Protein AF-A0A0B6Y7W6-F1 (afdb_monomer)

InterPro domains:
  IPR000742 EGF-like domain [PS00022] (198-209)
  IPR000742 EGF-like domain [PS01186] (351-364)
  IPR000742 EGF-like domain [PS50026] (168-210)
  IPR000742 EGF-like domain [SM00181] (171-213)
  IPR000742 EGF-like domain [SM00181] (267-296)
  IPR000742 EGF-like domain [SM00181] (308-365)
  IPR001881 EGF-like calcium-binding domain [SM00179] (264-307)
  IPR001881 EGF-like calcium-binding domain [SM00179] (324-365)
  IPR002049 Laminin-type EGF domain [PF00053] (180-228)
  IPR002049 Laminin-type EGF domain [PS01248] (198-231)
  IPR002049 Laminin-type EGF domain [SM00180] (179-228)
  IPR002049 Laminin-type EGF domain [cd00055] (185-217)
  IPR006212 Furin-like repeat [SM00261] (225-279)
  IPR006212 Furin-like repeat [SM00261] (285-336)
  IPR009030 Growth factor receptor cysteine-rich domain superfamily [SSF57184] (211-366)
  IPR018097 EGF-like calcium-binding, conserved site [PS01187] (264-288)
  IPR018097 EGF-like calcium-binding, conserved site [PS01187] (324-351)
  IPR021852 Domain of unknown function DUF3456 [PF11938] (60-115)
  IPR049883 NOTCH1, EGF-like calcium-binding domain [PF07645] (264-302)
  IPR049883 NOTCH1, EGF-like calcium-binding domain [PF07645] (324-362)

Radius of gyration: 40.54 Å; Cα contacts (8 Å, |Δi|>4): 629; chains: 1; bounding box: 82×101×126 Å

Organism: NCBI:txid1028688

Mean predicted aligned error: 15.96 Å

pLDDT: mean 80.37, std 22.23, range [25.22, 97.75]

Sequence (396 aa):
MDFQCFSFIINNKRILSMFRGYSVKVIHGRNIRTIFTLATFTLMLLLPVSVVDAKKSTAKCTVCKDIVANFHKGLSSTQKSNYGGGNTKWEEKSLGSYATSEVRLVEILEKLCDDGAKECHTMLEAHEELVERYWFKEFAQKKDTDFYGYFCIDHMQVCCPNNTYGKDCTPCPGSVDRPCNGHGDCDGMGTRGGNGKCKCKAGYGGDLCNQCKDGYFEEYSNDTHTSCRVCHISCKNICSEDGPQGCDECKNGWEKNEELGCQDINECLEEHCDENQYCVNTQGSFTCFTCDDACESCTGSGPDKCNECSAGFTRNEETSVCIDNDECITNAGICTGEQEVCKNVPGSYECGCKTGFTRRDNMCLRVPKDNSNESDNVDDSEDNSDLPTEDVKEEL

Solvent-accessible surface area (backbone atoms only — not comparable to full-atom values): 23436 Å² total; per-residue (Å²): 138,87,84,86,88,85,85,88,87,88,82,87,86,84,91,83,82,87,86,85,89,82,84,87,77,91,77,85,86,82,81,95,78,78,72,71,72,69,70,62,67,73,72,76,77,70,68,60,66,68,58,60,53,25,55,54,30,37,52,50,21,51,46,44,50,48,37,47,53,27,42,56,50,30,57,60,71,50,62,72,55,56,100,78,78,63,90,50,82,82,56,60,82,50,49,67,73,48,71,66,30,69,69,53,50,50,67,24,60,73,59,33,47,64,96,83,42,61,71,40,48,57,52,45,73,78,40,47,68,58,54,54,47,42,44,66,66,31,54,57,65,69,48,96,65,60,63,57,53,50,48,31,34,71,68,63,57,33,26,27,60,82,50,8,15,19,84,82,42,46,70,30,50,67,35,82,93,26,35,9,48,64,32,28,48,44,34,30,58,30,10,31,5,53,82,39,52,38,50,48,39,92,44,30,23,70,78,41,18,75,36,52,22,86,40,20,21,69,78,46,73,57,102,77,48,66,43,50,40,69,40,30,88,39,28,58,40,50,34,70,44,76,48,32,54,25,30,77,43,51,25,79,40,33,42,82,41,94,87,66,11,30,37,68,45,65,57,61,82,49,97,82,55,58,75,50,24,20,62,41,67,43,96,45,39,66,48,70,41,68,37,31,85,40,24,54,23,30,72,38,80,46,37,61,29,34,78,38,53,17,78,42,32,43,67,39,87,89,74,48,27,33,38,66,51,53,49,59,73,77,37,82,65,78,55,78,55,68,58,48,41,67,42,69,45,93,47,41,71,43,73,41,49,37,93,65,32,42,81,51,96,91,38,43,41,73,57,80,82,74,94,66,91,76,78,92,76,84,77,91,75,90,80,89,82,82,84,85,87,82,83,87,77,88,81,134

Nearest PDB structures (foldseek):
  6pog-assembly1_B  TM=3.141E-01  e=7.133E-06  Homo sapiens
  6phf-assembly2_E  TM=2.380E-01  e=2.200E-03  Plasmodium falciparum
  4aqb-assembly1_A-2  TM=4.740E-01  e=1.979E-01  Homo sapiens

Structure (mmCIF, N/CA/C/O backbone):
data_AF-A0A0B6Y7W6-F1
#
_entry.id   AF-A0A0B6Y7W6-F1
#
loop_
_atom_site.group_PDB
_atom_site.id
_atom_site.type_symbol
_atom_site.label_atom_id
_atom_site.label_alt_id
_atom_site.label_comp_id
_atom_site.label_asym_id
_atom_site.label_entity_id
_atom_site.label_seq_id
_atom_site.pdbx_PDB_ins_code
_atom_site.Cartn_x
_atom_site.Cartn_y
_atom_site.Cartn_z
_atom_site.occupancy
_atom_site.B_iso_or_equiv
_atom_site.auth_seq_id
_atom_site.auth_comp_id
_atom_site.auth_asym_id
_atom_site.auth_atom_id
_atom_site.pdbx_PDB_model_num
ATOM 1 N N . MET A 1 1 ? 4.249 -18.539 63.355 1.00 37.28 1 MET A N 1
ATOM 2 C CA . MET A 1 1 ? 5.243 -19.504 62.844 1.00 37.28 1 MET A CA 1
ATOM 3 C C . MET A 1 1 ? 5.575 -19.066 61.434 1.00 37.28 1 MET A C 1
ATOM 5 O O . MET A 1 1 ? 4.834 -19.372 60.511 1.00 37.28 1 MET A O 1
ATOM 9 N N . ASP A 1 2 ? 6.605 -18.233 61.333 1.00 32.44 2 ASP A N 1
ATOM 10 C CA . ASP A 1 2 ? 7.216 -17.757 60.091 1.00 32.44 2 ASP A CA 1
ATOM 11 C C . ASP A 1 2 ? 7.962 -18.889 59.363 1.00 32.44 2 ASP A C 1
ATOM 13 O O . ASP A 1 2 ? 8.466 -19.790 60.031 1.00 32.44 2 ASP A O 1
ATOM 17 N N . PHE A 1 3 ? 8.053 -18.837 58.025 1.00 27.72 3 PHE A N 1
ATOM 18 C CA . PHE A 1 3 ? 9.310 -18.586 57.281 1.00 27.72 3 PHE A CA 1
ATOM 19 C C . PHE A 1 3 ? 9.152 -18.758 55.744 1.00 27.72 3 PHE A C 1
ATOM 21 O O . PHE A 1 3 ? 8.898 -19.847 55.247 1.00 27.72 3 PHE A O 1
ATOM 28 N N . GLN A 1 4 ? 9.320 -17.629 55.042 1.00 32.97 4 GLN A N 1
ATOM 29 C CA . GLN A 1 4 ? 10.106 -17.315 53.824 1.00 32.97 4 GLN A CA 1
ATOM 30 C C . GLN A 1 4 ? 10.208 -18.217 52.567 1.00 32.97 4 GLN A C 1
ATOM 32 O O . GLN A 1 4 ? 10.506 -19.405 52.604 1.00 32.97 4 GLN A O 1
ATOM 37 N N . CYS A 1 5 ? 10.157 -17.506 51.428 1.00 33.25 5 CYS A N 1
ATOM 38 C CA . CYS A 1 5 ? 10.694 -17.815 50.096 1.00 33.25 5 CYS A CA 1
ATOM 39 C C . CYS A 1 5 ? 12.193 -18.179 50.058 1.00 33.25 5 CYS A C 1
ATOM 41 O O . CYS A 1 5 ? 12.981 -17.565 50.771 1.00 33.25 5 CYS A O 1
ATOM 43 N N . PHE A 1 6 ? 12.599 -18.983 49.061 1.00 28.22 6 PHE A N 1
ATOM 44 C CA . PHE A 1 6 ? 13.854 -18.789 48.312 1.00 28.22 6 PHE A CA 1
ATOM 45 C C . PHE A 1 6 ? 13.735 -19.304 46.864 1.00 28.22 6 PHE A C 1
ATOM 47 O O . PHE A 1 6 ? 13.161 -20.356 46.598 1.00 28.22 6 PHE A O 1
ATOM 54 N N . SER A 1 7 ? 14.285 -18.515 45.943 1.00 29.27 7 SER A N 1
ATOM 55 C CA . SER A 1 7 ? 14.421 -18.734 44.497 1.00 29.27 7 SER A CA 1
ATOM 56 C C . SER A 1 7 ? 15.770 -19.398 44.184 1.00 29.27 7 SER A C 1
ATOM 58 O O . SER A 1 7 ? 16.719 -19.127 44.914 1.00 29.27 7 SER A O 1
ATOM 60 N N . PHE A 1 8 ? 15.903 -20.180 43.099 1.00 25.22 8 PHE A N 1
ATOM 61 C CA . PHE A 1 8 ? 17.170 -20.270 42.348 1.00 25.22 8 PHE A CA 1
ATOM 62 C C . PHE A 1 8 ? 16.991 -20.748 40.892 1.00 25.22 8 PHE A C 1
ATOM 64 O O . PHE A 1 8 ? 16.276 -21.699 40.588 1.00 25.22 8 PHE A O 1
ATOM 71 N N . ILE A 1 9 ? 17.700 -20.035 40.018 1.00 29.66 9 ILE A N 1
ATOM 72 C CA . ILE A 1 9 ? 17.875 -20.137 38.563 1.00 29.66 9 ILE A CA 1
ATOM 73 C C . ILE A 1 9 ? 18.879 -21.249 38.217 1.00 29.66 9 ILE A C 1
ATOM 75 O O . ILE A 1 9 ? 19.928 -21.259 38.851 1.00 29.66 9 ILE A O 1
ATOM 79 N N . ILE A 1 10 ? 18.673 -22.051 37.153 1.00 30.33 10 ILE A N 1
ATOM 80 C CA . ILE A 1 10 ? 19.767 -22.528 36.267 1.00 30.33 10 ILE A CA 1
ATOM 81 C C . ILE A 1 10 ? 19.310 -22.564 34.798 1.00 30.33 10 ILE A C 1
ATOM 83 O O . ILE A 1 10 ? 18.215 -22.995 34.450 1.00 30.33 10 ILE A O 1
ATOM 87 N N . ASN A 1 11 ? 20.223 -22.077 33.965 1.00 26.89 11 ASN A N 1
ATOM 88 C CA . ASN A 1 11 ? 20.181 -21.783 32.544 1.00 26.89 11 ASN A CA 1
ATOM 89 C C . ASN A 1 11 ? 20.882 -22.905 31.728 1.00 26.89 11 ASN A C 1
ATOM 91 O O . ASN A 1 11 ? 21.808 -23.533 32.231 1.00 26.89 11 ASN A O 1
ATOM 95 N N . ASN A 1 12 ? 20.550 -23.003 30.434 1.00 29.38 12 ASN A N 1
ATOM 96 C CA . ASN A 1 12 ? 21.371 -23.487 29.300 1.00 29.38 12 ASN A CA 1
ATOM 97 C C . ASN A 1 12 ? 21.651 -24.994 28.998 1.00 29.38 12 ASN A C 1
ATOM 99 O O . ASN A 1 12 ? 22.375 -25.687 29.698 1.00 29.38 12 ASN A O 1
ATOM 103 N N . LYS A 1 13 ? 21.273 -25.340 27.748 1.00 30.09 13 LYS A N 1
ATOM 104 C CA . LYS A 1 13 ? 22.021 -26.045 26.670 1.00 30.09 13 LYS A CA 1
ATOM 105 C C . LYS A 1 13 ? 22.351 -27.553 26.738 1.00 30.09 13 LYS A C 1
ATOM 107 O O . LYS A 1 13 ? 23.107 -28.028 27.568 1.00 30.09 13 LYS A O 1
ATOM 112 N N . ARG A 1 14 ? 21.992 -28.187 25.605 1.00 30.84 14 ARG A N 1
ATOM 113 C CA . ARG A 1 14 ? 22.639 -29.319 24.902 1.00 30.84 14 ARG A CA 1
ATOM 114 C C . ARG A 1 14 ? 22.588 -30.699 25.571 1.00 30.84 14 ARG A C 1
ATOM 116 O O . ARG A 1 14 ? 23.501 -31.090 26.281 1.00 30.84 14 ARG A O 1
ATOM 123 N N . ILE A 1 15 ? 21.633 -31.515 25.123 1.00 30.70 15 ILE A N 1
ATOM 124 C CA . ILE A 1 15 ? 21.818 -32.969 25.014 1.00 30.70 15 ILE A CA 1
ATOM 125 C C . ILE A 1 15 ? 21.551 -33.349 23.555 1.00 30.70 15 ILE A C 1
ATOM 127 O O . ILE A 1 15 ? 20.431 -33.630 23.143 1.00 30.70 15 ILE A O 1
ATOM 131 N N . LEU A 1 16 ? 22.611 -33.263 22.753 1.00 30.16 16 LEU A N 1
ATOM 132 C CA . LEU A 1 16 ? 22.710 -33.858 21.427 1.00 30.16 16 LEU A CA 1
ATOM 133 C C . LEU A 1 16 ? 23.825 -34.902 21.537 1.00 30.16 16 LEU A C 1
ATOM 135 O O . LEU A 1 16 ? 24.967 -34.542 21.821 1.00 30.16 16 LEU A O 1
ATOM 139 N N . SER A 1 17 ? 23.455 -36.169 21.347 1.00 30.62 17 SER A N 1
ATOM 140 C CA . SER A 1 17 ? 24.269 -37.392 21.189 1.00 30.62 17 SER A CA 1
ATOM 141 C C . SER A 1 17 ? 23.900 -38.492 22.193 1.00 30.62 17 SER A C 1
ATOM 143 O O . SER A 1 17 ? 23.634 -38.214 23.354 1.00 30.62 17 SER A O 1
ATOM 145 N N . MET A 1 18 ? 23.923 -39.739 21.703 1.00 29.39 18 MET A N 1
ATOM 146 C CA . MET A 1 18 ? 23.305 -40.978 22.218 1.00 29.39 18 MET A CA 1
ATOM 147 C C . MET A 1 18 ? 21.857 -41.118 21.720 1.00 29.39 18 MET A C 1
ATOM 149 O O . MET A 1 18 ? 20.964 -40.449 22.204 1.00 29.39 18 MET A O 1
ATOM 153 N N . PHE A 1 19 ? 21.540 -41.893 20.681 1.00 30.86 19 PHE A N 1
ATOM 154 C CA . PHE A 1 19 ? 21.928 -43.283 20.460 1.00 30.86 19 PHE A CA 1
ATOM 155 C C . PHE A 1 19 ? 22.213 -43.580 18.982 1.00 30.86 19 PHE A C 1
ATOM 157 O O . PHE A 1 19 ? 21.373 -43.395 18.105 1.00 30.86 19 PHE A O 1
ATOM 164 N N . ARG A 1 20 ? 23.414 -44.105 18.734 1.00 29.92 20 ARG A N 1
ATOM 165 C CA . ARG A 1 20 ? 23.824 -44.771 17.499 1.00 29.92 20 ARG A CA 1
ATOM 166 C C . ARG A 1 20 ? 23.665 -46.273 17.743 1.00 29.92 20 ARG A C 1
ATOM 168 O O . ARG A 1 20 ? 24.250 -46.781 18.693 1.00 29.92 20 ARG A O 1
ATOM 175 N N . GLY A 1 21 ? 22.921 -46.959 16.877 1.00 32.53 21 GLY A N 1
ATOM 176 C CA . GLY A 1 21 ? 23.005 -48.413 16.713 1.00 32.53 21 GLY A CA 1
ATOM 177 C C . GLY A 1 21 ? 21.791 -49.216 17.173 1.00 32.53 21 GLY A C 1
ATOM 178 O O . GLY A 1 21 ? 21.791 -49.723 18.283 1.00 32.53 21 GLY A O 1
ATOM 179 N N . TYR A 1 22 ? 20.832 -49.436 16.266 1.00 28.84 22 TYR A N 1
ATOM 180 C CA . TYR A 1 22 ? 20.113 -50.710 16.163 1.00 28.84 22 TYR A CA 1
ATOM 181 C C . TYR A 1 22 ? 19.840 -51.026 14.686 1.00 28.84 22 TYR A C 1
ATOM 183 O O . TYR A 1 22 ? 19.328 -50.199 13.934 1.00 28.84 22 TYR A O 1
ATOM 191 N N . SER A 1 23 ? 20.256 -52.223 14.274 1.00 28.48 23 SER A N 1
ATOM 192 C CA . SER A 1 23 ? 20.191 -52.746 12.911 1.00 28.48 23 SER A CA 1
ATOM 193 C C . SER A 1 23 ? 18.756 -53.074 12.491 1.00 28.48 23 SER A C 1
ATOM 195 O O . SER A 1 23 ? 18.061 -53.829 13.171 1.00 28.48 23 SER A O 1
ATOM 197 N N . VAL A 1 24 ? 18.332 -52.572 11.329 1.00 31.20 24 VAL A N 1
ATOM 198 C CA . VAL A 1 24 ? 17.060 -52.940 10.690 1.00 31.20 24 VAL A CA 1
ATOM 199 C C . VAL A 1 24 ? 17.200 -54.338 10.080 1.00 31.20 24 VAL A C 1
ATOM 201 O O . VAL A 1 24 ? 17.878 -54.521 9.071 1.00 31.20 24 VAL A O 1
ATOM 204 N N . LYS A 1 25 ? 16.563 -55.342 10.693 1.00 30.92 25 LYS A N 1
ATOM 205 C CA . LYS A 1 25 ? 16.357 -56.671 10.098 1.00 30.92 25 LYS A CA 1
ATOM 206 C C . LYS A 1 25 ? 14.970 -56.686 9.454 1.00 30.92 25 LYS A C 1
ATOM 208 O O . LYS A 1 25 ? 13.960 -56.666 10.151 1.00 30.92 25 LYS A O 1
ATOM 213 N N . VAL A 1 26 ? 14.930 -56.691 8.124 1.00 32.72 26 VAL A N 1
ATOM 214 C CA . VAL A 1 26 ? 13.699 -56.825 7.336 1.00 32.72 26 VAL A CA 1
ATOM 215 C C . VAL A 1 26 ? 13.166 -58.247 7.513 1.00 32.72 26 VAL A C 1
ATOM 217 O O . VAL A 1 26 ? 13.777 -59.200 7.034 1.00 32.72 26 VAL A O 1
ATOM 220 N N . ILE A 1 27 ? 12.038 -58.397 8.210 1.00 35.19 27 ILE A N 1
ATOM 221 C CA . ILE A 1 27 ? 11.274 -59.649 8.254 1.00 35.19 27 ILE A CA 1
ATOM 222 C C . ILE A 1 27 ? 10.038 -59.474 7.373 1.00 35.19 27 ILE A C 1
ATOM 224 O O . ILE A 1 27 ? 9.215 -58.584 7.574 1.00 35.19 27 ILE A O 1
ATOM 228 N N . HIS A 1 28 ? 9.958 -60.334 6.364 1.00 30.45 28 HIS A N 1
ATOM 229 C CA . HIS A 1 28 ? 8.863 -60.466 5.416 1.00 30.45 28 HIS A CA 1
ATOM 230 C C . HIS A 1 28 ? 7.571 -60.949 6.105 1.00 30.45 28 HIS A C 1
ATOM 232 O O . HIS A 1 28 ? 7.573 -61.978 6.773 1.00 30.45 28 HIS A O 1
ATOM 238 N N . GLY A 1 29 ? 6.460 -60.257 5.829 1.00 36.16 29 GLY A N 1
ATOM 239 C CA . GLY A 1 29 ? 5.123 -60.850 5.709 1.00 36.16 29 GLY A CA 1
ATOM 240 C C . GLY A 1 29 ? 4.309 -61.098 6.986 1.00 36.16 29 GLY A C 1
ATOM 241 O O . GLY A 1 29 ? 4.365 -62.189 7.543 1.00 36.16 29 GLY A O 1
ATOM 242 N N . ARG A 1 30 ? 3.421 -60.149 7.339 1.00 38.41 30 ARG A N 1
ATOM 243 C CA . ARG A 1 30 ? 1.959 -60.346 7.550 1.00 38.41 30 ARG A CA 1
ATOM 244 C C . ARG A 1 30 ? 1.298 -59.107 8.193 1.00 38.41 30 ARG A C 1
ATOM 246 O O . ARG A 1 30 ? 1.670 -58.691 9.278 1.00 38.41 30 ARG A O 1
ATOM 253 N N . ASN A 1 31 ? 0.266 -58.585 7.518 1.00 39.78 31 ASN A N 1
ATOM 254 C CA . ASN A 1 31 ? -0.840 -57.742 8.014 1.00 39.78 31 ASN A CA 1
ATOM 255 C C . ASN A 1 31 ? -0.529 -56.464 8.829 1.00 39.78 31 ASN A C 1
ATOM 257 O O . ASN A 1 31 ? -0.875 -56.347 10.001 1.00 39.78 31 ASN A O 1
ATOM 261 N N . ILE A 1 32 ? -0.047 -55.425 8.137 1.00 45.50 32 ILE A N 1
ATOM 262 C CA . ILE A 1 32 ? -0.152 -54.015 8.558 1.00 45.50 32 ILE A CA 1
ATOM 263 C C . ILE A 1 32 ? -1.510 -53.478 8.082 1.00 45.50 32 ILE A C 1
ATOM 265 O O . ILE A 1 32 ? -1.613 -52.860 7.029 1.00 45.50 32 ILE A O 1
ATOM 269 N N . ARG A 1 33 ? -2.591 -53.776 8.808 1.00 43.12 33 ARG A N 1
ATOM 270 C CA . ARG A 1 33 ? -3.888 -53.087 8.614 1.00 43.12 33 ARG A CA 1
ATOM 271 C C . ARG A 1 33 ? -4.693 -52.865 9.898 1.00 43.12 33 ARG A C 1
ATOM 273 O O . ARG A 1 33 ? -5.704 -52.181 9.850 1.00 43.12 33 ARG A O 1
ATOM 280 N N . THR A 1 34 ? -4.218 -53.354 11.045 1.00 46.00 34 THR A N 1
ATOM 281 C CA . THR A 1 34 ? -4.979 -53.323 12.310 1.00 46.00 34 THR A CA 1
ATOM 282 C C . THR A 1 34 ? -4.311 -52.554 13.454 1.00 46.00 34 THR A C 1
ATOM 284 O O . THR A 1 34 ? -4.896 -52.457 14.523 1.00 46.00 34 THR A O 1
ATOM 287 N N . ILE A 1 35 ? -3.120 -51.973 13.252 1.00 47.69 35 ILE A N 1
ATOM 288 C CA . ILE A 1 35 ? -2.405 -51.199 14.295 1.00 47.69 35 ILE A CA 1
ATOM 289 C C . ILE A 1 35 ? -2.457 -49.676 14.038 1.00 47.69 35 ILE A C 1
ATOM 291 O O . ILE A 1 35 ? -2.298 -48.884 14.960 1.00 47.69 35 ILE A O 1
ATOM 295 N N . PHE A 1 36 ? -2.790 -49.234 12.819 1.00 42.03 36 PHE A N 1
ATOM 296 C CA . PHE A 1 36 ? -2.869 -47.804 12.471 1.00 42.03 36 PHE A CA 1
ATOM 297 C C . PHE A 1 36 ? -4.225 -47.131 12.767 1.00 42.03 36 PHE A C 1
ATOM 299 O O . PHE A 1 36 ? -4.321 -45.906 12.710 1.00 42.03 36 PHE A O 1
ATOM 306 N N . THR A 1 37 ? -5.261 -47.893 13.128 1.00 44.88 37 THR A N 1
ATOM 307 C CA . THR A 1 37 ? -6.608 -47.369 13.431 1.00 44.88 37 THR A CA 1
ATOM 308 C C . THR A 1 37 ? -6.823 -46.993 14.902 1.00 44.88 37 THR A C 1
ATOM 310 O O . THR A 1 37 ? -7.815 -46.346 15.214 1.00 44.88 37 THR A O 1
ATOM 313 N N . LEU A 1 38 ? -5.894 -47.330 15.806 1.00 47.59 38 LEU A N 1
ATOM 314 C CA . LEU A 1 38 ? -5.986 -46.988 17.237 1.00 47.59 38 LEU A CA 1
ATOM 315 C C . LEU A 1 38 ? -5.072 -45.828 17.667 1.00 47.59 38 LEU A C 1
ATOM 317 O O . LEU A 1 38 ? -5.320 -45.220 18.701 1.00 47.59 38 LEU A O 1
ATOM 321 N N . ALA A 1 39 ? -4.059 -45.473 16.869 1.00 47.50 39 ALA A N 1
ATOM 322 C CA . ALA A 1 39 ? -3.134 -44.373 17.176 1.00 47.50 39 ALA A CA 1
ATOM 323 C C . ALA A 1 39 ? -3.494 -43.037 16.494 1.00 47.50 39 ALA A C 1
ATOM 325 O O . ALA A 1 39 ? -2.933 -42.000 16.831 1.00 47.50 39 ALA A O 1
ATOM 326 N N . THR A 1 40 ? -4.438 -43.040 15.548 1.00 48.81 40 THR A N 1
ATOM 327 C CA . THR A 1 40 ? -4.906 -41.832 14.843 1.00 48.81 40 THR A CA 1
ATOM 328 C C . THR A 1 40 ? -6.217 -41.274 15.408 1.00 48.81 40 THR A C 1
ATOM 330 O O . THR A 1 40 ? -6.544 -40.119 15.152 1.00 48.81 40 THR A O 1
ATOM 333 N N . PHE A 1 41 ? -6.931 -42.037 16.245 1.00 46.34 41 PHE A N 1
ATOM 334 C CA . PHE A 1 41 ? -8.201 -41.614 16.854 1.00 46.34 41 PHE A CA 1
ATOM 335 C C . PHE A 1 41 ? -8.058 -40.910 18.216 1.00 46.34 41 PHE A C 1
ATOM 337 O O . PHE A 1 41 ? -9.008 -40.289 18.683 1.00 46.34 41 PHE A O 1
ATOM 344 N N . THR A 1 42 ? -6.882 -40.943 18.847 1.00 48.84 42 THR A N 1
ATOM 345 C CA . THR A 1 42 ? -6.626 -40.266 20.135 1.00 48.84 42 THR A CA 1
ATOM 346 C C . THR A 1 42 ? -5.937 -38.905 20.000 1.00 48.84 42 THR A C 1
ATOM 348 O O . THR A 1 42 ? -5.845 -38.181 20.986 1.00 48.84 42 THR A O 1
ATOM 351 N N . LEU A 1 43 ? -5.515 -38.504 18.793 1.00 47.03 43 LEU A N 1
ATOM 352 C CA . LEU A 1 43 ? -4.846 -37.214 18.557 1.00 47.03 43 LEU A CA 1
ATOM 353 C C . LEU A 1 43 ? -5.780 -36.117 18.000 1.00 47.03 43 LEU A C 1
ATOM 355 O O . LEU A 1 43 ? -5.383 -34.960 17.930 1.00 47.03 43 LEU A O 1
ATOM 359 N N . MET A 1 44 ? -7.036 -36.439 17.661 1.00 49.62 44 MET A N 1
ATOM 360 C CA . MET A 1 44 ? -8.021 -35.474 17.131 1.00 49.62 44 MET A CA 1
ATOM 361 C C . MET A 1 44 ? -9.043 -34.948 18.162 1.00 49.62 44 MET A C 1
ATOM 363 O O . MET A 1 44 ? -9.991 -34.267 17.787 1.00 49.62 44 MET A O 1
ATOM 367 N N . LEU A 1 45 ? -8.862 -35.231 19.459 1.00 52.50 45 LEU A N 1
ATOM 368 C CA . LEU A 1 45 ? -9.797 -34.839 20.534 1.00 52.50 45 LEU A CA 1
ATOM 369 C C . LEU A 1 45 ? -9.260 -33.757 21.487 1.00 52.50 45 LEU A C 1
ATOM 371 O O . LEU A 1 45 ? -9.894 -33.445 22.489 1.00 52.50 45 LEU A O 1
ATOM 375 N N . LEU A 1 46 ? -8.122 -33.144 21.159 1.00 47.31 46 LEU A N 1
ATOM 376 C CA . LEU A 1 46 ? -7.557 -32.020 21.907 1.00 47.31 46 LEU A CA 1
ATOM 377 C C . LEU A 1 46 ? -7.348 -30.815 20.987 1.00 47.31 46 LEU A C 1
ATOM 379 O O . LEU A 1 46 ? -6.253 -30.266 20.889 1.00 47.31 46 LEU A O 1
ATOM 383 N N . LEU A 1 47 ? -8.421 -30.343 20.346 1.00 45.72 47 LEU A N 1
ATOM 384 C CA . LEU A 1 47 ? -8.520 -28.890 20.246 1.00 45.72 47 LEU A CA 1
ATOM 385 C C . LEU A 1 47 ? -8.576 -28.381 21.692 1.00 45.72 47 LEU A C 1
ATOM 387 O O . LEU A 1 47 ? -9.372 -28.912 22.472 1.00 45.72 47 LEU A O 1
ATOM 391 N N . PRO A 1 48 ? -7.747 -27.407 22.099 1.00 49.19 48 PRO A N 1
ATOM 392 C CA . PRO A 1 48 ? -7.887 -26.832 23.424 1.00 49.19 48 PRO A CA 1
ATOM 393 C C . PRO A 1 48 ? -9.310 -26.275 23.528 1.00 49.19 48 PRO A C 1
ATOM 395 O O . PRO A 1 48 ? -9.667 -25.350 22.798 1.00 49.19 48 PRO A O 1
ATOM 398 N N . VAL A 1 49 ? -10.123 -26.862 24.413 1.00 51.91 49 VAL A N 1
ATOM 399 C CA . VAL A 1 49 ? -11.506 -26.443 24.720 1.00 51.91 49 VAL A CA 1
ATOM 400 C C . VAL A 1 49 ? -11.583 -24.916 24.870 1.00 51.91 49 VAL A C 1
ATOM 402 O O . VAL A 1 49 ? -12.480 -24.267 24.340 1.00 51.91 49 VAL A O 1
ATOM 405 N N . SER A 1 50 ? -10.535 -24.326 25.452 1.00 54.59 50 SER A N 1
ATOM 406 C CA . SER A 1 50 ? -10.321 -22.888 25.616 1.00 54.59 50 SER A CA 1
ATOM 407 C C . SER A 1 50 ? -10.440 -22.060 24.326 1.00 54.59 50 SER A C 1
ATOM 409 O O . SER A 1 50 ? -10.965 -20.951 24.368 1.00 54.59 50 SER A O 1
ATOM 411 N N . VAL A 1 51 ? -9.962 -22.562 23.180 1.00 58.53 51 VAL A N 1
ATOM 412 C CA . VAL A 1 51 ? -9.968 -21.822 21.901 1.00 58.53 51 VAL A CA 1
ATOM 413 C C . VAL A 1 51 ? -11.347 -21.859 21.242 1.00 58.53 51 VAL A C 1
ATOM 415 O O . VAL A 1 51 ? -11.758 -20.877 20.623 1.00 58.53 51 VAL A O 1
ATOM 418 N N . VAL A 1 52 ? -12.080 -22.965 21.398 1.00 60.44 52 VAL A N 1
ATOM 419 C CA . VAL A 1 52 ? -13.456 -23.095 20.891 1.00 60.44 52 VAL A CA 1
ATOM 420 C C . VAL A 1 52 ? -14.393 -22.170 21.669 1.00 60.44 52 VAL A C 1
ATOM 422 O O . VAL A 1 52 ? -15.171 -21.432 21.061 1.00 60.44 52 VAL A O 1
ATOM 425 N N . ASP A 1 53 ? -14.260 -22.136 22.997 1.00 62.94 53 ASP A N 1
ATOM 426 C CA . ASP A 1 53 ? -15.057 -21.255 23.855 1.00 62.94 53 ASP A CA 1
ATOM 427 C C . ASP A 1 53 ? -14.765 -19.771 23.601 1.00 62.94 53 ASP A C 1
ATOM 429 O O . ASP A 1 53 ? -15.696 -18.970 23.527 1.00 62.94 53 ASP A O 1
ATOM 433 N N . ALA A 1 54 ? -13.495 -19.397 23.398 1.00 61.38 54 ALA A N 1
ATOM 434 C CA . ALA A 1 54 ? -13.117 -18.017 23.089 1.00 61.38 54 ALA A CA 1
ATOM 435 C C . ALA A 1 54 ? -13.738 -17.530 21.768 1.00 61.38 54 ALA A C 1
ATOM 437 O O . ALA A 1 54 ? -14.345 -16.462 21.740 1.00 61.38 54 ALA A O 1
ATOM 438 N N . LYS A 1 55 ? -13.669 -18.338 20.698 1.00 68.56 55 LYS A N 1
ATOM 439 C CA . LYS A 1 55 ? -14.284 -18.005 19.399 1.00 68.56 55 LYS A CA 1
ATOM 440 C C . LYS A 1 55 ? -15.803 -17.862 19.495 1.00 68.56 55 LYS A C 1
ATOM 442 O O . LYS A 1 55 ? -16.371 -16.921 18.946 1.00 68.56 55 LYS A O 1
ATOM 447 N N . LYS A 1 56 ? -16.458 -18.767 20.229 1.00 73.56 56 LYS A N 1
ATOM 448 C CA . LYS A 1 56 ? -17.907 -18.714 20.471 1.00 73.56 56 LYS A CA 1
ATOM 449 C C . LYS A 1 56 ? -18.304 -17.469 21.268 1.00 73.56 56 LYS A C 1
ATOM 451 O O . LYS A 1 56 ? -19.345 -16.873 21.004 1.00 73.56 56 LYS A O 1
ATOM 456 N N . SER A 1 57 ? -17.473 -17.071 22.228 1.00 72.81 57 SER A N 1
ATOM 457 C CA . SER A 1 57 ? -17.698 -15.877 23.039 1.00 72.81 57 SER A CA 1
ATOM 458 C C . SER A 1 57 ? -17.570 -14.586 22.228 1.00 72.81 57 SER A C 1
ATOM 460 O O . SER A 1 57 ? -18.401 -13.693 22.378 1.00 72.81 57 SER A O 1
ATOM 462 N N . THR A 1 58 ? -16.575 -14.499 21.342 1.00 76.12 58 THR A N 1
ATOM 463 C CA . THR A 1 58 ? -16.418 -13.370 20.415 1.00 76.12 58 THR A CA 1
ATOM 464 C C . THR A 1 58 ? -17.631 -13.244 19.491 1.00 76.12 58 THR A C 1
ATOM 466 O O . THR A 1 58 ? -18.181 -12.154 19.375 1.00 76.12 58 THR A O 1
ATOM 469 N N . ALA A 1 59 ? -18.117 -14.356 18.926 1.00 86.62 59 ALA A N 1
ATOM 470 C CA . ALA A 1 59 ? -19.286 -14.362 18.041 1.00 86.62 59 ALA A CA 1
ATOM 471 C C . ALA A 1 59 ? -20.564 -13.842 18.726 1.00 86.62 59 ALA A C 1
ATOM 473 O O . ALA A 1 59 ? -21.269 -13.008 18.165 1.00 86.62 59 ALA A O 1
ATOM 474 N N . LYS A 1 60 ? -20.836 -14.259 19.972 1.00 93.06 60 LYS A N 1
ATOM 475 C CA . LYS A 1 60 ? -21.995 -13.759 20.735 1.00 93.06 60 LYS A CA 1
ATOM 476 C C . LYS A 1 60 ? -21.932 -12.254 20.993 1.00 93.06 60 LYS A C 1
ATOM 478 O O . LYS A 1 60 ? -22.957 -11.586 20.930 1.00 93.06 60 LYS A O 1
ATOM 483 N N . CYS A 1 61 ? -20.748 -11.721 21.294 1.00 94.88 61 CYS A N 1
ATOM 484 C CA . CYS A 1 61 ? -20.603 -10.283 21.490 1.00 94.88 61 CYS A CA 1
ATOM 485 C C . CYS A 1 61 ? -20.867 -9.507 20.195 1.00 94.88 61 CYS A C 1
ATOM 487 O O . CYS A 1 61 ? -21.538 -8.481 20.237 1.00 94.88 61 CYS A O 1
ATOM 489 N N . THR A 1 62 ? -20.393 -10.011 19.051 1.00 94.50 62 THR A N 1
ATOM 490 C CA . THR A 1 62 ? -20.681 -9.413 17.740 1.00 94.50 62 THR A CA 1
ATOM 491 C C . THR A 1 62 ? -22.182 -9.353 17.475 1.00 94.50 62 THR A C 1
ATOM 493 O O . THR A 1 62 ? -22.697 -8.267 17.247 1.00 94.50 62 THR A O 1
ATOM 496 N N . VAL A 1 63 ? -22.901 -10.468 17.645 1.00 95.25 63 VAL A N 1
ATOM 497 C CA . VAL A 1 63 ? -24.367 -10.498 17.480 1.00 95.25 63 VAL A CA 1
ATOM 498 C C . VAL A 1 63 ? -25.060 -9.487 18.402 1.00 95.25 63 VAL A C 1
ATOM 500 O O . VAL A 1 63 ? -25.966 -8.778 17.979 1.00 95.25 63 VAL A O 1
ATOM 503 N N . CYS A 1 64 ? -24.610 -9.364 19.655 1.00 96.19 64 CYS A N 1
ATOM 504 C CA . CYS A 1 64 ? -25.172 -8.381 20.581 1.00 96.19 64 CYS A CA 1
ATOM 505 C C . CYS A 1 64 ? -24.916 -6.932 20.131 1.00 96.19 64 CYS A C 1
ATOM 507 O O . CYS A 1 64 ? -25.815 -6.094 20.197 1.00 96.19 64 CYS A O 1
ATOM 509 N N . LYS A 1 65 ? -23.705 -6.635 19.638 1.00 95.38 65 LYS A N 1
ATOM 510 C CA . LYS A 1 65 ? -23.364 -5.322 19.068 1.00 95.38 65 LYS A CA 1
ATOM 511 C C . LYS A 1 65 ? -24.231 -4.995 17.854 1.00 95.38 65 LYS A C 1
ATOM 513 O O . LYS A 1 65 ? -24.682 -3.857 17.747 1.00 95.38 65 LYS A O 1
ATOM 518 N N . ASP A 1 66 ? -24.505 -5.977 17.000 1.00 95.44 66 ASP A N 1
ATOM 519 C CA . ASP A 1 66 ? -25.362 -5.805 15.824 1.00 95.44 66 ASP A CA 1
ATOM 520 C C . ASP A 1 66 ? -26.808 -5.480 16.231 1.00 95.44 66 ASP A C 1
ATOM 522 O O . ASP A 1 66 ? -27.388 -4.525 15.714 1.00 95.44 66 ASP A O 1
ATOM 526 N N . ILE A 1 67 ? -27.357 -6.182 17.233 1.00 96.44 67 ILE A N 1
ATOM 527 C CA . ILE A 1 67 ? -28.681 -5.880 17.810 1.00 96.44 67 ILE A CA 1
ATOM 528 C C . ILE A 1 67 ? -28.735 -4.433 18.318 1.00 96.44 67 ILE A C 1
ATOM 530 O O . ILE A 1 67 ? -29.670 -3.698 18.002 1.00 96.44 67 ILE A O 1
ATOM 534 N N . VAL A 1 68 ? -27.727 -3.993 19.078 1.00 96.50 68 VAL A N 1
ATOM 535 C CA . VAL A 1 68 ? -27.679 -2.622 19.614 1.00 96.50 68 VAL A CA 1
ATOM 536 C C . VAL A 1 68 ? -27.548 -1.582 18.496 1.00 96.50 68 VAL A C 1
ATOM 538 O O . VAL A 1 68 ? -28.246 -0.564 18.510 1.00 96.50 68 VAL A O 1
ATOM 541 N N . ALA A 1 69 ? -26.702 -1.832 17.496 1.00 96.50 69 ALA A N 1
ATOM 542 C CA . ALA A 1 69 ? -26.552 -0.948 16.344 1.00 96.50 69 ALA A CA 1
ATOM 543 C C . ALA A 1 69 ? -27.870 -0.815 15.563 1.00 96.50 69 ALA A C 1
ATOM 545 O O . ALA A 1 69 ? -28.301 0.301 15.247 1.00 96.50 69 ALA A O 1
ATOM 546 N N . ASN A 1 70 ? -28.554 -1.934 15.318 1.00 96.38 70 ASN A N 1
ATOM 547 C CA . ASN A 1 70 ? -29.850 -1.949 14.649 1.00 96.38 70 ASN A CA 1
ATOM 548 C C . ASN A 1 70 ? -30.949 -1.305 15.498 1.00 96.38 70 ASN A C 1
ATOM 550 O O . ASN A 1 70 ? -31.817 -0.634 14.944 1.00 96.38 70 ASN A O 1
ATOM 554 N N . PHE A 1 71 ? -30.876 -1.390 16.825 1.00 96.38 71 PHE A N 1
ATOM 555 C CA . PHE A 1 71 ? -31.788 -0.679 17.719 1.00 96.38 71 PHE A CA 1
ATOM 556 C C . PHE A 1 71 ? -31.636 0.842 17.595 1.00 96.38 71 PHE A C 1
ATOM 558 O O . PHE A 1 71 ? -32.625 1.553 17.404 1.00 96.38 71 PHE A O 1
ATOM 565 N N . HIS A 1 72 ? -30.404 1.364 17.600 1.00 95.25 72 HIS A N 1
ATOM 566 C CA . HIS A 1 72 ? -30.154 2.796 17.377 1.00 95.25 72 HIS A CA 1
ATOM 567 C C . HIS A 1 72 ? -30.542 3.257 15.963 1.00 95.25 72 HIS A C 1
ATOM 569 O O . HIS A 1 72 ? -31.082 4.359 15.779 1.00 95.25 72 HIS A O 1
ATOM 575 N N . LYS A 1 73 ? -30.324 2.406 14.957 1.00 95.38 73 LYS A N 1
ATOM 576 C CA . LYS A 1 73 ? -30.808 2.633 13.591 1.00 95.38 73 LYS A CA 1
ATOM 577 C C . LYS A 1 73 ? -32.339 2.669 13.549 1.00 95.38 73 LYS A C 1
ATOM 579 O O . LYS A 1 73 ? -32.904 3.583 12.949 1.00 95.38 73 LYS A O 1
ATOM 584 N N . GLY A 1 74 ? -33.007 1.749 14.241 1.00 93.69 74 GLY A N 1
ATOM 585 C CA . GLY A 1 74 ? -34.458 1.688 14.405 1.00 93.69 74 GLY A CA 1
ATOM 586 C C . GLY A 1 74 ? -35.015 2.952 15.056 1.00 93.69 74 GLY A C 1
ATOM 587 O O . GLY A 1 74 ? -35.917 3.588 14.502 1.00 93.69 74 GLY A O 1
ATOM 588 N N . LEU A 1 75 ? -34.402 3.395 16.159 1.00 92.38 75 LEU A N 1
ATOM 589 C CA . LEU A 1 75 ? -34.719 4.663 16.821 1.00 92.38 75 LEU A CA 1
ATOM 590 C C . LEU A 1 75 ? -34.661 5.842 15.851 1.00 92.38 75 LEU A C 1
ATOM 592 O O . LEU A 1 75 ? -35.577 6.660 15.856 1.00 92.38 75 LEU A O 1
ATOM 596 N N . SER A 1 76 ? -33.613 5.917 15.028 1.00 91.56 76 SER A N 1
ATOM 597 C CA . SER A 1 76 ? -33.415 6.988 14.043 1.00 91.56 76 SER A CA 1
ATOM 598 C C . SER A 1 76 ? -34.424 6.907 12.893 1.00 91.56 76 SER A C 1
ATOM 600 O O . SER A 1 76 ? -34.995 7.919 12.491 1.00 91.56 76 SER A O 1
ATOM 602 N N . SER A 1 77 ? -34.699 5.699 12.399 1.00 89.06 77 SER A N 1
ATOM 603 C CA . SER A 1 77 ? -35.629 5.468 11.288 1.00 89.06 77 SER A CA 1
ATOM 604 C C . SER A 1 77 ? -37.090 5.770 11.645 1.00 89.06 77 SER A C 1
ATOM 606 O O . SER A 1 77 ? -37.839 6.232 10.790 1.00 89.06 77 SER A O 1
ATOM 608 N N . THR A 1 78 ? -37.475 5.595 12.914 1.00 88.38 78 THR A N 1
ATOM 609 C CA . THR A 1 78 ? -38.837 5.850 13.421 1.00 88.38 78 THR A CA 1
ATOM 610 C C . THR A 1 78 ? -39.046 7.285 13.915 1.00 88.38 78 THR A C 1
ATOM 612 O O . THR A 1 78 ? -40.122 7.617 14.405 1.00 88.38 78 THR A O 1
ATOM 615 N N . GLN A 1 79 ? -38.053 8.178 13.792 1.00 82.50 79 GLN A N 1
ATOM 616 C CA . GLN A 1 79 ? -38.173 9.569 14.268 1.00 82.50 79 GLN A CA 1
ATOM 617 C C . GLN A 1 79 ? -39.249 10.388 13.543 1.00 82.50 79 GLN A C 1
ATOM 619 O O . GLN A 1 79 ? -39.684 11.412 14.064 1.00 82.50 79 GLN A O 1
ATOM 624 N N . LYS A 1 80 ? -39.658 9.956 12.346 1.00 77.00 80 LYS A N 1
ATOM 625 C CA . LYS A 1 80 ? -40.705 10.596 11.535 1.00 77.00 80 LYS A CA 1
ATOM 626 C C . LYS A 1 80 ? -41.996 9.768 11.469 1.00 77.00 80 LYS A C 1
ATOM 628 O O . LYS A 1 80 ? -42.893 10.121 10.714 1.00 77.00 80 LYS A O 1
ATOM 633 N N . SER A 1 81 ? -42.075 8.673 12.225 1.00 75.44 81 SER A N 1
ATOM 634 C CA . SER A 1 81 ? -43.240 7.785 12.262 1.00 75.44 81 SER A CA 1
ATOM 635 C C . SER A 1 81 ? -44.311 8.280 13.244 1.00 75.44 81 SER A C 1
ATOM 637 O O . SER A 1 81 ? -44.079 9.182 14.053 1.00 75.44 81 SER A O 1
ATOM 639 N N . ASN A 1 82 ? -45.493 7.664 13.176 1.00 75.06 82 ASN A N 1
ATOM 640 C CA . ASN A 1 82 ? -46.606 7.845 14.107 1.00 75.06 82 ASN A CA 1
ATOM 641 C C . ASN A 1 82 ? -47.445 6.558 14.198 1.00 75.06 82 ASN A C 1
ATOM 643 O O . ASN A 1 82 ? -47.206 5.605 13.461 1.00 75.06 82 ASN A O 1
ATOM 647 N N . TYR A 1 83 ? -48.470 6.557 15.058 1.00 75.31 83 TYR A N 1
ATOM 648 C CA . TYR A 1 83 ? -49.360 5.408 15.292 1.00 75.31 83 TYR A CA 1
ATOM 649 C C . TYR A 1 83 ? -50.103 4.881 14.047 1.00 75.31 83 TYR A C 1
ATOM 651 O O . TYR A 1 83 ? -50.700 3.811 14.119 1.00 75.31 83 TYR A O 1
ATOM 659 N N . GLY A 1 84 ? -50.125 5.627 12.936 1.00 65.94 84 GLY A N 1
ATOM 660 C CA . GLY A 1 84 ? -50.928 5.323 11.747 1.00 65.94 84 GLY A CA 1
ATOM 661 C C . GLY A 1 84 ? -50.138 5.140 10.449 1.00 65.94 84 GLY A C 1
ATOM 662 O O . GLY A 1 84 ? -50.762 5.011 9.398 1.00 65.94 84 GLY A O 1
ATOM 663 N N . GLY A 1 85 ? -48.800 5.150 10.481 1.00 59.41 85 GLY A N 1
ATOM 664 C CA . GLY A 1 85 ? -47.968 4.888 9.298 1.00 59.41 85 GLY A CA 1
ATOM 665 C C . GLY A 1 85 ? -48.086 5.911 8.153 1.00 59.41 85 GLY A C 1
ATOM 666 O O . GLY A 1 85 ? -47.766 5.576 7.014 1.00 59.41 85 GLY A O 1
ATOM 667 N N . GLY A 1 86 ? -48.541 7.145 8.413 1.00 57.56 86 GLY A N 1
ATOM 668 C CA . GLY A 1 86 ? -48.714 8.182 7.383 1.00 57.56 86 GLY A CA 1
ATOM 669 C C . GLY A 1 86 ? -48.349 9.590 7.857 1.00 57.56 86 GLY A C 1
ATOM 670 O O . GLY A 1 86 ? -48.678 9.970 8.968 1.00 57.56 86 GLY A O 1
ATOM 671 N N . ASN A 1 87 ? -47.699 10.384 7.004 1.00 50.75 87 ASN A N 1
ATOM 672 C CA . ASN A 1 87 ? -47.120 11.702 7.314 1.00 50.75 87 ASN A CA 1
ATOM 673 C C . ASN A 1 87 ? -48.169 12.787 7.661 1.00 50.75 87 ASN A C 1
ATOM 675 O O . ASN A 1 87 ? -48.584 13.576 6.803 1.00 50.75 87 ASN A O 1
ATOM 679 N N . THR A 1 88 ? -48.610 12.874 8.917 1.00 58.25 88 THR A N 1
ATOM 680 C CA . THR A 1 88 ? -49.381 14.020 9.423 1.00 58.25 88 THR A CA 1
ATOM 681 C C . THR A 1 88 ? -48.415 15.119 9.884 1.00 58.25 88 THR A C 1
ATOM 683 O O . THR A 1 88 ? -47.930 15.120 11.012 1.00 58.25 88 THR A O 1
ATOM 686 N N . LYS A 1 89 ? -48.180 16.125 9.024 1.00 54.16 89 LYS A N 1
ATOM 687 C CA . LYS A 1 89 ? -47.306 17.310 9.253 1.00 54.16 89 LYS A CA 1
ATOM 688 C C . LYS A 1 89 ? -47.448 18.033 10.608 1.00 54.16 89 LYS A C 1
ATOM 690 O O . LYS A 1 89 ? -46.595 18.846 10.959 1.00 54.16 89 LYS A O 1
ATOM 695 N N . TRP A 1 90 ? -48.538 17.808 11.340 1.00 49.84 90 TRP A N 1
ATOM 696 C CA . TRP A 1 90 ? -48.819 18.419 12.640 1.00 49.84 90 TRP A CA 1
ATOM 697 C C . TRP A 1 90 ? -48.295 17.590 13.835 1.00 49.84 90 TRP A C 1
ATOM 699 O O . TRP A 1 90 ? -47.862 18.187 14.817 1.00 49.84 90 TRP A O 1
ATOM 709 N N . GLU A 1 91 ? -48.226 16.254 13.733 1.00 52.72 91 GLU A N 1
ATOM 710 C CA . GLU A 1 91 ? -47.617 15.368 14.752 1.00 52.72 91 GLU A CA 1
ATOM 711 C C . GLU A 1 91 ? -46.102 15.167 14.530 1.00 52.72 91 GLU A C 1
ATOM 713 O O . GLU A 1 91 ? -45.365 14.876 15.468 1.00 52.72 91 GLU A O 1
ATOM 718 N N . GLU A 1 92 ? -45.598 15.426 13.319 1.00 53.34 92 GLU A N 1
ATOM 719 C CA . GLU A 1 92 ? -44.177 15.289 12.939 1.00 53.34 92 GLU A CA 1
ATOM 720 C C . GLU A 1 92 ? -43.200 16.207 13.706 1.00 53.34 92 GLU A C 1
ATOM 722 O O . GLU A 1 92 ? -41.994 15.962 13.706 1.00 53.34 92 GLU A O 1
ATOM 727 N N . LYS A 1 93 ? -43.674 17.275 14.367 1.00 56.31 93 LYS A N 1
ATOM 728 C CA . LYS A 1 93 ? -42.795 18.227 15.082 1.00 56.31 93 LYS A CA 1
ATOM 729 C C . LYS A 1 93 ? -42.405 17.788 16.494 1.00 56.31 93 LYS A C 1
ATOM 731 O O . LYS A 1 93 ? -41.511 18.383 17.095 1.00 56.31 93 LYS A O 1
ATOM 736 N N . SER A 1 94 ? -43.055 16.774 17.048 1.00 62.28 94 SER A N 1
ATOM 737 C CA . SER A 1 94 ? -42.680 16.165 18.322 1.00 62.28 94 SER A CA 1
ATOM 738 C C . SER A 1 94 ? -43.285 14.774 18.349 1.00 62.28 94 SER A C 1
ATOM 740 O O . SER A 1 94 ? -44.503 14.668 18.383 1.00 62.28 94 SER A O 1
ATOM 742 N N . LEU A 1 95 ? -42.450 13.730 18.410 1.00 65.81 95 LEU A N 1
ATOM 743 C CA . LEU A 1 95 ? -42.843 12.312 18.520 1.00 65.81 95 LEU A CA 1
ATOM 744 C C . LEU A 1 95 ? -43.912 12.017 19.605 1.00 65.81 95 LEU A C 1
ATOM 746 O O . LEU A 1 95 ? -44.420 10.904 19.673 1.00 65.81 95 LEU A O 1
ATOM 750 N N . GLY A 1 96 ? -44.259 12.982 20.464 1.00 77.69 96 GLY A N 1
ATOM 751 C CA . GLY A 1 96 ? -45.436 12.942 21.326 1.00 77.69 96 GLY A CA 1
ATOM 752 C C . GLY A 1 96 ? -45.424 11.734 22.254 1.00 77.69 96 GLY A C 1
ATOM 753 O O . GLY A 1 96 ? -44.383 11.376 22.802 1.00 77.69 96 GLY A O 1
ATOM 754 N N . SER A 1 97 ? -46.580 11.090 22.414 1.00 81.44 97 SER A N 1
ATOM 755 C CA . SER A 1 97 ? -46.683 9.820 23.143 1.00 81.44 97 SER A CA 1
ATOM 756 C C . SER A 1 97 ? -46.095 8.636 22.367 1.00 81.44 97 SER A C 1
ATOM 758 O O . SER A 1 97 ? -45.714 7.648 22.989 1.00 81.44 97 SER A O 1
ATOM 760 N N . TYR A 1 98 ? -45.976 8.732 21.034 1.00 85.56 98 TYR A N 1
ATOM 761 C CA . TYR A 1 98 ? -45.399 7.677 20.195 1.00 85.56 98 TYR A CA 1
ATOM 762 C C . TYR A 1 98 ? -43.912 7.453 20.504 1.00 85.56 98 TYR A C 1
ATOM 764 O O . TYR A 1 98 ? -43.451 6.311 20.494 1.00 85.56 98 TYR A O 1
ATOM 772 N N . ALA A 1 99 ? -43.191 8.516 20.885 1.00 85.38 99 ALA A N 1
ATOM 773 C CA . ALA A 1 99 ? -41.764 8.510 21.218 1.00 85.38 99 ALA A CA 1
ATOM 774 C C . ALA A 1 99 ? -41.334 7.360 22.144 1.00 85.38 99 ALA A C 1
ATOM 776 O O . ALA A 1 99 ? -40.246 6.815 21.973 1.00 85.38 99 ALA A O 1
ATOM 777 N N . THR A 1 100 ? -42.176 7.011 23.113 1.00 89.25 100 THR A N 1
ATOM 778 C CA . THR A 1 100 ? -41.912 5.990 24.136 1.00 89.25 100 THR A CA 1
ATOM 779 C C . THR A 1 100 ? -43.016 4.930 24.171 1.00 89.25 100 THR A C 1
ATOM 781 O O . THR A 1 100 ? -43.184 4.241 25.175 1.00 89.25 100 THR A O 1
ATOM 784 N N . SER A 1 101 ? -43.814 4.839 23.104 1.00 91.81 101 SER A N 1
ATOM 785 C CA . SER A 1 101 ? -44.923 3.889 22.995 1.00 91.81 101 SER A CA 1
ATOM 786 C C . SER A 1 101 ? -44.431 2.463 22.747 1.00 91.81 101 SER A C 1
ATOM 788 O O . SER A 1 101 ? -43.343 2.254 22.214 1.00 91.81 101 SER A O 1
ATOM 790 N N . GLU A 1 102 ? -45.260 1.487 23.107 1.00 91.88 102 GLU A N 1
ATOM 791 C CA . GLU A 1 102 ? -45.044 0.069 22.795 1.00 91.88 102 GLU A CA 1
ATOM 792 C C . GLU A 1 102 ? -45.055 -0.188 21.281 1.00 91.88 102 GLU A C 1
ATOM 794 O O . GLU A 1 102 ? -44.217 -0.922 20.778 1.00 91.88 102 GLU A O 1
ATOM 799 N N . VAL A 1 103 ? -45.922 0.505 20.532 1.00 91.31 103 VAL A N 1
ATOM 800 C CA . VAL A 1 103 ? -45.997 0.391 19.063 1.00 91.31 103 VAL A CA 1
ATOM 801 C C . VAL A 1 103 ? -44.653 0.727 18.416 1.00 91.31 103 VAL A C 1
ATOM 803 O O . VAL A 1 103 ? -44.157 -0.031 17.587 1.00 91.31 103 VAL A O 1
ATOM 806 N N . ARG A 1 104 ? -44.015 1.823 18.850 1.00 92.62 104 ARG A N 1
ATOM 807 C CA . ARG A 1 104 ? -42.688 2.202 18.350 1.00 92.62 104 ARG A CA 1
ATOM 808 C C . ARG A 1 104 ? -41.623 1.160 18.698 1.00 92.62 104 ARG A C 1
ATOM 810 O O . ARG A 1 104 ? -40.726 0.932 17.893 1.00 92.62 104 ARG A O 1
ATOM 817 N N . LEU A 1 105 ? -41.698 0.557 19.886 1.00 94.31 105 LEU A N 1
ATOM 818 C CA . LEU A 1 105 ? -40.774 -0.503 20.285 1.00 94.31 105 LEU A CA 1
ATOM 819 C C . LEU A 1 105 ? -40.919 -1.730 19.376 1.00 94.31 105 LEU A C 1
ATOM 821 O O . LEU A 1 105 ? -39.907 -2.222 18.888 1.00 94.31 105 LEU A O 1
ATOM 825 N N . VAL A 1 106 ? -42.146 -2.174 19.096 1.00 93.38 106 VAL A N 1
ATOM 826 C CA . VAL A 1 106 ? -42.409 -3.325 18.213 1.00 93.38 106 VAL A CA 1
ATOM 827 C C . VAL A 1 106 ? -41.873 -3.075 16.801 1.00 93.38 106 VAL A C 1
ATOM 829 O O . VAL A 1 106 ? -41.142 -3.909 16.275 1.00 93.38 106 VAL A O 1
ATOM 832 N N . GLU A 1 107 ? -42.118 -1.893 16.224 1.00 92.50 107 GLU A N 1
ATOM 833 C CA . GLU A 1 107 ? -41.569 -1.522 14.906 1.00 92.50 107 GLU A CA 1
ATOM 834 C C . GLU A 1 107 ? -40.031 -1.569 14.852 1.00 92.50 107 GLU A C 1
ATOM 836 O O . GLU A 1 107 ? -39.442 -1.813 13.794 1.00 92.50 107 GLU A O 1
ATOM 841 N N . ILE A 1 108 ? -39.368 -1.277 15.977 1.00 94.69 108 ILE A N 1
ATOM 842 C CA . ILE A 1 108 ? -37.911 -1.369 16.101 1.00 94.69 108 ILE A CA 1
ATOM 843 C C . ILE A 1 108 ? -37.488 -2.835 16.239 1.00 94.69 108 ILE A C 1
ATOM 845 O O . ILE A 1 108 ? -36.580 -3.248 15.517 1.00 94.69 108 ILE A O 1
ATOM 849 N N . LEU A 1 109 ? -38.141 -3.605 17.120 1.00 94.12 109 LEU A N 1
ATOM 850 C CA . LEU A 1 109 ? -37.858 -5.023 17.383 1.00 94.12 109 LEU A CA 1
ATOM 851 C C . LEU A 1 109 ? -37.911 -5.865 16.101 1.00 94.12 109 LEU A C 1
ATOM 853 O O . LEU A 1 109 ? -36.992 -6.645 15.849 1.00 94.12 109 LEU A O 1
ATOM 857 N N . GLU A 1 110 ? -38.910 -5.635 15.245 1.00 91.50 110 GLU A N 1
ATOM 858 C CA . GLU A 1 110 ? -39.075 -6.333 13.959 1.00 91.50 110 GLU A CA 1
ATOM 859 C C . GLU A 1 110 ? -37.891 -6.146 12.993 1.00 91.50 110 GLU A C 1
ATOM 861 O O . GLU A 1 110 ? -37.696 -6.956 12.090 1.00 91.50 110 GLU A O 1
ATOM 866 N N . LYS A 1 111 ? -37.088 -5.088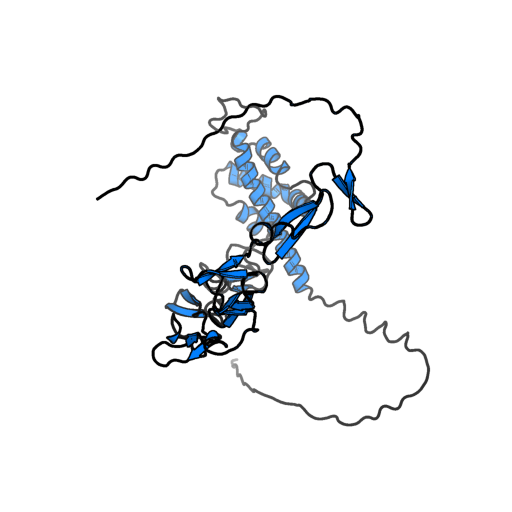 13.168 1.00 92.69 111 LYS A N 1
ATOM 867 C CA . LYS A 1 111 ? -35.968 -4.728 12.278 1.00 92.69 111 LYS A CA 1
ATOM 868 C C . LYS A 1 111 ? -34.594 -4.911 12.925 1.00 92.69 111 LYS A C 1
ATOM 870 O O . LYS A 1 111 ? -33.598 -4.444 12.370 1.00 92.69 111 LYS A O 1
ATOM 875 N N . LEU A 1 112 ? -34.517 -5.544 14.099 1.00 94.19 112 LEU A N 1
ATOM 876 C CA . LEU A 1 112 ? -33.241 -5.739 14.800 1.00 94.19 112 LEU A CA 1
ATOM 877 C C . LEU A 1 112 ? -32.359 -6.818 14.175 1.00 94.19 112 LEU A C 1
ATOM 879 O O . LEU A 1 112 ? -31.135 -6.724 14.272 1.00 94.19 112 LEU A O 1
ATOM 883 N N . CYS A 1 113 ? -32.962 -7.819 13.541 1.00 95.50 113 CYS A N 1
ATOM 884 C CA . CYS A 1 113 ? -32.262 -8.952 12.953 1.00 95.50 113 CYS A CA 1
ATOM 885 C C . CYS A 1 113 ? -32.639 -9.100 11.477 1.00 95.50 113 CYS A C 1
ATOM 887 O O . CYS A 1 113 ? -33.820 -9.140 11.146 1.00 95.50 113 CYS A O 1
ATOM 889 N N . ASP A 1 114 ? -31.637 -9.235 10.606 1.00 92.06 114 ASP A N 1
ATOM 890 C CA . ASP A 1 114 ? -31.857 -9.466 9.176 1.00 92.06 114 ASP A CA 1
ATOM 891 C C . ASP A 1 114 ? -32.512 -10.834 8.902 1.00 92.06 114 ASP A C 1
ATOM 893 O O . ASP A 1 114 ? -32.388 -11.798 9.678 1.00 92.06 114 ASP A O 1
ATOM 897 N N . ASP A 1 115 ? -33.168 -10.940 7.745 1.00 85.06 115 ASP A N 1
ATOM 898 C CA . ASP A 1 115 ? -33.776 -12.180 7.268 1.00 85.06 115 ASP A CA 1
ATOM 899 C C . ASP A 1 115 ? -32.711 -13.280 7.120 1.00 85.06 115 ASP A C 1
ATOM 901 O O . ASP A 1 115 ? -31.797 -13.208 6.299 1.00 85.06 115 ASP A O 1
ATOM 905 N N . GLY A 1 116 ? -32.822 -14.328 7.943 1.00 85.12 116 GLY A N 1
ATOM 906 C CA . GLY A 1 116 ? -31.894 -15.465 7.955 1.00 85.12 116 GLY A CA 1
ATOM 907 C C . GLY A 1 116 ? -30.784 -15.409 9.013 1.00 85.12 116 GLY A C 1
ATOM 908 O O . GLY A 1 116 ? -30.058 -16.399 9.164 1.00 85.12 116 GLY A O 1
ATOM 909 N N . ALA A 1 117 ? -30.682 -14.336 9.805 1.00 92.00 117 ALA A N 1
ATOM 910 C CA . ALA A 1 117 ? -29.708 -14.203 10.895 1.00 92.00 117 ALA A CA 1
ATOM 911 C C . ALA A 1 117 ? -30.087 -15.046 12.136 1.00 92.00 117 ALA A C 1
ATOM 913 O O . ALA A 1 117 ? -30.460 -14.517 13.183 1.00 92.00 117 ALA A O 1
ATOM 914 N N . LYS A 1 118 ? -30.002 -16.381 12.032 1.00 92.62 118 LYS A N 1
ATOM 915 C CA . LYS A 1 118 ? -30.486 -17.336 13.057 1.00 92.62 118 LYS A CA 1
ATOM 916 C C . LYS A 1 118 ? -29.992 -17.041 14.475 1.00 92.62 118 LYS A C 1
ATOM 918 O O . LYS A 1 118 ? -30.765 -17.122 15.420 1.00 92.62 118 LYS A O 1
ATOM 923 N N . GLU A 1 119 ? -28.712 -16.712 14.620 1.00 92.44 119 GLU A N 1
ATOM 924 C CA . GLU A 1 119 ? -28.086 -16.456 15.923 1.00 92.44 119 GLU A CA 1
ATOM 925 C C . GLU A 1 119 ? -28.588 -15.153 16.560 1.00 92.44 119 GLU A C 1
ATOM 927 O O . GLU A 1 119 ? -28.734 -15.100 17.780 1.00 92.44 119 GLU A O 1
ATOM 932 N N . CYS A 1 120 ? -28.907 -14.145 15.740 1.00 94.94 120 CYS A N 1
ATOM 933 C CA . CYS A 1 120 ? -29.535 -12.899 16.175 1.00 94.94 120 CYS A CA 1
ATOM 934 C C . CYS A 1 120 ? -30.953 -13.164 16.675 1.00 94.94 120 CYS A C 1
ATOM 936 O O . CYS A 1 120 ? -31.255 -12.852 17.823 1.00 94.94 120 CYS A O 1
ATOM 938 N N . HIS A 1 121 ? -31.772 -13.841 15.861 1.00 93.88 121 HIS A N 1
ATOM 939 C CA . HIS A 1 121 ? -33.148 -14.197 16.223 1.00 93.88 121 HIS A CA 1
ATOM 940 C C . HIS A 1 121 ? -33.195 -15.021 17.513 1.00 93.88 121 HIS A C 1
ATOM 942 O O . HIS A 1 121 ? -33.878 -14.645 18.456 1.00 93.88 121 HIS A O 1
ATOM 948 N N . THR A 1 122 ? -32.362 -16.063 17.631 1.00 94.25 122 THR A N 1
ATOM 949 C CA . THR A 1 122 ? -32.276 -16.869 18.867 1.00 94.25 122 THR A CA 1
ATOM 950 C C . THR A 1 122 ? -31.863 -16.035 20.086 1.00 94.25 122 THR A C 1
ATOM 952 O O . THR A 1 122 ? -32.338 -16.280 21.195 1.00 94.25 122 THR A O 1
ATOM 955 N N . MET A 1 123 ? -30.948 -15.074 19.919 1.00 94.12 123 MET A N 1
ATOM 956 C CA . MET A 1 123 ? -30.518 -14.206 21.015 1.00 94.12 123 MET A CA 1
ATOM 957 C C . MET A 1 123 ? -31.627 -13.243 21.437 1.00 94.12 123 MET A C 1
ATOM 959 O O . MET A 1 123 ? -31.852 -13.097 22.639 1.00 94.12 123 MET A O 1
ATOM 963 N N . LEU A 1 124 ? -32.295 -12.613 20.471 1.00 93.56 124 LEU A N 1
ATOM 964 C CA . LEU A 1 124 ? -33.348 -11.634 20.707 1.00 93.56 124 LEU A CA 1
ATOM 965 C C . LEU A 1 124 ? -34.579 -12.286 21.344 1.00 93.56 124 LEU A C 1
ATOM 967 O O . LEU A 1 124 ? -35.017 -11.820 22.389 1.00 93.56 124 LEU A O 1
ATOM 971 N N . GLU A 1 125 ? -35.053 -13.411 20.803 1.00 92.50 125 GLU A N 1
ATOM 972 C CA . GLU A 1 125 ? -36.194 -14.167 21.347 1.00 92.50 125 GLU A CA 1
ATOM 973 C C . GLU A 1 125 ? -35.975 -14.571 22.813 1.00 92.50 125 GLU A C 1
ATOM 975 O O . GLU A 1 125 ? -36.879 -14.492 23.640 1.00 92.50 125 GLU A O 1
ATOM 980 N N . ALA A 1 126 ? -34.755 -14.981 23.172 1.00 93.19 126 ALA A N 1
ATOM 981 C CA . ALA A 1 126 ? -34.443 -15.386 24.540 1.00 93.19 126 ALA A CA 1
ATOM 982 C C . ALA A 1 126 ? -34.351 -14.208 25.533 1.00 93.19 126 ALA A C 1
ATOM 984 O O . ALA A 1 126 ? -34.336 -14.445 26.742 1.00 93.19 126 ALA A O 1
ATOM 985 N N . HIS A 1 127 ? -34.250 -12.963 25.051 1.00 94.62 127 HIS A N 1
ATOM 986 C CA . HIS A 1 127 ? -33.940 -11.786 25.875 1.00 94.62 127 HIS A CA 1
ATOM 987 C C . HIS A 1 127 ? -34.802 -10.557 25.550 1.00 94.62 127 HIS A C 1
ATOM 989 O O . HIS A 1 127 ? -34.448 -9.441 25.933 1.00 94.62 127 HIS A O 1
ATOM 995 N N . GLU A 1 128 ? -35.944 -10.746 24.891 1.00 93.62 128 GLU A N 1
ATOM 996 C CA . GLU A 1 128 ? -36.889 -9.682 24.530 1.00 93.62 128 GLU A CA 1
ATOM 997 C C . GLU A 1 128 ? -37.349 -8.887 25.765 1.00 93.62 128 GLU A C 1
ATOM 999 O O . GLU A 1 128 ? -37.343 -7.656 25.755 1.00 93.62 128 GLU A O 1
ATOM 1004 N N . GLU A 1 129 ? -37.577 -9.578 26.890 1.00 94.56 129 GLU A N 1
ATOM 1005 C CA . GLU A 1 129 ? -37.942 -8.959 28.174 1.00 94.56 129 GLU A CA 1
ATOM 1006 C C . GLU A 1 129 ? -36.904 -7.918 28.645 1.00 94.56 129 GLU A C 1
ATOM 1008 O O . GLU A 1 129 ? -37.252 -6.912 29.268 1.00 94.56 129 GLU A O 1
ATOM 1013 N N . LEU A 1 130 ? -35.611 -8.123 28.355 1.00 95.38 130 LEU A N 1
ATOM 1014 C CA . LEU A 1 130 ? -34.567 -7.159 28.718 1.00 95.38 130 LEU A CA 1
ATOM 1015 C C . LEU A 1 130 ? -34.651 -5.891 27.865 1.00 95.38 130 LEU A C 1
ATOM 1017 O O . LEU A 1 130 ? -34.415 -4.796 28.384 1.00 95.38 130 LEU A O 1
ATOM 1021 N N . VAL A 1 131 ? -35.002 -6.025 26.584 1.00 95.50 131 VAL A N 1
ATOM 1022 C CA . VAL A 1 131 ? -35.170 -4.887 25.670 1.00 95.50 131 VAL A CA 1
ATOM 1023 C C . VAL A 1 131 ? -36.391 -4.064 26.077 1.00 95.50 131 VAL A C 1
ATOM 1025 O O . VAL A 1 131 ? -36.290 -2.842 26.207 1.00 95.50 131 VAL A O 1
ATOM 1028 N N . GLU A 1 132 ? -37.516 -4.715 26.376 1.00 95.31 132 GLU A N 1
ATOM 1029 C CA . GLU A 1 132 ? -38.719 -4.049 26.891 1.00 95.31 132 GLU A CA 1
ATOM 1030 C C . GLU A 1 132 ? -38.454 -3.345 28.223 1.00 95.31 132 GLU A C 1
ATOM 1032 O O . GLU A 1 132 ? -38.826 -2.183 28.425 1.00 95.31 132 GLU A O 1
ATOM 1037 N N . ARG A 1 133 ? -37.766 -4.026 29.146 1.00 95.50 133 ARG A N 1
ATOM 1038 C CA . ARG A 1 133 ? -37.411 -3.448 30.442 1.00 95.50 133 ARG A CA 1
ATOM 1039 C C . ARG A 1 133 ? -36.553 -2.201 30.266 1.00 95.50 133 ARG A C 1
ATOM 1041 O O . ARG A 1 133 ? -36.861 -1.185 30.891 1.00 95.50 133 ARG A O 1
ATOM 1048 N N . TYR A 1 134 ? -35.534 -2.249 29.410 1.00 96.06 134 TYR A N 1
ATOM 1049 C CA . TYR A 1 134 ? -34.733 -1.074 29.070 1.00 96.06 134 TYR A CA 1
ATOM 1050 C C . TYR A 1 134 ? -35.603 0.047 28.488 1.00 96.06 134 TYR A C 1
ATOM 1052 O O . TYR A 1 134 ? -35.544 1.184 28.964 1.00 96.06 134 TYR A O 1
ATOM 1060 N N . TRP A 1 135 ? -36.463 -0.277 27.517 1.00 95.75 135 TRP A N 1
ATOM 1061 C CA . TRP A 1 135 ? -37.343 0.688 26.864 1.00 95.75 135 TRP A CA 1
ATOM 1062 C C . TRP A 1 135 ? -38.223 1.437 27.868 1.00 95.75 135 TRP A C 1
ATOM 1064 O O . TRP A 1 135 ? -38.234 2.666 27.888 1.00 95.75 135 TRP A O 1
ATOM 1074 N N . PHE A 1 136 ? -38.926 0.724 28.750 1.00 95.00 136 PHE A N 1
ATOM 1075 C CA . PHE A 1 136 ? -39.890 1.342 29.664 1.00 95.00 136 PHE A CA 1
ATOM 1076 C C . PHE A 1 136 ? -39.272 1.900 30.954 1.00 95.00 136 PHE A C 1
ATOM 1078 O O . PHE A 1 136 ? -39.834 2.825 31.554 1.00 95.00 136 PHE A O 1
ATOM 1085 N N . LYS A 1 137 ? -38.154 1.340 31.436 1.00 94.31 137 LYS A N 1
ATOM 1086 C CA . LYS A 1 137 ? -37.548 1.730 32.726 1.00 94.31 137 LYS A CA 1
ATOM 1087 C C . LYS A 1 137 ? -36.366 2.676 32.593 1.00 94.31 137 LYS A C 1
ATOM 1089 O O . LYS A 1 137 ? -36.140 3.453 33.521 1.00 94.31 137 LYS A O 1
ATOM 1094 N N . GLU A 1 138 ? -35.661 2.649 31.469 1.00 93.44 138 GLU A N 1
ATOM 1095 C CA . GLU A 1 138 ? -34.494 3.497 31.241 1.00 93.44 138 GLU A CA 1
ATOM 1096 C C . GLU A 1 138 ? -34.786 4.551 30.168 1.00 93.44 138 GLU A C 1
ATOM 1098 O O . GLU A 1 138 ? -34.850 5.747 30.473 1.00 93.44 138 GLU A O 1
ATOM 1103 N N . PHE A 1 139 ? -35.089 4.114 28.944 1.00 92.50 139 PHE A N 1
ATOM 1104 C CA . PHE A 1 139 ? -35.272 5.008 27.799 1.00 92.50 139 PHE A CA 1
ATOM 1105 C C . PHE A 1 139 ? -36.498 5.928 27.942 1.00 92.50 139 PHE A C 1
ATOM 1107 O O . PHE A 1 139 ? -36.380 7.151 27.849 1.00 92.50 139 PHE A O 1
ATOM 1114 N N . ALA A 1 140 ? -37.678 5.375 28.240 1.00 90.31 140 ALA A N 1
ATOM 1115 C CA . ALA A 1 140 ? -38.919 6.143 28.380 1.00 90.31 140 ALA A CA 1
ATOM 1116 C C . ALA A 1 140 ? -38.887 7.128 29.558 1.00 90.31 140 ALA A C 1
ATOM 1118 O O . ALA A 1 140 ? -39.555 8.163 29.535 1.00 90.31 140 ALA A O 1
ATOM 1119 N N . GLN A 1 141 ? -38.074 6.828 30.574 1.00 91.31 141 GLN A N 1
ATOM 1120 C CA . GLN A 1 141 ? -37.846 7.703 31.724 1.00 91.31 141 GLN A CA 1
ATOM 1121 C C . GLN A 1 141 ? -36.779 8.775 31.454 1.00 91.31 141 GLN A C 1
ATOM 1123 O O . GLN A 1 141 ? -36.494 9.571 32.346 1.00 91.31 141 GLN A O 1
ATOM 1128 N N . LYS A 1 142 ? -36.222 8.829 30.232 1.00 87.88 142 LYS A N 1
ATOM 1129 C CA . LYS A 1 142 ? -35.158 9.756 29.811 1.00 87.88 142 LYS A CA 1
ATOM 1130 C C . LYS A 1 142 ? -33.906 9.669 30.686 1.00 87.88 142 LYS A C 1
ATOM 1132 O O . LYS A 1 142 ? -33.264 10.686 30.948 1.00 87.88 142 LYS A O 1
ATOM 1137 N N . LYS A 1 143 ? -33.578 8.471 31.166 1.00 91.62 143 LYS A N 1
ATOM 1138 C CA . LYS A 1 143 ? -32.310 8.242 31.857 1.00 91.62 143 LYS A CA 1
ATOM 1139 C C . LYS A 1 143 ? -31.180 8.142 30.836 1.00 91.62 143 LYS A C 1
ATOM 1141 O O . LYS A 1 143 ? -31.380 7.642 29.732 1.00 91.62 143 LYS A O 1
ATOM 1146 N N . ASP A 1 144 ? -29.998 8.603 31.226 1.00 89.75 144 ASP A N 1
ATOM 1147 C CA . ASP A 1 144 ? -28.782 8.576 30.406 1.00 89.75 144 ASP A CA 1
ATOM 1148 C C . ASP A 1 144 ? -28.081 7.210 30.501 1.00 89.75 144 ASP A C 1
ATOM 1150 O O . ASP A 1 144 ? -26.938 7.086 30.935 1.00 89.75 144 ASP A O 1
ATOM 1154 N N . THR A 1 145 ? -28.828 6.147 30.202 1.00 92.38 145 THR A N 1
ATOM 1155 C CA . THR A 1 145 ? -28.342 4.767 30.283 1.00 92.38 145 THR A CA 1
ATOM 1156 C C . THR A 1 145 ? -28.022 4.266 28.885 1.00 92.38 145 THR A C 1
ATOM 1158 O O . THR A 1 145 ? -28.919 4.114 28.053 1.00 92.38 145 THR A O 1
ATOM 1161 N N . ASP A 1 146 ? -26.751 3.964 28.635 1.00 93.38 146 ASP A N 1
ATOM 1162 C CA . ASP A 1 146 ? -26.306 3.365 27.379 1.00 93.38 146 ASP A CA 1
ATOM 1163 C C . ASP A 1 146 ? -26.922 1.969 27.184 1.00 93.38 146 ASP A C 1
ATOM 1165 O O . ASP A 1 146 ? -26.807 1.095 28.050 1.00 93.38 146 ASP A O 1
ATOM 1169 N N . PHE A 1 147 ? -27.575 1.754 26.038 1.00 95.50 147 PHE A N 1
ATOM 1170 C CA . PHE A 1 147 ? -28.203 0.471 25.728 1.00 95.50 147 PHE A CA 1
ATOM 1171 C C . PHE A 1 147 ? -27.159 -0.632 25.553 1.00 95.50 147 PHE A C 1
ATOM 1173 O O . PHE A 1 147 ? -27.398 -1.761 25.980 1.00 95.50 147 PHE A O 1
ATOM 1180 N N . TYR A 1 148 ? -25.988 -0.317 24.986 1.00 96.00 148 TYR A N 1
ATOM 1181 C CA . TYR A 1 148 ? -24.912 -1.296 24.825 1.00 96.00 148 TYR A CA 1
ATOM 1182 C C . TYR A 1 148 ? -24.393 -1.790 26.180 1.00 96.00 148 TYR A C 1
ATOM 1184 O O . TYR A 1 148 ? -24.330 -3.002 26.407 1.00 96.00 148 TYR A O 1
ATOM 1192 N N . GLY A 1 149 ? -24.074 -0.868 27.092 1.00 95.56 149 GLY A N 1
ATOM 1193 C CA . GLY A 1 149 ? -23.686 -1.184 28.465 1.00 95.56 149 GLY A CA 1
ATOM 1194 C C . GLY A 1 149 ? -24.750 -2.006 29.190 1.00 95.56 149 GLY A C 1
ATOM 1195 O O . GLY A 1 149 ? -24.460 -3.105 29.665 1.00 95.56 149 GLY A O 1
ATOM 1196 N N . TYR A 1 150 ? -26.001 -1.539 29.172 1.00 96.50 150 TYR A N 1
ATOM 1197 C CA . TYR A 1 150 ? -27.112 -2.228 29.828 1.00 96.50 150 TYR A CA 1
ATOM 1198 C C . TYR A 1 150 ? -27.317 -3.646 29.282 1.00 96.50 150 TYR A C 1
ATOM 1200 O O . TYR A 1 150 ? -27.322 -4.618 30.039 1.00 96.50 150 TYR A O 1
ATOM 1208 N N . PHE A 1 151 ? -27.496 -3.776 27.968 1.00 96.50 151 PHE A N 1
ATOM 1209 C CA . PHE A 1 151 ? -27.885 -5.032 27.344 1.00 96.50 151 PHE A CA 1
ATOM 1210 C C . PHE A 1 151 ? -26.688 -5.978 27.233 1.00 96.50 151 PHE A C 1
ATOM 1212 O O . PHE A 1 151 ? -26.694 -7.047 27.838 1.00 96.50 151 PHE A O 1
ATOM 1219 N N . CYS A 1 152 ? -25.624 -5.584 26.530 1.00 96.62 152 CYS A N 1
ATOM 1220 C CA . CYS A 1 152 ? -24.537 -6.494 26.159 1.00 96.62 152 CYS A CA 1
ATOM 1221 C C . CYS A 1 152 ? -23.511 -6.760 27.268 1.00 96.62 152 CYS A C 1
ATOM 1223 O O . CYS A 1 152 ? -22.907 -7.844 27.284 1.00 96.62 152 CYS A O 1
ATOM 1225 N N . ILE A 1 153 ? -23.284 -5.795 28.165 1.00 95.62 153 ILE A N 1
ATOM 1226 C CA . ILE A 1 153 ? -22.263 -5.895 29.219 1.00 95.62 153 ILE A CA 1
ATOM 1227 C C . ILE A 1 153 ? -22.892 -6.334 30.543 1.00 95.62 153 ILE A C 1
ATOM 1229 O O . ILE A 1 153 ? -22.493 -7.373 31.071 1.00 95.62 153 ILE A O 1
ATOM 1233 N N . ASP A 1 154 ? -23.870 -5.586 31.054 1.00 94.56 154 ASP A N 1
ATOM 1234 C CA . ASP A 1 154 ? -24.372 -5.769 32.421 1.00 94.56 154 ASP A CA 1
ATOM 1235 C C . ASP A 1 154 ? -25.289 -6.991 32.553 1.00 94.56 154 ASP A C 1
ATOM 1237 O O . ASP A 1 154 ? -25.130 -7.787 33.483 1.00 94.56 154 ASP A O 1
ATOM 1241 N N . HIS A 1 155 ? -26.227 -7.166 31.614 1.00 94.19 155 HIS A N 1
ATOM 1242 C CA . HIS A 1 155 ? -27.243 -8.221 31.697 1.00 94.19 155 HIS A CA 1
ATOM 1243 C C . HIS A 1 155 ? -26.856 -9.474 30.909 1.00 94.19 155 HIS A C 1
ATOM 1245 O O . HIS A 1 155 ? -26.848 -10.571 31.464 1.00 94.19 155 HIS A O 1
ATOM 1251 N N . MET A 1 156 ? -26.494 -9.329 29.632 1.00 92.81 156 MET A N 1
ATOM 1252 C CA . MET A 1 156 ? -26.127 -10.474 28.790 1.00 92.81 156 MET A CA 1
ATOM 1253 C C . MET A 1 156 ? -24.744 -11.038 29.128 1.00 92.81 156 MET A C 1
ATOM 1255 O O . MET A 1 156 ? -24.482 -12.213 28.876 1.00 92.81 156 MET A O 1
ATOM 1259 N N . GLN A 1 157 ? -23.840 -10.201 29.653 1.00 93.38 157 GLN A N 1
ATOM 1260 C CA . GLN A 1 157 ? -22.449 -10.551 29.977 1.00 93.38 157 GLN A CA 1
ATOM 1261 C C . GLN A 1 157 ? -21.690 -11.237 28.827 1.00 93.38 157 GLN A C 1
ATOM 1263 O O . GLN A 1 157 ? -20.769 -12.024 29.049 1.00 93.38 157 GLN A O 1
ATOM 1268 N N . VAL A 1 158 ? -22.056 -10.933 27.578 1.00 94.50 158 VAL A N 1
ATOM 1269 C CA . VAL A 1 158 ? -21.409 -11.485 26.375 1.00 94.50 158 VAL A CA 1
ATOM 1270 C C . VAL A 1 158 ? -20.278 -10.592 25.873 1.00 94.50 158 VAL A C 1
ATOM 1272 O O . VAL A 1 158 ? -19.336 -11.088 25.252 1.00 94.50 158 VAL A O 1
ATOM 1275 N N . CYS A 1 159 ? -20.340 -9.296 26.181 1.00 96.56 159 CYS A N 1
ATOM 1276 C CA . CYS A 1 159 ? -19.329 -8.307 25.832 1.00 96.56 159 CYS A CA 1
ATOM 1277 C C . CYS A 1 159 ? -18.572 -7.792 27.061 1.00 96.56 159 CYS A C 1
ATOM 1279 O O . CYS A 1 159 ? -18.903 -8.101 28.211 1.00 96.56 159 CYS A O 1
ATOM 1281 N N . CYS A 1 160 ? -17.536 -7.007 26.778 1.00 95.81 160 CYS A N 1
ATOM 1282 C CA . CYS A 1 160 ? -16.750 -6.276 27.757 1.00 95.81 160 CYS A CA 1
ATOM 1283 C C . CYS A 1 160 ? -16.764 -4.767 27.452 1.00 95.81 160 CYS A C 1
ATOM 1285 O O . CYS A 1 160 ? -17.021 -4.379 26.304 1.00 95.81 160 CYS A O 1
ATOM 1287 N N . PRO A 1 161 ? -16.456 -3.914 28.447 1.00 94.50 161 PRO A N 1
ATOM 1288 C CA . PRO A 1 161 ? -16.180 -2.500 28.215 1.00 94.50 161 PRO A CA 1
ATOM 1289 C C . PRO A 1 161 ? -15.062 -2.289 27.187 1.00 94.50 161 PRO A C 1
ATOM 1291 O O . PRO A 1 161 ? -14.221 -3.167 26.959 1.00 94.50 161 PRO A O 1
ATOM 1294 N N . ASN A 1 162 ? -15.019 -1.103 26.580 1.00 91.81 162 ASN A N 1
ATOM 1295 C CA . ASN A 1 162 ? -13.930 -0.751 25.669 1.00 91.81 162 ASN A CA 1
ATOM 1296 C C . ASN A 1 162 ? -12.562 -0.891 26.356 1.00 91.81 162 ASN A C 1
ATOM 1298 O O . ASN A 1 162 ? -12.432 -0.704 27.564 1.00 91.81 162 ASN A O 1
ATOM 1302 N N . ASN A 1 163 ? -11.544 -1.244 25.568 1.00 92.56 163 ASN A N 1
ATOM 1303 C CA . ASN A 1 163 ? -10.160 -1.451 26.014 1.00 92.56 163 ASN A CA 1
ATOM 1304 C C . ASN A 1 163 ? -9.965 -2.585 27.037 1.00 92.56 163 ASN A C 1
ATOM 1306 O O . ASN A 1 163 ? -8.944 -2.634 27.719 1.00 92.56 163 ASN A O 1
ATOM 1310 N N . THR A 1 164 ? -10.903 -3.531 27.112 1.00 94.38 164 THR A N 1
ATOM 1311 C CA . THR A 1 164 ? -10.778 -4.750 27.923 1.00 94.38 164 THR A CA 1
ATOM 1312 C C . THR A 1 164 ? -11.075 -6.005 27.098 1.00 94.38 164 THR A C 1
ATOM 1314 O O . THR A 1 164 ? -11.693 -5.907 26.040 1.00 94.38 164 THR A O 1
ATOM 1317 N N . TYR A 1 165 ? -10.619 -7.178 27.534 1.00 94.75 165 TYR A N 1
ATOM 1318 C CA . TYR A 1 165 ? -10.766 -8.442 26.804 1.00 94.75 165 TYR A CA 1
ATOM 1319 C C . TYR A 1 1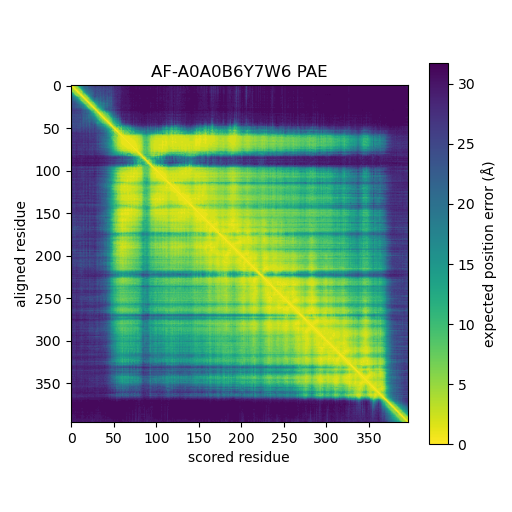65 ? -10.886 -9.648 27.746 1.00 94.75 165 TYR A C 1
ATOM 1321 O O . TYR A 1 165 ? -10.600 -9.561 28.941 1.00 94.75 165 TYR A O 1
ATOM 1329 N N . GLY A 1 166 ? -11.255 -10.805 27.198 1.00 94.06 166 GLY A N 1
ATOM 1330 C CA . GLY A 1 166 ? -11.269 -12.070 27.927 1.00 94.06 166 GLY A CA 1
ATOM 1331 C C . GLY A 1 166 ? -12.436 -12.213 28.906 1.00 94.06 166 GLY A C 1
ATOM 1332 O O . GLY A 1 166 ? -13.266 -11.322 29.079 1.00 94.06 166 GLY A O 1
ATOM 1333 N N . LYS A 1 167 ? -12.520 -13.380 29.554 1.00 92.94 167 LYS A N 1
ATOM 1334 C CA . LYS A 1 167 ? -13.680 -13.768 30.378 1.00 92.94 167 LYS A CA 1
ATOM 1335 C C . LYS A 1 167 ? -13.971 -12.776 31.504 1.00 92.94 167 LYS A C 1
ATOM 1337 O O . LYS A 1 167 ? -15.137 -12.496 31.768 1.00 92.94 167 LYS A O 1
ATOM 1342 N N . ASP A 1 168 ? -12.920 -12.213 32.091 1.00 93.75 168 ASP A N 1
ATOM 1343 C CA . ASP A 1 168 ? -12.994 -11.287 33.223 1.00 93.75 168 ASP A CA 1
ATOM 1344 C C . ASP A 1 168 ? -12.916 -9.809 32.805 1.00 93.75 168 ASP A C 1
ATOM 1346 O O . ASP A 1 168 ? -12.845 -8.938 33.666 1.00 93.75 168 ASP A O 1
ATOM 1350 N N . CYS A 1 169 ? -12.929 -9.508 31.499 1.00 94.94 169 CYS A N 1
ATOM 1351 C CA . CYS A 1 169 ? -12.740 -8.155 30.968 1.00 94.94 169 CYS A CA 1
ATOM 1352 C C . CYS A 1 169 ? -11.466 -7.487 31.512 1.00 94.94 169 CYS A C 1
ATOM 1354 O O . CYS A 1 169 ? -11.484 -6.379 32.050 1.00 94.94 169 CYS A O 1
ATOM 1356 N N . THR A 1 170 ? -10.334 -8.173 31.363 1.00 95.00 170 THR A N 1
ATOM 1357 C CA . THR A 1 170 ? -9.020 -7.651 31.742 1.00 95.00 170 THR A CA 1
ATOM 1358 C C . THR A 1 170 ? -8.615 -6.488 30.833 1.00 95.00 170 THR A C 1
ATOM 1360 O O . THR A 1 170 ? -8.827 -6.590 29.623 1.00 95.00 170 THR A O 1
ATOM 1363 N N . PRO A 1 171 ? -8.006 -5.408 31.353 1.00 95.19 171 PRO A N 1
ATOM 1364 C CA . PRO A 1 171 ? -7.522 -4.304 30.527 1.00 95.19 171 PRO A CA 1
ATOM 1365 C C . PRO A 1 171 ? -6.522 -4.755 29.461 1.00 95.19 171 PRO A C 1
ATOM 1367 O O . PRO A 1 171 ? -5.631 -5.564 29.730 1.00 95.19 171 PRO A O 1
ATOM 1370 N N . CYS A 1 172 ? -6.662 -4.213 28.254 1.00 95.00 172 CYS A N 1
ATOM 1371 C CA . CYS A 1 172 ? -5.689 -4.388 27.184 1.00 95.00 172 CYS A CA 1
ATOM 1372 C C . CYS A 1 172 ? -4.325 -3.803 27.592 1.00 95.00 172 CYS A C 1
ATOM 1374 O O . CYS A 1 172 ? -4.272 -2.792 28.297 1.00 95.00 172 CYS A O 1
ATOM 1376 N N . PRO A 1 173 ? -3.214 -4.419 27.157 1.00 93.31 173 PRO A N 1
ATOM 1377 C CA . PRO A 1 173 ? -1.882 -3.962 27.528 1.00 93.31 173 PRO A CA 1
ATOM 1378 C C . PRO A 1 173 ? -1.519 -2.638 26.829 1.00 93.31 173 PRO A C 1
ATOM 1380 O O . PRO A 1 173 ? -2.107 -2.276 25.809 1.00 93.31 173 PRO A O 1
ATOM 1383 N N . GLY A 1 174 ? -0.534 -1.914 27.371 1.00 87.44 174 GLY A N 1
ATOM 1384 C CA . GLY A 1 174 ? -0.229 -0.529 26.989 1.00 87.44 174 GLY A CA 1
ATOM 1385 C C . GLY A 1 174 ? -0.805 0.435 28.024 1.00 87.44 174 GLY A C 1
ATOM 1386 O O . GLY A 1 174 ? -0.381 0.408 29.178 1.00 87.44 174 GLY A O 1
ATOM 1387 N N . SER A 1 175 ? -1.791 1.247 27.643 1.00 82.44 175 SER A N 1
ATOM 1388 C CA . SER A 1 175 ? -2.557 2.069 28.585 1.00 82.44 175 SER A CA 1
ATOM 1389 C C . SER A 1 175 ? -4.062 1.961 28.340 1.00 82.44 175 SER A C 1
ATOM 1391 O O . SER A 1 175 ? -4.499 1.511 27.281 1.00 82.44 175 SER A O 1
ATOM 1393 N N . VAL A 1 176 ? -4.859 2.386 29.326 1.00 82.12 176 VAL A N 1
ATOM 1394 C CA . VAL A 1 176 ? -6.329 2.365 29.235 1.00 82.12 176 VAL A CA 1
ATOM 1395 C C . VAL A 1 176 ? -6.821 3.238 28.082 1.00 82.12 176 VAL A C 1
ATOM 1397 O O . VAL A 1 176 ? -7.722 2.823 27.365 1.00 82.12 176 VAL A O 1
ATOM 1400 N N . ASP A 1 177 ? -6.203 4.399 27.863 1.00 85.44 177 ASP A N 1
ATOM 1401 C CA . ASP A 1 177 ? -6.578 5.316 26.779 1.00 85.44 177 ASP A CA 1
ATOM 1402 C C . ASP A 1 177 ? -5.918 4.954 25.441 1.00 85.44 177 ASP A C 1
ATOM 1404 O O . ASP A 1 177 ? -6.400 5.335 24.374 1.00 85.44 177 ASP A O 1
ATOM 1408 N N . ARG A 1 178 ? -4.797 4.222 25.480 1.00 87.81 178 ARG A N 1
ATOM 1409 C CA . ARG A 1 178 ? -3.992 3.850 24.309 1.00 87.81 178 ARG A CA 1
ATOM 1410 C C . ARG A 1 178 ? -3.602 2.369 24.382 1.00 87.81 178 ARG A C 1
ATOM 1412 O O . ARG A 1 178 ? -2.438 2.046 24.656 1.00 87.81 178 ARG A O 1
ATOM 1419 N N . PRO A 1 179 ? -4.549 1.452 24.120 1.00 92.31 179 PRO A N 1
ATOM 1420 C CA . PRO A 1 179 ? -4.241 0.030 24.017 1.00 92.31 179 PRO A CA 1
ATOM 1421 C C . PRO A 1 179 ? -3.145 -0.186 22.967 1.00 92.31 179 PRO A C 1
ATOM 1423 O O . PRO A 1 179 ? -3.119 0.488 21.935 1.00 92.31 179 PRO A O 1
ATOM 1426 N N . CYS A 1 180 ? -2.200 -1.083 23.253 1.00 93.69 180 CYS A N 1
ATOM 1427 C CA . CYS A 1 180 ? -1.041 -1.349 22.393 1.00 93.69 180 CYS A CA 1
ATOM 1428 C C . CYS A 1 180 ? -0.248 -0.073 22.044 1.00 93.69 180 CYS A C 1
ATOM 1430 O O . CYS A 1 180 ? 0.144 0.141 20.896 1.00 93.69 180 CYS A O 1
ATOM 1432 N N . ASN A 1 181 ? -0.110 0.831 23.024 1.00 91.12 181 ASN A N 1
ATOM 1433 C CA . ASN A 1 181 ? 0.501 2.163 22.902 1.00 91.12 181 ASN A CA 1
ATOM 1434 C C . ASN A 1 181 ? -0.136 3.070 21.825 1.00 91.12 181 ASN A C 1
ATOM 1436 O O . ASN A 1 181 ? 0.416 4.108 21.457 1.00 91.12 181 ASN A O 1
ATOM 1440 N N . GLY A 1 182 ? -1.331 2.728 21.334 1.00 91.88 182 GLY A N 1
ATOM 1441 C CA . GLY A 1 182 ? -2.007 3.412 20.223 1.00 91.88 182 GLY A CA 1
ATOM 1442 C C . GLY A 1 182 ? -1.517 2.983 18.831 1.00 91.88 182 GLY A C 1
ATOM 1443 O O . GLY A 1 182 ? -2.049 3.435 17.809 1.00 91.88 182 GLY A O 1
ATOM 1444 N N . HIS A 1 183 ? -0.548 2.070 18.777 1.00 93.31 183 HIS A N 1
ATOM 1445 C CA . HIS A 1 183 ? 0.103 1.604 17.555 1.00 93.31 183 HIS A CA 1
ATOM 1446 C C . HIS A 1 183 ? -0.252 0.152 17.212 1.00 93.31 183 HIS A C 1
ATOM 1448 O O . HIS A 1 183 ? 0.422 -0.480 16.402 1.00 93.31 183 HIS A O 1
ATOM 1454 N N . GLY A 1 184 ? -1.335 -0.379 17.780 1.00 93.88 184 GLY A N 1
ATOM 1455 C CA . GLY A 1 184 ? -1.836 -1.708 17.454 1.00 93.88 184 GLY A CA 1
ATOM 1456 C C . GLY A 1 184 ? -3.251 -1.963 17.954 1.00 93.88 184 GLY A C 1
ATOM 1457 O O . GLY A 1 184 ? -3.816 -1.157 18.691 1.00 93.88 184 GLY A O 1
ATOM 1458 N N . ASP A 1 185 ? -3.784 -3.113 17.558 1.00 94.69 185 ASP A N 1
ATOM 1459 C CA . ASP A 1 185 ? -5.104 -3.592 17.955 1.00 94.69 185 ASP A CA 1
ATOM 1460 C C . ASP A 1 185 ? -4.967 -4.719 18.982 1.00 94.69 185 ASP A C 1
ATOM 1462 O O . ASP A 1 185 ? -4.199 -5.662 18.790 1.00 94.69 185 ASP A O 1
ATOM 1466 N N . CYS A 1 186 ? -5.721 -4.634 20.075 1.00 95.06 186 CYS A N 1
ATOM 1467 C CA . CYS A 1 186 ? -5.731 -5.645 21.131 1.00 95.06 186 CYS A CA 1
ATOM 1468 C C . CYS A 1 186 ? -6.669 -6.806 20.766 1.00 95.06 186 CYS A C 1
ATOM 1470 O O . CYS A 1 186 ? -7.864 -6.601 20.526 1.00 95.06 186 CYS A O 1
ATOM 1472 N N . ASP A 1 187 ? -6.147 -8.034 20.755 1.00 95.00 187 ASP A N 1
ATOM 1473 C CA . ASP A 1 187 ? -6.935 -9.234 20.469 1.00 95.00 187 ASP A CA 1
ATOM 1474 C C . ASP A 1 187 ? -8.048 -9.450 21.507 1.00 95.00 187 ASP A C 1
ATOM 1476 O O . ASP A 1 187 ? -7.793 -9.627 22.700 1.00 95.00 187 ASP A O 1
ATOM 1480 N N . GLY A 1 188 ? -9.294 -9.473 21.030 1.00 92.75 188 GLY A N 1
ATOM 1481 C CA . GLY A 1 188 ? -10.483 -9.639 21.867 1.00 92.75 188 GLY A CA 1
ATOM 1482 C C . GLY A 1 188 ? -11.026 -8.359 22.494 1.00 92.75 188 GLY A C 1
ATOM 1483 O O . GLY A 1 188 ? -11.923 -8.464 23.331 1.00 92.75 188 GLY A O 1
ATOM 1484 N N . MET A 1 189 ? -10.540 -7.179 22.096 1.00 93.62 189 MET A N 1
ATOM 1485 C CA . MET A 1 189 ? -11.025 -5.894 22.611 1.00 93.62 189 MET A CA 1
ATOM 1486 C C . MET A 1 189 ? -12.563 -5.791 22.596 1.00 93.62 189 MET A C 1
ATOM 1488 O O . MET A 1 189 ? -13.225 -5.979 21.573 1.00 93.62 189 MET A O 1
ATOM 1492 N N . GLY A 1 190 ? -13.134 -5.459 23.754 1.00 93.56 190 GLY A N 1
ATOM 1493 C CA . GLY A 1 190 ? -14.570 -5.319 23.987 1.00 93.56 190 GLY A CA 1
ATOM 1494 C C . GLY A 1 190 ? -15.335 -6.643 23.990 1.00 93.56 190 GLY A C 1
ATOM 1495 O O . GLY A 1 190 ? -16.565 -6.634 23.981 1.00 93.56 190 GLY A O 1
ATOM 1496 N N . THR A 1 191 ? -14.648 -7.787 23.984 1.00 94.56 191 THR A N 1
ATOM 1497 C CA . THR A 1 191 ? -15.271 -9.116 23.951 1.00 94.56 191 THR A CA 1
ATOM 1498 C C . THR A 1 191 ? -14.826 -9.962 25.134 1.00 94.56 191 THR A C 1
ATOM 1500 O O . THR A 1 191 ? -13.734 -9.791 25.666 1.00 94.56 191 THR A O 1
ATOM 1503 N N . ARG A 1 192 ? -15.648 -10.950 25.496 1.00 93.88 192 ARG A N 1
ATOM 1504 C CA . ARG A 1 192 ? -15.304 -11.956 26.514 1.00 93.88 192 ARG A CA 1
ATOM 1505 C C . ARG A 1 192 ? -14.310 -13.025 26.014 1.00 93.88 192 ARG A C 1
ATOM 1507 O O . ARG A 1 192 ? -13.955 -13.945 26.753 1.00 93.88 192 ARG A O 1
ATOM 1514 N N . GLY A 1 193 ? -13.880 -12.927 24.753 1.00 91.00 193 GLY A N 1
ATOM 1515 C CA . GLY A 1 193 ? -12.853 -13.764 24.131 1.00 91.00 193 GLY A CA 1
ATOM 1516 C C . GLY A 1 193 ? -11.519 -13.027 23.958 1.00 91.00 193 GLY A C 1
ATOM 1517 O O . GLY A 1 193 ? -11.348 -11.904 24.424 1.00 91.00 193 GLY A O 1
ATOM 1518 N N . GLY A 1 194 ? -10.582 -13.672 23.263 1.00 90.94 194 GLY A N 1
ATOM 1519 C CA . GLY A 1 194 ? -9.251 -13.137 22.960 1.00 90.94 194 GLY A CA 1
ATOM 1520 C C . GLY A 1 194 ? -8.204 -13.333 24.057 1.00 90.94 194 GLY A C 1
ATOM 1521 O O . GLY A 1 194 ? -8.502 -13.782 25.167 1.00 90.94 194 GLY A O 1
ATOM 1522 N N . ASN A 1 195 ? -6.951 -13.058 23.701 1.00 93.00 195 ASN A N 1
ATOM 1523 C CA . ASN A 1 195 ? -5.774 -13.239 24.554 1.00 93.00 195 ASN A CA 1
ATOM 1524 C C . ASN A 1 195 ? -5.024 -11.932 24.863 1.00 93.00 195 ASN A C 1
ATOM 1526 O O . ASN A 1 195 ? -3.981 -11.988 25.513 1.00 93.00 195 ASN A O 1
ATOM 1530 N N . GLY A 1 196 ? -5.520 -10.789 24.380 1.00 93.06 196 GLY A N 1
ATOM 1531 C CA . GLY A 1 196 ? -4.950 -9.472 24.655 1.00 93.06 196 GLY A CA 1
ATOM 1532 C C . GLY A 1 196 ? -3.633 -9.173 23.953 1.00 93.06 196 GLY A C 1
ATOM 1533 O O . GLY A 1 196 ? -3.027 -8.141 24.231 1.00 93.06 196 GLY A O 1
ATOM 1534 N N . LYS A 1 197 ? -3.162 -10.046 23.056 1.00 95.81 197 LYS A N 1
ATOM 1535 C CA . LYS A 1 197 ? -1.964 -9.769 22.261 1.00 95.81 197 LYS A CA 1
ATOM 1536 C C . LYS A 1 197 ? -2.214 -8.601 21.321 1.00 95.81 197 LYS A C 1
ATOM 1538 O O . LYS A 1 197 ? -3.279 -8.496 20.714 1.00 95.81 197 LYS A O 1
ATOM 1543 N N . CYS A 1 198 ? -1.197 -7.766 21.166 1.00 96.00 198 CYS A N 1
ATOM 1544 C CA . CYS A 1 198 ? -1.247 -6.632 20.266 1.00 96.00 198 CYS A CA 1
ATOM 1545 C C . CYS A 1 198 ? -0.890 -7.030 18.836 1.00 96.00 198 CYS A C 1
ATOM 1547 O O . CYS A 1 198 ? 0.145 -7.645 18.574 1.00 96.00 198 CYS A O 1
ATOM 1549 N N . LYS A 1 199 ? -1.741 -6.634 17.894 1.00 96.38 199 LYS A N 1
ATOM 1550 C CA . LYS A 1 199 ? -1.464 -6.669 16.463 1.00 96.38 199 LYS A CA 1
ATOM 1551 C C . LYS A 1 199 ? -0.999 -5.283 16.027 1.00 96.38 199 LYS A C 1
ATOM 1553 O O . LYS A 1 199 ? -1.811 -4.373 15.893 1.00 96.38 199 LYS A O 1
ATOM 1558 N N . CYS A 1 200 ? 0.305 -5.121 15.829 1.00 96.44 200 CYS A N 1
ATOM 1559 C CA . CYS A 1 200 ? 0.894 -3.817 15.538 1.00 96.44 200 CYS A CA 1
ATOM 1560 C C . CYS A 1 200 ? 0.566 -3.299 14.136 1.00 96.44 200 CYS A C 1
ATOM 1562 O O . CYS A 1 200 ? 0.443 -4.065 13.175 1.00 96.44 200 CYS A O 1
ATOM 1564 N N . LYS A 1 201 ? 0.448 -1.974 14.037 1.00 95.62 201 LYS A N 1
ATOM 1565 C CA . LYS A 1 201 ? 0.337 -1.224 12.783 1.00 95.62 201 LYS A CA 1
ATOM 1566 C C . LYS A 1 201 ? 1.671 -1.251 12.029 1.00 95.62 201 LYS A C 1
ATOM 1568 O O . LYS A 1 201 ? 2.716 -1.581 12.589 1.00 95.62 201 LYS A O 1
ATOM 1573 N N . ALA A 1 202 ? 1.634 -0.895 10.744 1.00 94.62 202 ALA A N 1
ATOM 1574 C CA . ALA A 1 202 ? 2.837 -0.803 9.919 1.00 94.62 202 ALA A CA 1
ATOM 1575 C C . ALA A 1 202 ? 3.874 0.135 10.559 1.00 94.62 202 ALA A C 1
ATOM 1577 O O . ALA A 1 202 ? 3.520 1.195 11.067 1.00 94.62 202 ALA A O 1
ATOM 1578 N N . GLY A 1 203 ? 5.138 -0.286 10.553 1.00 93.75 203 GLY A N 1
ATOM 1579 C CA . GLY A 1 203 ? 6.243 0.430 11.193 1.00 93.75 203 GLY A CA 1
ATOM 1580 C C . GLY A 1 203 ? 6.476 0.117 12.665 1.00 93.75 203 GLY A C 1
ATOM 1581 O O . GLY A 1 203 ? 7.554 0.412 13.169 1.00 93.75 203 GLY A O 1
ATOM 1582 N N . TYR A 1 204 ? 5.534 -0.553 13.329 1.00 95.25 204 TYR A N 1
ATOM 1583 C CA . TYR A 1 204 ? 5.618 -0.860 14.753 1.00 95.25 204 TYR A CA 1
ATOM 1584 C C . TYR A 1 204 ? 5.774 -2.359 15.014 1.00 95.25 204 TYR A C 1
ATOM 1586 O O . TYR A 1 204 ? 5.272 -3.208 14.271 1.00 95.25 204 TYR A O 1
ATOM 1594 N N . GLY A 1 205 ? 6.471 -2.682 16.095 1.00 93.88 205 GLY A N 1
ATOM 1595 C CA . GLY A 1 205 ? 6.806 -4.029 16.525 1.00 93.88 205 GLY A CA 1
ATOM 1596 C C . GLY A 1 205 ? 6.931 -4.147 18.044 1.00 93.88 205 GLY A C 1
ATOM 1597 O O . GLY A 1 205 ? 6.680 -3.203 18.798 1.00 93.88 205 GLY A O 1
ATOM 1598 N N . GLY A 1 206 ? 7.300 -5.347 18.487 1.00 92.88 206 GLY A N 1
ATOM 1599 C CA . GLY A 1 206 ? 7.310 -5.729 19.898 1.00 92.88 206 GLY A CA 1
ATOM 1600 C C . GLY A 1 206 ? 5.929 -6.137 20.422 1.00 92.88 206 GLY A C 1
ATOM 1601 O O . GLY A 1 206 ? 4.906 -5.930 19.771 1.00 92.88 206 GLY A O 1
ATOM 1602 N N . ASP A 1 207 ? 5.897 -6.711 21.626 1.00 93.00 207 ASP A N 1
ATOM 1603 C CA . ASP A 1 207 ? 4.664 -7.241 22.233 1.00 93.00 207 ASP A CA 1
ATOM 1604 C C . ASP A 1 207 ? 3.616 -6.155 22.530 1.00 93.00 207 ASP A C 1
ATOM 1606 O O . ASP A 1 207 ? 2.422 -6.446 22.608 1.00 93.00 207 ASP A O 1
ATOM 1610 N N . LEU A 1 208 ? 4.062 -4.904 22.688 1.00 93.31 208 LEU A N 1
ATOM 1611 C CA . LEU A 1 208 ? 3.227 -3.745 23.010 1.00 93.31 208 LEU A CA 1
ATOM 1612 C C . LEU A 1 208 ? 3.155 -2.706 21.882 1.00 93.31 208 LEU A C 1
ATOM 1614 O O . LEU A 1 208 ? 2.589 -1.635 22.099 1.00 93.31 208 LEU A O 1
ATOM 1618 N N . CYS A 1 209 ? 3.722 -2.987 20.706 1.00 94.31 209 CYS A N 1
ATOM 1619 C CA . CYS A 1 209 ? 3.780 -2.048 19.576 1.00 94.31 209 CYS A CA 1
ATOM 1620 C C . CYS A 1 209 ? 4.464 -0.709 19.899 1.00 94.31 209 CYS A C 1
ATOM 1622 O O . CYS A 1 209 ? 4.099 0.329 19.359 1.00 94.31 209 CYS A O 1
ATOM 1624 N N . ASN A 1 210 ? 5.441 -0.726 20.804 1.00 90.94 210 ASN A N 1
ATOM 1625 C CA . ASN A 1 210 ? 6.205 0.447 21.235 1.00 90.94 210 ASN A CA 1
ATOM 1626 C C . ASN A 1 210 ? 7.628 0.484 20.666 1.00 90.94 210 ASN A C 1
ATOM 1628 O O . ASN A 1 210 ? 8.450 1.261 21.133 1.00 90.94 210 ASN A O 1
ATOM 1632 N N . GLN A 1 211 ? 7.942 -0.392 19.717 1.00 92.56 211 GLN A N 1
ATOM 1633 C CA . GLN A 1 211 ? 9.248 -0.452 19.070 1.00 92.56 211 GLN A CA 1
ATOM 1634 C C . GLN A 1 211 ? 9.063 -0.242 17.577 1.00 92.56 211 GLN A C 1
ATOM 1636 O O . GLN A 1 211 ? 8.033 -0.635 17.026 1.00 92.56 211 GLN A O 1
ATOM 1641 N N . CYS A 1 212 ? 10.058 0.333 16.915 1.00 94.06 212 CYS A N 1
ATOM 1642 C CA . CYS A 1 212 ? 10.063 0.368 15.463 1.00 94.06 212 CYS A CA 1
ATOM 1643 C C . CYS A 1 212 ? 10.410 -1.015 14.913 1.00 94.06 212 CYS A C 1
ATOM 1645 O O . CYS A 1 212 ? 11.271 -1.724 15.435 1.00 94.06 212 CYS A O 1
ATOM 1647 N N . LYS A 1 213 ? 9.673 -1.427 13.886 1.00 95.44 213 LYS A N 1
ATOM 1648 C CA . LYS A 1 213 ? 9.935 -2.665 13.154 1.00 95.44 213 LYS A CA 1
ATOM 1649 C C . LYS A 1 213 ? 11.135 -2.466 12.222 1.00 95.44 213 LYS A C 1
ATOM 1651 O O . LYS A 1 213 ? 11.355 -1.356 11.754 1.00 95.44 213 LYS A O 1
ATOM 1656 N N . ASP A 1 214 ? 11.832 -3.545 11.872 1.00 94.12 214 ASP A N 1
ATOM 1657 C CA . ASP A 1 214 ? 12.814 -3.554 10.780 1.00 94.12 214 ASP A CA 1
ATOM 1658 C C . ASP A 1 214 ? 12.287 -2.812 9.537 1.00 94.12 214 ASP A C 1
ATOM 1660 O O . ASP A 1 214 ? 11.144 -3.010 9.103 1.00 94.12 214 ASP A O 1
ATOM 1664 N N . GLY A 1 215 ? 13.131 -1.950 8.977 1.00 94.44 215 GLY A N 1
ATOM 1665 C CA . GLY A 1 215 ? 12.796 -1.007 7.913 1.00 94.44 215 GLY A CA 1
ATOM 1666 C C . GLY A 1 215 ? 12.281 0.341 8.414 1.00 94.44 215 GLY A C 1
ATOM 1667 O O . GLY A 1 215 ? 11.927 1.178 7.587 1.00 94.44 215 GLY A O 1
ATOM 1668 N N . TYR A 1 216 ? 12.225 0.559 9.730 1.00 95.81 216 TYR A N 1
ATOM 1669 C CA . TYR A 1 216 ? 11.819 1.814 10.352 1.00 95.81 216 TYR A CA 1
ATOM 1670 C C . TYR A 1 216 ? 12.787 2.202 11.471 1.00 95.81 216 TYR A C 1
ATOM 1672 O O . TYR A 1 216 ? 13.323 1.339 12.164 1.00 95.81 216 TYR A O 1
ATOM 1680 N N . PHE A 1 217 ? 12.960 3.502 11.678 1.00 94.38 217 PHE A N 1
ATOM 1681 C CA . PHE A 1 217 ? 13.749 4.078 12.759 1.00 94.38 217 PHE A CA 1
ATOM 1682 C C . PHE A 1 217 ? 12.898 4.994 13.632 1.00 94.38 217 PHE A C 1
ATOM 1684 O O . PHE A 1 217 ? 11.816 5.440 13.245 1.00 94.38 217 PHE A O 1
ATOM 1691 N N . GLU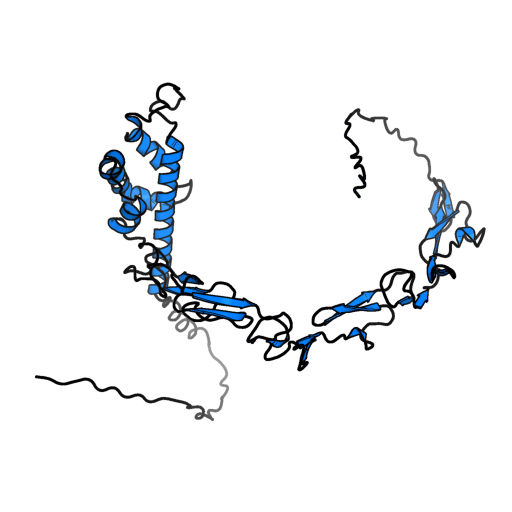 A 1 218 ? 13.394 5.255 14.832 1.00 93.19 218 GLU A N 1
ATOM 1692 C CA . GLU A 1 218 ? 12.752 6.129 15.800 1.00 93.19 218 GLU A CA 1
ATOM 1693 C C . GLU A 1 218 ? 13.084 7.592 15.486 1.00 93.19 218 GLU A C 1
ATOM 1695 O O . GLU A 1 218 ? 14.221 8.025 15.642 1.00 93.19 218 GLU A O 1
ATOM 1700 N N . GLU A 1 219 ? 12.091 8.358 15.033 1.00 90.31 219 GLU A N 1
ATOM 1701 C CA . GLU A 1 219 ? 12.254 9.793 14.754 1.00 90.31 219 GLU A CA 1
ATOM 1702 C C . GLU A 1 219 ? 12.101 10.627 16.032 1.00 90.31 219 GLU A C 1
ATOM 1704 O O . GLU A 1 219 ? 12.821 11.596 16.265 1.00 90.31 219 GLU A O 1
ATOM 1709 N N . TYR A 1 220 ? 11.154 10.235 16.883 1.00 85.00 220 TYR A N 1
ATOM 1710 C CA . TYR A 1 220 ? 10.928 10.841 18.187 1.00 85.00 220 TYR A CA 1
ATOM 1711 C C . TYR A 1 220 ? 10.305 9.817 19.126 1.00 85.00 220 TYR A C 1
ATOM 1713 O O . TYR A 1 220 ? 9.396 9.082 18.737 1.00 85.00 220 TYR A O 1
ATOM 1721 N N . SER A 1 221 ? 10.742 9.801 20.379 1.00 82.19 221 SER A N 1
ATOM 1722 C CA . SER A 1 221 ? 10.176 8.935 21.407 1.00 82.19 221 SER A CA 1
ATOM 1723 C C . SER A 1 221 ? 10.105 9.665 22.728 1.00 82.19 221 SER A C 1
ATOM 1725 O O . SER A 1 221 ? 11.040 10.352 23.144 1.00 82.19 221 SER A O 1
ATOM 1727 N N . ASN A 1 222 ? 8.958 9.538 23.377 1.00 81.19 222 ASN A N 1
ATOM 1728 C CA . ASN A 1 222 ? 8.744 10.008 24.732 1.00 81.19 222 ASN A CA 1
ATOM 1729 C C . ASN A 1 222 ? 8.035 8.932 25.554 1.00 81.19 222 ASN A C 1
ATOM 1731 O O . ASN A 1 222 ? 7.667 7.878 25.041 1.00 81.19 222 ASN A O 1
ATOM 1735 N N . ASP A 1 223 ? 7.769 9.237 26.823 1.00 68.75 223 ASP A N 1
ATOM 1736 C CA . ASP A 1 223 ? 7.110 8.312 27.754 1.00 68.75 223 ASP A CA 1
ATOM 1737 C C . ASP A 1 223 ? 5.699 7.866 27.309 1.00 68.75 223 ASP A C 1
ATOM 1739 O O . ASP A 1 223 ? 5.134 6.935 27.877 1.00 68.75 223 ASP A O 1
ATOM 1743 N N . THR A 1 224 ? 5.097 8.533 26.317 1.00 70.38 224 THR A N 1
ATOM 1744 C CA . THR A 1 224 ? 3.706 8.312 25.886 1.00 70.38 224 THR A CA 1
ATOM 1745 C C . THR A 1 224 ? 3.564 7.749 24.474 1.00 70.38 224 THR A C 1
ATOM 1747 O O . THR A 1 224 ? 2.538 7.134 24.178 1.00 70.38 224 THR A O 1
ATOM 1750 N N . HIS A 1 225 ? 4.521 8.000 23.578 1.00 74.94 225 HIS A N 1
ATOM 1751 C CA . HIS A 1 225 ? 4.478 7.554 22.192 1.00 74.94 225 HIS A CA 1
ATOM 1752 C C . HIS A 1 225 ? 5.841 7.581 21.512 1.00 74.94 225 HIS A C 1
ATOM 1754 O O . HIS A 1 225 ? 6.660 8.469 21.742 1.00 74.94 225 HIS A O 1
ATOM 1760 N N . THR A 1 226 ? 6.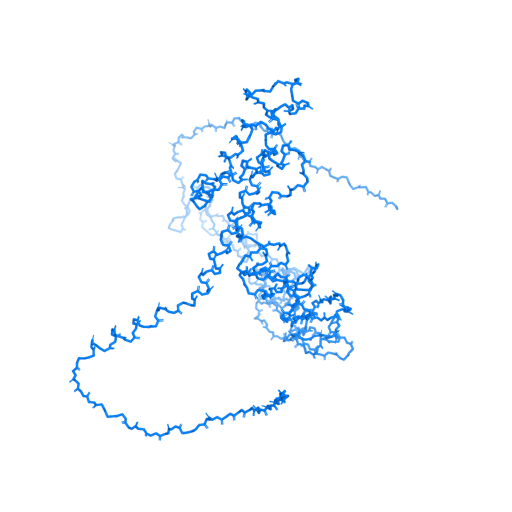008 6.629 20.603 1.00 86.06 226 THR A N 1
ATOM 1761 C CA . THR A 1 226 ? 7.167 6.495 19.729 1.00 86.06 226 THR A CA 1
ATOM 1762 C C . THR A 1 226 ? 6.697 6.721 18.295 1.00 86.06 226 THR A C 1
ATOM 1764 O O . THR A 1 226 ? 5.712 6.129 17.847 1.00 86.06 226 THR A O 1
ATOM 1767 N N . SER A 1 227 ? 7.363 7.612 17.571 1.00 91.94 227 SER A N 1
ATOM 1768 C CA . SER A 1 227 ? 7.130 7.856 16.151 1.00 91.94 227 SER A CA 1
ATOM 1769 C C . SER A 1 227 ? 8.159 7.076 15.348 1.00 91.94 227 SER A C 1
ATOM 1771 O O . SER A 1 227 ? 9.359 7.325 15.469 1.00 91.94 227 SER A O 1
ATOM 1773 N N . CYS A 1 228 ? 7.680 6.125 14.549 1.00 94.69 228 CYS A N 1
ATOM 1774 C CA . CYS A 1 228 ? 8.525 5.306 13.694 1.00 94.69 228 CYS A CA 1
ATOM 1775 C C . CYS A 1 228 ? 8.416 5.781 12.250 1.00 94.69 228 CYS A C 1
ATOM 1777 O O . CYS A 1 228 ? 7.321 5.806 11.680 1.00 94.69 228 CYS A O 1
ATOM 1779 N N . ARG A 1 229 ? 9.554 6.109 11.645 1.00 94.88 229 ARG A N 1
ATOM 1780 C CA . ARG A 1 229 ? 9.653 6.556 10.258 1.00 94.88 229 ARG A CA 1
ATOM 1781 C C . ARG A 1 229 ? 10.358 5.506 9.418 1.00 94.88 229 ARG A C 1
ATOM 1783 O O . ARG A 1 229 ? 11.241 4.814 9.902 1.00 94.88 229 ARG A O 1
ATOM 1790 N N . VAL A 1 230 ? 9.924 5.337 8.173 1.00 95.50 230 VAL A N 1
ATOM 1791 C CA . VAL A 1 230 ? 10.510 4.344 7.267 1.00 95.50 230 VAL A CA 1
ATOM 1792 C C . VAL A 1 230 ? 11.951 4.726 6.923 1.00 95.50 230 VAL A C 1
ATOM 1794 O O . VAL A 1 230 ? 12.248 5.900 6.708 1.00 95.50 230 VAL A O 1
ATOM 1797 N N . CYS A 1 231 ? 12.838 3.738 6.869 1.00 96.62 231 CYS A N 1
ATOM 1798 C CA . CYS A 1 231 ? 14.194 3.913 6.372 1.00 96.62 231 CYS A CA 1
ATOM 1799 C C . CYS A 1 231 ? 14.194 4.338 4.901 1.00 96.62 231 CYS A C 1
ATOM 1801 O O . CYS A 1 231 ? 13.277 4.010 4.143 1.00 96.62 231 CYS A O 1
ATOM 1803 N N . HIS A 1 232 ? 15.268 4.998 4.469 1.00 96.94 232 HIS A N 1
ATOM 1804 C CA . HIS A 1 232 ? 15.462 5.293 3.055 1.00 96.94 232 HIS A CA 1
ATOM 1805 C C . HIS A 1 232 ? 15.458 4.005 2.214 1.00 96.94 232 HIS A C 1
ATOM 1807 O O . HIS A 1 232 ? 15.875 2.935 2.670 1.00 96.94 232 HIS A O 1
ATOM 1813 N N . ILE A 1 233 ? 14.997 4.099 0.964 1.00 96.00 233 ILE A N 1
ATOM 1814 C CA . ILE A 1 233 ? 14.825 2.941 0.071 1.00 96.00 233 ILE A CA 1
ATOM 1815 C C . ILE A 1 233 ? 16.123 2.153 -0.135 1.00 96.00 233 ILE A C 1
ATOM 1817 O O . ILE A 1 233 ? 16.072 0.934 -0.286 1.00 96.00 233 ILE A O 1
ATOM 1821 N N . SER A 1 234 ? 17.267 2.830 -0.040 1.00 97.06 234 SER A N 1
ATOM 1822 C CA . SER A 1 234 ? 18.607 2.257 -0.159 1.00 97.06 234 SER A CA 1
ATOM 1823 C C . SER A 1 234 ? 19.046 1.439 1.057 1.00 97.06 234 SER A C 1
ATOM 1825 O O . SER A 1 234 ? 20.013 0.692 0.958 1.00 97.06 234 SER A O 1
ATOM 1827 N N . CYS A 1 235 ? 18.391 1.576 2.215 1.00 97.00 235 CYS A N 1
ATOM 1828 C CA . CYS A 1 235 ? 18.776 0.863 3.431 1.00 97.00 235 CYS A CA 1
ATOM 1829 C C . CYS A 1 235 ? 18.248 -0.567 3.399 1.00 97.00 235 CYS A C 1
ATOM 1831 O O . CYS A 1 235 ? 17.084 -0.792 3.054 1.00 97.00 235 CYS A O 1
ATOM 1833 N N . LYS A 1 236 ? 19.065 -1.536 3.815 1.00 95.25 236 LYS A N 1
ATOM 1834 C CA . LYS A 1 236 ? 18.682 -2.952 3.829 1.00 95.25 236 LYS A CA 1
ATOM 1835 C C . LYS A 1 236 ? 17.543 -3.241 4.796 1.00 95.25 236 LYS A C 1
ATOM 1837 O O . LYS A 1 236 ? 16.489 -3.672 4.345 1.00 95.25 236 LYS A O 1
ATOM 1842 N N . ASN A 1 237 ? 17.752 -2.983 6.088 1.00 90.00 237 ASN A N 1
ATOM 1843 C CA . ASN A 1 237 ? 16.752 -3.204 7.140 1.00 90.00 237 ASN A CA 1
ATOM 1844 C C . ASN A 1 237 ? 16.879 -2.219 8.310 1.00 90.00 237 ASN A C 1
ATOM 1846 O O . ASN A 1 237 ? 15.864 -1.813 8.860 1.00 90.00 237 ASN A O 1
ATOM 1850 N N . ILE A 1 238 ? 18.095 -1.849 8.716 1.00 92.75 238 ILE A N 1
ATOM 1851 C CA . ILE A 1 238 ? 18.326 -0.985 9.880 1.00 92.75 238 ILE A CA 1
ATOM 1852 C C . ILE A 1 238 ? 18.818 0.379 9.400 1.00 92.75 238 ILE A C 1
ATOM 1854 O O . ILE A 1 238 ? 19.668 0.469 8.508 1.00 92.75 238 ILE A O 1
ATOM 1858 N N . CYS A 1 239 ? 18.274 1.434 9.995 1.00 95.19 239 CYS A N 1
ATOM 1859 C CA . CYS A 1 239 ? 18.732 2.798 9.810 1.00 95.19 239 CYS A CA 1
ATOM 1860 C C . CYS A 1 239 ? 18.587 3.590 11.115 1.00 95.19 239 CYS A C 1
ATOM 1862 O O . CYS A 1 239 ? 17.824 3.201 12.001 1.00 95.19 239 CYS A O 1
ATOM 1864 N N . SER A 1 240 ? 19.337 4.682 11.219 1.00 93.69 240 SER A N 1
ATOM 1865 C CA . SER A 1 240 ? 19.388 5.533 12.414 1.00 93.69 240 SER A CA 1
ATOM 1866 C C . SER A 1 240 ? 18.708 6.887 12.215 1.00 93.69 240 SER A C 1
ATOM 1868 O O . SER A 1 240 ? 18.302 7.516 13.185 1.00 93.69 240 SER A O 1
ATOM 1870 N N . GLU A 1 241 ? 18.594 7.338 10.969 1.00 93.12 241 GLU A N 1
ATOM 1871 C CA . GLU A 1 241 ? 18.040 8.636 10.591 1.00 93.12 241 GLU A CA 1
ATOM 1872 C C . GLU A 1 241 ? 17.451 8.573 9.176 1.00 93.12 241 GLU A C 1
ATOM 1874 O O . GLU A 1 241 ? 17.568 7.558 8.480 1.00 93.12 241 GLU A O 1
ATOM 1879 N N . ASP A 1 242 ? 16.806 9.664 8.763 1.00 93.12 242 ASP A N 1
ATOM 1880 C CA . ASP A 1 242 ? 16.279 9.816 7.411 1.00 93.12 242 ASP A CA 1
ATOM 1881 C C . ASP A 1 242 ? 17.417 9.907 6.380 1.00 93.12 242 ASP A C 1
ATOM 1883 O O . ASP A 1 242 ? 18.522 10.372 6.660 1.00 93.12 242 ASP A O 1
ATOM 1887 N N . GLY A 1 243 ? 17.119 9.495 5.154 1.00 94.62 243 GLY A N 1
ATOM 1888 C CA . GLY A 1 243 ? 18.030 9.573 4.029 1.00 94.62 243 GLY A CA 1
ATOM 1889 C C . GLY A 1 243 ? 19.033 8.414 3.933 1.00 94.62 243 GLY A C 1
ATOM 1890 O O . GLY A 1 243 ? 19.095 7.518 4.778 1.00 94.62 243 GLY A O 1
ATOM 1891 N N . PRO A 1 244 ? 19.821 8.399 2.848 1.00 95.81 244 PRO A N 1
ATOM 1892 C CA . PRO A 1 244 ? 20.762 7.321 2.546 1.00 95.81 244 PRO A CA 1
ATOM 1893 C C . PRO A 1 244 ? 21.956 7.243 3.511 1.00 95.81 244 PRO A C 1
ATOM 1895 O O . PRO A 1 244 ? 22.585 6.184 3.630 1.00 95.81 244 PRO A O 1
ATOM 1898 N N . GLN A 1 245 ? 22.292 8.339 4.201 1.00 95.44 245 GLN A N 1
ATOM 1899 C CA . GLN A 1 245 ? 23.386 8.391 5.177 1.00 95.44 245 GLN A CA 1
ATOM 1900 C C . GLN A 1 245 ? 23.081 7.554 6.418 1.00 95.44 245 GLN A C 1
ATOM 1902 O O . GLN A 1 245 ? 23.944 6.787 6.858 1.00 95.44 245 GLN A O 1
ATOM 1907 N N . GLY A 1 246 ? 21.829 7.607 6.878 1.00 94.44 246 GLY A N 1
ATOM 1908 C CA . GLY A 1 246 ? 21.346 6.888 8.049 1.00 94.44 246 GLY A CA 1
ATOM 1909 C C . GLY A 1 246 ? 21.290 5.372 7.907 1.00 94.44 246 GLY A C 1
ATOM 1910 O O . GLY A 1 246 ? 21.032 4.693 8.899 1.00 94.44 246 GLY A O 1
ATOM 1911 N N . CYS A 1 247 ? 21.520 4.817 6.715 1.00 96.00 247 CYS A N 1
ATOM 1912 C CA . CYS A 1 247 ? 21.555 3.373 6.514 1.00 96.00 247 CYS A CA 1
ATOM 1913 C C . CYS A 1 247 ? 22.783 2.742 7.180 1.00 96.00 247 CYS A C 1
ATOM 1915 O O . CYS A 1 247 ? 23.919 3.110 6.863 1.00 96.00 247 CYS A O 1
ATOM 1917 N N . ASP A 1 248 ? 22.558 1.725 8.009 1.00 94.25 248 ASP A N 1
ATOM 1918 C CA . ASP A 1 248 ? 23.633 0.892 8.560 1.00 94.25 248 ASP A CA 1
ATOM 1919 C C . ASP A 1 248 ? 24.283 0.037 7.457 1.00 94.25 248 ASP A C 1
ATOM 1921 O O . ASP A 1 248 ? 25.494 0.063 7.254 1.00 94.25 248 ASP A O 1
ATOM 1925 N N . GLU A 1 249 ? 23.450 -0.632 6.656 1.00 95.44 249 GLU A N 1
ATOM 1926 C CA . GLU A 1 249 ? 23.864 -1.422 5.495 1.00 95.44 249 GLU A CA 1
ATOM 1927 C C . GLU A 1 249 ? 23.039 -1.021 4.263 1.00 95.44 249 GLU A C 1
ATOM 1929 O O . GLU A 1 249 ? 21.815 -0.849 4.345 1.00 95.44 249 GLU A O 1
ATOM 1934 N N . CYS A 1 250 ? 23.704 -0.895 3.114 1.00 97.06 250 CYS A N 1
ATOM 1935 C CA . CYS A 1 250 ? 23.047 -0.638 1.836 1.00 97.06 250 CYS A CA 1
ATOM 1936 C C . CYS A 1 250 ? 22.388 -1.912 1.288 1.00 97.06 250 CYS A C 1
ATOM 1938 O O . CYS A 1 250 ? 22.869 -3.028 1.496 1.00 97.06 250 CYS A O 1
ATOM 1940 N N . LYS A 1 251 ? 21.263 -1.757 0.589 1.00 96.94 251 LYS A N 1
ATOM 1941 C CA . LYS A 1 251 ? 20.680 -2.825 -0.231 1.00 96.94 251 LYS A CA 1
ATOM 1942 C C . LYS A 1 251 ? 21.595 -3.142 -1.414 1.00 96.94 251 LYS A C 1
ATOM 1944 O O . LYS A 1 251 ? 22.414 -2.327 -1.815 1.00 96.94 251 LYS A O 1
ATOM 1949 N N . ASN A 1 252 ? 21.397 -4.313 -2.011 1.00 96.00 252 ASN A N 1
ATOM 1950 C CA . ASN A 1 252 ? 21.996 -4.630 -3.309 1.00 96.00 252 ASN A CA 1
ATOM 1951 C C . ASN A 1 252 ? 21.536 -3.609 -4.363 1.00 96.00 252 ASN A C 1
ATOM 1953 O O . ASN A 1 252 ? 20.388 -3.167 -4.298 1.00 96.00 252 ASN A O 1
ATOM 1957 N N . GLY A 1 253 ? 22.422 -3.256 -5.297 1.00 95.19 253 GLY A N 1
ATOM 1958 C CA . GLY A 1 253 ? 22.212 -2.147 -6.241 1.00 95.19 253 GLY A CA 1
ATOM 1959 C C . GLY A 1 253 ? 22.562 -0.772 -5.659 1.00 95.19 253 GLY A C 1
ATOM 1960 O O . GLY A 1 253 ? 22.403 0.238 -6.327 1.00 95.19 253 GLY A O 1
ATOM 1961 N N . TRP A 1 254 ? 23.049 -0.716 -4.414 1.00 97.62 254 TRP A N 1
ATOM 1962 C CA . TRP A 1 254 ? 23.493 0.516 -3.767 1.00 97.62 254 TRP A CA 1
ATOM 1963 C C . TRP A 1 254 ? 24.895 0.339 -3.177 1.00 97.62 254 TRP A C 1
ATOM 1965 O O . TRP A 1 254 ? 25.208 -0.697 -2.587 1.00 97.62 254 TRP A O 1
ATOM 1975 N N . GLU A 1 255 ? 25.721 1.373 -3.274 1.00 95.81 255 GLU A N 1
ATOM 1976 C CA . GLU A 1 255 ? 27.083 1.420 -2.747 1.00 95.81 255 GLU A CA 1
ATOM 1977 C C . GLU A 1 255 ? 27.192 2.432 -1.598 1.00 95.81 255 GLU A C 1
ATOM 1979 O O . GLU A 1 255 ? 26.601 3.512 -1.634 1.00 95.81 255 GLU A O 1
ATOM 1984 N N . LYS A 1 256 ? 27.945 2.098 -0.542 1.00 95.88 256 LYS A N 1
ATOM 1985 C CA . LYS A 1 256 ? 28.122 2.993 0.609 1.00 95.88 256 LYS A CA 1
ATOM 1986 C C . LYS A 1 256 ? 29.156 4.076 0.292 1.00 95.88 256 LYS A C 1
ATOM 1988 O O . LYS A 1 256 ? 30.338 3.788 0.151 1.00 95.88 256 LYS A O 1
ATOM 1993 N N . ASN A 1 257 ? 28.713 5.328 0.289 1.00 95.62 257 ASN A N 1
ATOM 1994 C CA . ASN A 1 257 ? 29.550 6.523 0.289 1.00 95.62 257 ASN A CA 1
ATOM 1995 C C . ASN A 1 257 ? 29.652 7.115 1.712 1.00 95.62 257 ASN A C 1
ATOM 1997 O O . ASN A 1 257 ? 28.680 7.087 2.471 1.00 95.62 257 ASN A O 1
ATOM 2001 N N . GLU A 1 258 ? 30.820 7.647 2.086 1.00 91.31 258 GLU A N 1
ATOM 2002 C CA . GLU A 1 258 ? 31.066 8.193 3.434 1.00 91.31 258 GLU A CA 1
ATOM 2003 C C . GLU A 1 258 ? 30.301 9.497 3.717 1.00 91.31 258 GLU A C 1
ATOM 2005 O O . GLU A 1 258 ? 29.851 9.704 4.843 1.00 91.31 258 GLU A O 1
ATOM 2010 N N . GLU A 1 259 ? 30.128 10.359 2.712 1.00 92.94 259 GLU A N 1
ATOM 2011 C CA . GLU A 1 259 ? 29.487 11.673 2.861 1.00 92.94 259 GLU A CA 1
ATOM 2012 C C . GLU A 1 259 ? 27.989 11.610 2.551 1.00 92.94 259 GLU A C 1
ATOM 2014 O O . GLU A 1 259 ? 27.172 12.151 3.290 1.00 92.94 259 GLU A O 1
ATOM 2019 N N . LEU A 1 260 ? 27.619 10.908 1.476 1.00 93.88 260 LEU A N 1
ATOM 2020 C CA . LEU A 1 260 ? 26.243 10.866 0.970 1.00 93.88 260 LEU A CA 1
ATOM 2021 C C . LEU A 1 260 ? 25.485 9.587 1.355 1.00 93.88 260 LEU A C 1
ATOM 2023 O O . LEU A 1 260 ? 24.317 9.425 1.002 1.00 93.88 260 LEU A O 1
ATOM 2027 N N . GLY A 1 261 ? 26.121 8.648 2.057 1.00 95.62 261 GLY A N 1
ATOM 2028 C CA . GLY A 1 261 ? 25.496 7.380 2.419 1.00 95.62 261 GLY A CA 1
ATOM 2029 C C . GLY A 1 261 ? 25.325 6.418 1.248 1.00 95.62 261 GLY A C 1
ATOM 2030 O O . GLY A 1 261 ? 26.129 6.395 0.329 1.00 95.62 261 GLY A O 1
ATOM 2031 N N . CYS A 1 262 ? 24.291 5.581 1.286 1.00 97.69 262 CYS A N 1
ATOM 2032 C CA . CYS A 1 262 ? 24.033 4.616 0.217 1.00 97.69 262 CYS A CA 1
ATOM 2033 C C . CYS A 1 262 ? 23.598 5.309 -1.082 1.00 97.69 262 CYS A C 1
ATOM 2035 O O . CYS A 1 262 ? 22.500 5.861 -1.154 1.00 97.69 262 CYS A O 1
ATOM 2037 N N . GLN A 1 263 ? 24.450 5.248 -2.098 1.00 97.25 263 GLN A N 1
ATOM 2038 C CA . GLN A 1 263 ? 24.214 5.795 -3.427 1.00 97.25 263 GLN A CA 1
ATOM 2039 C C . GLN A 1 263 ? 23.858 4.680 -4.398 1.00 97.25 263 GLN A C 1
ATOM 2041 O O . GLN A 1 263 ? 24.310 3.550 -4.251 1.00 97.25 263 GLN A O 1
ATOM 2046 N N . ASP A 1 264 ? 23.003 5.002 -5.352 1.00 97.75 264 ASP A N 1
ATOM 2047 C CA . ASP A 1 264 ? 22.570 4.072 -6.382 1.00 97.75 264 ASP A CA 1
ATOM 2048 C C . ASP A 1 264 ? 23.747 3.703 -7.292 1.00 97.75 264 ASP A C 1
ATOM 2050 O O . ASP A 1 264 ? 24.512 4.585 -7.700 1.00 97.75 264 ASP A O 1
ATOM 2054 N N . ILE A 1 265 ? 23.917 2.415 -7.584 1.00 96.44 265 ILE A N 1
ATOM 2055 C CA . ILE A 1 265 ? 24.931 1.962 -8.535 1.00 96.44 265 ILE A CA 1
ATOM 2056 C C . ILE A 1 265 ? 24.348 2.165 -9.924 1.00 96.44 265 ILE A C 1
ATOM 2058 O O . ILE A 1 265 ? 23.340 1.564 -10.249 1.00 96.44 265 ILE A O 1
ATOM 2062 N N . ASN A 1 266 ? 24.989 2.988 -10.751 1.00 96.00 266 ASN A N 1
ATOM 2063 C CA . ASN A 1 266 ? 24.559 3.140 -12.134 1.00 96.00 266 ASN A CA 1
ATOM 2064 C C . ASN A 1 266 ? 25.117 1.996 -12.980 1.00 96.00 266 ASN A C 1
ATOM 2066 O O . ASN A 1 266 ? 26.227 2.108 -13.511 1.00 96.00 266 ASN A O 1
ATOM 2070 N N . GLU A 1 267 ? 24.358 0.906 -13.106 1.00 95.06 267 GLU A N 1
ATOM 2071 C CA . GLU A 1 267 ? 24.811 -0.246 -13.886 1.00 95.06 267 GLU A CA 1
ATOM 2072 C C . GLU A 1 267 ? 24.950 0.096 -15.375 1.00 95.06 267 GLU A C 1
ATOM 2074 O O . GLU A 1 267 ? 25.824 -0.438 -16.040 1.00 95.06 267 GLU A O 1
ATOM 2079 N N . CYS A 1 268 ? 24.204 1.070 -15.904 1.00 94.31 268 CYS A N 1
ATOM 2080 C CA . CYS A 1 268 ? 24.281 1.453 -17.320 1.00 94.31 268 CYS A CA 1
ATOM 2081 C C . CYS A 1 268 ? 25.607 2.107 -17.752 1.00 94.31 268 CYS A C 1
ATOM 2083 O O . CYS A 1 268 ? 25.757 2.461 -18.922 1.00 94.31 268 CYS A O 1
ATOM 2085 N N . LEU A 1 269 ? 26.555 2.316 -16.833 1.00 92.56 269 LEU A N 1
ATOM 2086 C CA . LEU A 1 269 ? 27.921 2.722 -17.180 1.00 92.56 269 LEU A CA 1
ATOM 2087 C C . LEU A 1 269 ? 28.759 1.558 -17.739 1.00 92.56 269 LEU A C 1
ATOM 2089 O O . LEU A 1 269 ? 29.792 1.808 -18.362 1.00 92.56 269 LEU A O 1
ATOM 2093 N N . GLU A 1 270 ? 28.315 0.316 -17.542 1.00 87.00 270 GLU A N 1
ATOM 2094 C CA . GLU A 1 270 ? 28.888 -0.901 -18.122 1.00 87.00 270 GLU A CA 1
ATOM 2095 C C . GLU A 1 270 ? 27.868 -1.593 -19.056 1.00 87.00 270 GLU A C 1
ATOM 2097 O O . GLU A 1 270 ? 26.666 -1.318 -19.020 1.00 87.00 270 GLU A O 1
ATOM 2102 N N . GLU A 1 271 ? 28.332 -2.488 -19.936 1.00 80.12 271 GLU A N 1
ATOM 2103 C CA . GLU A 1 271 ? 27.451 -3.231 -20.850 1.00 80.12 271 GLU A CA 1
ATOM 2104 C C . GLU A 1 271 ? 26.712 -4.362 -20.115 1.00 80.12 271 GLU A C 1
ATOM 2106 O O . GLU A 1 271 ? 27.284 -5.410 -19.809 1.00 80.12 271 GLU A O 1
ATOM 2111 N N . HIS A 1 272 ? 25.417 -4.151 -19.855 1.00 85.69 272 HIS A N 1
ATOM 2112 C CA . HIS A 1 272 ? 24.540 -5.120 -19.182 1.00 85.69 272 HIS A CA 1
ATOM 2113 C C . HIS A 1 272 ? 23.262 -5.492 -19.952 1.00 85.69 272 HIS A C 1
ATOM 2115 O O . HIS A 1 272 ? 22.540 -6.389 -19.512 1.00 85.69 272 HIS A O 1
ATOM 2121 N N . CYS A 1 273 ? 22.972 -4.819 -21.067 1.00 91.94 273 CYS A N 1
ATOM 2122 C CA . CYS A 1 273 ? 21.812 -5.095 -21.920 1.00 91.94 273 CYS A CA 1
ATOM 2123 C C . CYS A 1 273 ? 22.242 -5.749 -23.241 1.00 91.94 273 CYS A C 1
ATOM 2125 O O . CYS A 1 273 ? 23.406 -5.661 -23.630 1.00 91.94 273 CYS A O 1
ATOM 2127 N N . ASP A 1 274 ? 21.296 -6.396 -23.924 1.00 91.31 274 ASP A N 1
ATOM 2128 C CA . ASP A 1 274 ? 21.534 -6.988 -25.245 1.00 91.31 274 ASP A CA 1
ATOM 2129 C C . ASP A 1 274 ? 21.761 -5.905 -26.325 1.00 91.31 274 ASP A C 1
ATOM 2131 O O . ASP A 1 274 ? 21.356 -4.757 -26.158 1.00 91.31 274 ASP A O 1
ATOM 2135 N N . GLU A 1 275 ? 22.348 -6.272 -27.472 1.00 84.50 275 GLU A N 1
ATOM 2136 C CA . GLU A 1 275 ? 22.724 -5.331 -28.552 1.00 84.50 275 GLU A CA 1
ATOM 2137 C C . GLU A 1 275 ? 21.542 -4.516 -29.131 1.00 84.50 275 GLU A C 1
ATOM 2139 O O . GLU A 1 275 ? 21.731 -3.375 -29.550 1.00 84.50 275 GLU A O 1
ATOM 2144 N N . ASN A 1 276 ? 20.317 -5.065 -29.112 1.00 89.75 276 ASN A N 1
ATOM 2145 C CA . ASN A 1 276 ? 19.084 -4.382 -29.550 1.00 89.75 276 ASN A CA 1
ATOM 2146 C C . ASN A 1 276 ? 18.277 -3.786 -28.374 1.00 89.75 276 ASN A C 1
ATOM 2148 O O . ASN A 1 276 ? 17.042 -3.694 -28.395 1.00 89.75 276 ASN A O 1
ATOM 2152 N N . GLN A 1 277 ? 18.962 -3.457 -27.284 1.00 95.31 277 GLN A N 1
ATOM 2153 C CA . GLN A 1 277 ? 18.374 -2.834 -26.110 1.00 95.31 277 GLN A CA 1
ATOM 2154 C C . GLN A 1 277 ? 19.218 -1.652 -25.649 1.00 95.31 277 GLN A C 1
ATOM 2156 O O . GLN A 1 277 ? 20.433 -1.620 -25.817 1.00 95.31 277 GLN A O 1
ATOM 2161 N N . TYR A 1 278 ? 18.568 -0.696 -24.997 1.00 94.25 278 TYR A N 1
ATOM 2162 C CA . TYR A 1 278 ? 19.234 0.384 -24.288 1.00 94.25 278 TYR A CA 1
ATOM 2163 C C . TYR A 1 278 ? 18.961 0.288 -22.789 1.00 94.25 278 TYR A C 1
ATOM 2165 O O . TYR A 1 278 ? 17.880 -0.110 -22.344 1.00 94.25 278 TYR A O 1
ATOM 2173 N N . CYS A 1 279 ? 19.967 0.662 -22.004 1.00 96.25 279 CYS A N 1
ATOM 2174 C CA . CYS A 1 279 ? 19.918 0.610 -20.552 1.00 96.25 279 CYS A CA 1
ATOM 2175 C C . CYS A 1 279 ? 19.361 1.913 -19.973 1.00 96.25 279 CYS A C 1
ATOM 2177 O O . CYS A 1 279 ? 19.769 3.008 -20.366 1.00 96.25 279 CYS A O 1
ATOM 2179 N N . VAL A 1 280 ? 18.462 1.796 -18.997 1.00 96.12 280 VAL A N 1
ATOM 2180 C CA . VAL A 1 280 ? 18.000 2.910 -18.165 1.00 96.12 280 VAL A CA 1
ATOM 2181 C C . VAL A 1 280 ? 18.268 2.575 -16.706 1.00 96.12 280 VAL A C 1
ATOM 2183 O O . VAL A 1 280 ? 17.749 1.588 -16.183 1.00 96.12 280 VAL A O 1
ATOM 2186 N N . ASN A 1 281 ? 19.062 3.418 -16.046 1.00 96.00 281 ASN A N 1
ATOM 2187 C CA . ASN A 1 281 ? 19.366 3.260 -14.633 1.00 96.00 281 ASN A CA 1
ATOM 2188 C C . ASN A 1 281 ? 18.128 3.573 -13.786 1.00 96.00 281 ASN A C 1
ATOM 2190 O O . ASN A 1 281 ? 17.460 4.590 -14.000 1.00 96.00 281 ASN A O 1
ATOM 2194 N N . THR A 1 282 ? 17.822 2.716 -12.822 1.00 95.94 282 THR A N 1
ATOM 2195 C CA . THR A 1 282 ? 16.657 2.835 -11.938 1.00 95.94 282 THR A CA 1
ATOM 2196 C C . THR A 1 282 ? 17.097 2.729 -10.480 1.00 95.94 282 THR A C 1
ATOM 2198 O O . THR A 1 282 ? 18.164 2.238 -10.171 1.00 95.94 282 THR A O 1
ATOM 2201 N N . GLN A 1 283 ? 16.294 3.193 -9.525 1.00 96.00 283 GLN A N 1
ATOM 2202 C CA . GLN A 1 283 ? 16.733 3.147 -8.127 1.00 96.00 283 GLN A CA 1
ATOM 2203 C C . GLN A 1 283 ? 16.866 1.698 -7.618 1.00 96.00 283 GLN A C 1
ATOM 2205 O O . GLN A 1 283 ? 15.869 0.996 -7.431 1.00 96.00 283 GLN A O 1
ATOM 2210 N N . GLY A 1 284 ? 18.099 1.290 -7.337 1.00 94.81 284 GLY A N 1
ATOM 2211 C CA . GLY A 1 284 ? 18.534 -0.018 -6.866 1.00 94.81 284 GLY A CA 1
ATOM 2212 C C . GLY A 1 284 ? 18.704 -1.077 -7.953 1.00 94.81 284 GLY A C 1
ATOM 2213 O O . GLY A 1 284 ? 18.822 -2.251 -7.590 1.00 94.81 284 GLY A O 1
ATOM 2214 N N . SER A 1 285 ? 18.616 -0.714 -9.238 1.00 95.69 285 SER A N 1
ATOM 2215 C CA . SER A 1 285 ? 18.762 -1.645 -10.365 1.00 95.69 285 SER A CA 1
ATOM 2216 C C . SER A 1 285 ? 18.809 -0.914 -11.713 1.00 95.69 285 SER A C 1
ATOM 2218 O O . SER A 1 285 ? 18.700 0.296 -11.797 1.00 95.69 285 SER A O 1
ATOM 2220 N N . PHE A 1 286 ? 18.744 -1.645 -12.816 1.00 96.25 286 PHE A N 1
ATOM 2221 C CA . PHE A 1 286 ? 18.583 -1.084 -14.150 1.00 96.25 286 PHE A CA 1
ATOM 2222 C C . PHE A 1 286 ? 17.472 -1.812 -14.897 1.00 96.25 286 PHE A C 1
ATOM 2224 O O . PHE A 1 286 ? 17.087 -2.935 -14.562 1.00 96.25 286 PHE A O 1
ATOM 2231 N N . THR A 1 287 ? 16.928 -1.163 -15.920 1.00 96.62 287 THR A N 1
ATOM 2232 C CA . THR A 1 287 ? 15.963 -1.7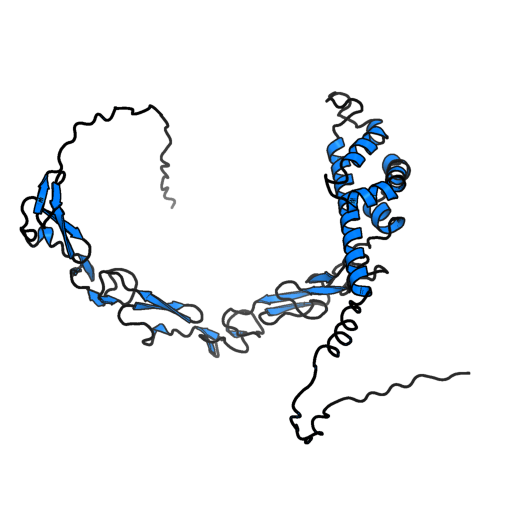79 -16.831 1.00 96.62 287 THR A CA 1
ATOM 2233 C C . THR A 1 287 ? 16.452 -1.628 -18.262 1.00 96.62 287 THR A C 1
ATOM 2235 O O . THR A 1 287 ? 16.795 -0.528 -18.691 1.00 96.62 287 THR A O 1
ATOM 2238 N N . CYS A 1 288 ? 16.465 -2.735 -19.000 1.00 96.69 288 CYS A N 1
ATOM 2239 C CA . CYS A 1 288 ? 16.737 -2.739 -20.430 1.00 96.69 288 CYS A CA 1
ATOM 2240 C C . CYS A 1 288 ? 15.426 -2.587 -21.202 1.00 96.69 288 CYS A C 1
ATOM 2242 O O . CYS A 1 288 ? 14.455 -3.306 -20.946 1.00 96.69 288 CYS A O 1
ATOM 2244 N N . PHE A 1 289 ? 15.405 -1.667 -22.156 1.00 96.31 289 PHE A N 1
ATOM 2245 C CA . PHE A 1 289 ? 14.287 -1.456 -23.068 1.00 96.31 289 PHE A CA 1
ATOM 2246 C C . PHE A 1 289 ? 14.732 -1.769 -24.488 1.00 96.31 289 PHE A C 1
ATOM 2248 O O . PHE A 1 289 ? 15.875 -1.511 -24.847 1.00 96.31 289 PHE A O 1
ATOM 2255 N N . THR A 1 290 ? 13.843 -2.332 -25.299 1.00 96.38 290 THR A N 1
ATOM 2256 C CA . THR A 1 290 ? 14.131 -2.587 -26.713 1.00 96.38 290 THR A CA 1
ATOM 2257 C C . THR A 1 290 ? 14.246 -1.280 -27.479 1.00 96.38 290 THR A C 1
ATOM 2259 O O . THR A 1 290 ? 13.546 -0.312 -27.168 1.00 96.38 290 THR A O 1
ATOM 2262 N N . CYS A 1 291 ? 15.107 -1.264 -28.490 1.00 96.12 291 CYS A N 1
ATOM 2263 C CA . CYS A 1 291 ? 15.180 -0.145 -29.415 1.00 96.12 291 CYS A CA 1
ATOM 2264 C C . CYS A 1 291 ? 13.884 0.023 -30.221 1.00 96.12 291 CYS A C 1
ATOM 2266 O O . CYS A 1 291 ? 13.022 -0.857 -30.238 1.00 96.12 291 CYS A O 1
ATOM 2268 N N . ASP A 1 292 ? 13.748 1.184 -30.863 1.00 96.00 292 ASP A N 1
ATOM 2269 C CA . ASP A 1 292 ? 12.709 1.413 -31.867 1.00 96.00 292 ASP A CA 1
ATOM 2270 C C . ASP A 1 292 ? 12.900 0.450 -33.051 1.00 96.00 292 ASP A C 1
ATOM 2272 O O . ASP A 1 292 ? 14.036 0.111 -33.378 1.00 96.00 292 ASP A O 1
ATOM 2276 N N . ASP A 1 293 ? 11.817 0.034 -33.712 1.00 94.62 293 ASP A N 1
ATOM 2277 C CA . ASP A 1 293 ? 11.881 -0.897 -34.851 1.00 94.62 293 ASP A CA 1
ATOM 2278 C C . ASP A 1 293 ? 12.753 -0.349 -36.003 1.00 94.62 293 ASP A C 1
ATOM 2280 O O . ASP A 1 293 ? 13.359 -1.112 -36.764 1.00 94.62 293 ASP A O 1
ATOM 2284 N N . ALA A 1 294 ? 12.870 0.981 -36.106 1.00 95.44 294 ALA A N 1
ATOM 2285 C CA . ALA A 1 294 ? 13.744 1.659 -37.059 1.00 95.44 294 ALA A CA 1
ATOM 2286 C C . ALA A 1 294 ? 15.247 1.561 -36.726 1.00 95.44 294 ALA A C 1
ATOM 2288 O O . ALA A 1 294 ? 16.071 1.963 -37.554 1.00 95.44 294 ALA A O 1
ATOM 2289 N N . CYS A 1 295 ? 15.622 1.062 -35.544 1.00 95.38 295 CYS A N 1
ATOM 2290 C CA . CYS A 1 295 ? 17.005 0.944 -35.084 1.00 95.38 295 CYS A CA 1
ATOM 2291 C C . CYS A 1 295 ? 17.475 -0.518 -35.035 1.00 95.38 295 CYS A C 1
ATOM 2293 O O . CYS A 1 295 ? 16.801 -1.373 -34.465 1.00 95.38 295 CYS A O 1
ATOM 2295 N N . GLU A 1 296 ? 18.693 -0.781 -35.510 1.00 93.38 296 GLU A N 1
ATOM 2296 C CA . GLU A 1 296 ? 19.374 -2.062 -35.264 1.00 93.38 296 GLU A CA 1
ATOM 2297 C C . GLU A 1 296 ? 20.012 -2.090 -33.863 1.00 93.38 296 GLU A C 1
ATOM 2299 O O . GLU A 1 296 ? 20.010 -3.111 -33.180 1.00 93.38 296 GLU A O 1
ATOM 2304 N N . SER A 1 297 ? 20.521 -0.936 -33.419 1.00 93.25 297 SER A N 1
ATOM 2305 C CA . SER A 1 297 ? 20.988 -0.688 -32.052 1.00 93.25 297 SER A CA 1
ATOM 2306 C C . SER A 1 297 ? 20.760 0.777 -31.669 1.00 93.25 297 SER A C 1
ATOM 2308 O O . SER A 1 297 ? 20.684 1.664 -32.529 1.00 93.25 297 SER A O 1
ATOM 2310 N N . CYS A 1 298 ? 20.645 1.065 -30.372 1.00 93.81 298 CYS A N 1
ATOM 2311 C CA . CYS A 1 298 ? 20.266 2.390 -29.885 1.00 93.81 298 CYS A CA 1
ATOM 2312 C C . CYS A 1 298 ? 20.880 2.727 -28.521 1.00 93.81 298 CYS A C 1
ATOM 2314 O O . CYS A 1 298 ? 21.344 1.863 -27.783 1.00 93.81 298 CYS A O 1
ATOM 2316 N N . THR A 1 299 ? 20.864 4.014 -28.176 1.00 92.62 299 THR A N 1
ATOM 2317 C CA . THR A 1 299 ? 21.286 4.528 -26.853 1.00 92.62 299 THR A CA 1
ATOM 2318 C C . THR A 1 299 ? 20.117 5.010 -25.999 1.00 92.62 299 THR A C 1
ATOM 2320 O O . THR A 1 299 ? 20.303 5.447 -24.865 1.00 92.62 299 THR A O 1
ATOM 2323 N N . GLY A 1 300 ? 18.903 4.965 -26.541 1.00 93.06 300 GLY A N 1
ATOM 2324 C CA . GLY A 1 300 ? 17.719 5.531 -25.922 1.00 93.06 300 GLY A CA 1
ATOM 2325 C C . GLY A 1 300 ? 16.457 5.180 -26.695 1.00 93.06 300 GLY A C 1
ATOM 2326 O O . GLY A 1 300 ? 16.500 4.486 -27.708 1.00 93.06 300 GLY A O 1
ATOM 2327 N N . SER A 1 301 ? 15.333 5.697 -26.210 1.00 93.75 301 SER A N 1
ATOM 2328 C CA . SER A 1 301 ? 14.035 5.513 -26.851 1.00 93.75 301 SER A CA 1
ATOM 2329 C C . SER A 1 301 ? 13.919 6.338 -28.132 1.00 93.75 301 SER A C 1
ATOM 2331 O O . SER A 1 301 ? 14.346 7.493 -28.151 1.00 93.75 301 SER A O 1
ATOM 2333 N N . GLY A 1 302 ? 13.261 5.764 -29.139 1.00 94.06 302 GLY A N 1
ATOM 2334 C CA . GLY A 1 302 ? 12.866 6.447 -30.366 1.00 94.06 302 GLY A CA 1
ATOM 2335 C C . GLY A 1 302 ? 13.897 6.385 -31.502 1.00 94.06 302 GLY A C 1
ATOM 2336 O O . GLY A 1 302 ? 15.067 6.051 -31.291 1.00 94.06 302 GLY A O 1
ATOM 2337 N N . PRO A 1 303 ? 13.471 6.738 -32.728 1.00 94.62 303 PRO A N 1
ATOM 2338 C CA . PRO A 1 303 ? 14.282 6.605 -33.938 1.00 94.62 303 PRO A CA 1
ATOM 2339 C C . PRO A 1 303 ? 15.381 7.678 -34.072 1.00 94.62 303 PRO A C 1
ATOM 2341 O O . PRO A 1 303 ? 16.199 7.612 -34.989 1.00 94.62 303 PRO A O 1
ATOM 2344 N N . ASP A 1 304 ? 15.422 8.682 -33.188 1.00 94.62 304 ASP A N 1
ATOM 2345 C CA . ASP A 1 304 ? 16.484 9.701 -33.118 1.00 94.62 304 ASP A CA 1
ATOM 2346 C C . ASP A 1 304 ? 17.696 9.255 -32.280 1.00 94.62 304 ASP A C 1
ATOM 2348 O O . ASP A 1 304 ? 18.755 9.891 -32.324 1.00 94.62 304 ASP A O 1
ATOM 2352 N N . LYS A 1 305 ? 17.553 8.164 -31.515 1.00 94.75 305 LYS A N 1
ATOM 2353 C CA . LYS A 1 305 ? 18.598 7.586 -30.653 1.00 94.75 305 LYS A CA 1
ATOM 2354 C C . LYS A 1 305 ? 19.203 6.300 -31.204 1.00 94.75 305 LYS A C 1
ATOM 2356 O O . LYS A 1 305 ? 19.924 5.612 -30.476 1.00 94.75 305 LYS A O 1
ATOM 2361 N N . CYS A 1 306 ? 18.957 5.993 -32.476 1.00 94.31 306 CYS A N 1
ATOM 2362 C CA . CYS A 1 306 ? 19.618 4.885 -33.148 1.00 94.31 306 CYS A CA 1
ATOM 2363 C C . CYS A 1 306 ? 21.115 5.180 -33.329 1.00 94.31 306 CYS A C 1
ATOM 2365 O O . CYS A 1 306 ? 21.503 6.252 -33.815 1.00 94.31 306 CYS A O 1
ATOM 2367 N N . ASN A 1 307 ? 21.948 4.199 -32.989 1.00 92.88 307 ASN A N 1
ATOM 2368 C CA . ASN A 1 307 ? 23.347 4.174 -33.410 1.00 92.88 307 ASN A CA 1
ATOM 2369 C C . ASN A 1 307 ? 23.438 3.782 -34.889 1.00 92.88 307 ASN A C 1
ATOM 2371 O O . ASN A 1 307 ? 24.182 4.399 -35.650 1.00 92.88 307 ASN A O 1
ATOM 2375 N N . GLU A 1 308 ? 22.622 2.806 -35.292 1.00 93.25 308 GLU A N 1
ATOM 2376 C CA . GLU A 1 308 ? 22.506 2.303 -36.659 1.00 93.25 308 GLU A CA 1
ATOM 2377 C C . GLU A 1 308 ? 21.029 2.087 -37.013 1.00 93.25 308 GLU A C 1
ATOM 2379 O O . GLU A 1 308 ? 20.242 1.636 -36.177 1.00 93.25 308 GLU A O 1
ATOM 2384 N N . CYS A 1 309 ? 20.641 2.466 -38.235 1.00 95.94 309 CYS A N 1
ATOM 2385 C CA . CYS A 1 309 ? 19.275 2.279 -38.716 1.00 95.94 309 CYS A CA 1
ATOM 2386 C C . CYS A 1 309 ? 19.078 0.839 -39.191 1.00 95.94 309 CYS A C 1
ATOM 2388 O O . CYS A 1 309 ? 19.911 0.322 -39.934 1.00 95.94 309 CYS A O 1
ATOM 2390 N N . SER A 1 310 ? 17.943 0.242 -38.836 1.00 95.69 310 SER A N 1
ATOM 2391 C CA . SER A 1 310 ? 17.506 -1.054 -39.354 1.00 95.69 310 SER A CA 1
ATOM 2392 C C . SER A 1 310 ? 17.439 -1.058 -40.883 1.00 95.69 310 SER A C 1
ATOM 2394 O O . SER A 1 310 ? 17.246 -0.027 -41.536 1.00 95.69 310 SER A O 1
ATOM 2396 N N . ALA A 1 311 ? 17.524 -2.249 -41.477 1.00 94.69 311 ALA A N 1
ATOM 2397 C CA . ALA A 1 311 ? 17.277 -2.422 -42.905 1.00 94.69 311 ALA A CA 1
ATOM 2398 C C . ALA A 1 311 ? 15.900 -1.853 -43.306 1.00 94.69 311 ALA A C 1
ATOM 2400 O O . ALA A 1 311 ? 14.914 -2.057 -42.603 1.00 94.69 311 ALA A O 1
ATOM 2401 N N . GLY A 1 312 ? 15.844 -1.142 -44.437 1.00 93.44 312 GLY A N 1
ATOM 2402 C CA . GLY A 1 312 ? 14.636 -0.430 -44.883 1.00 93.44 312 GLY A CA 1
ATOM 2403 C C . GLY A 1 312 ? 14.513 0.998 -44.340 1.00 93.44 312 GLY A C 1
ATOM 2404 O O . GLY A 1 312 ? 13.673 1.750 -44.811 1.00 93.44 312 GLY A O 1
ATOM 2405 N N . PHE A 1 313 ? 15.400 1.425 -43.439 1.00 96.38 313 PHE A N 1
ATOM 2406 C CA . PHE A 1 313 ? 15.449 2.797 -42.934 1.00 96.38 313 PHE A CA 1
ATOM 2407 C C . PHE A 1 313 ? 16.727 3.510 -43.390 1.00 96.38 313 PHE A C 1
ATOM 2409 O O . PHE A 1 313 ? 17.724 2.897 -43.783 1.00 96.38 313 PHE A O 1
ATOM 2416 N N . THR A 1 314 ? 16.729 4.839 -43.375 1.00 95.00 314 THR A N 1
ATOM 2417 C CA . THR A 1 314 ? 17.907 5.656 -43.686 1.00 95.00 314 THR A CA 1
ATOM 2418 C C . THR A 1 314 ? 18.000 6.845 -42.752 1.00 95.00 314 THR A C 1
ATOM 2420 O O . THR A 1 314 ? 17.006 7.466 -42.387 1.00 95.00 314 THR A O 1
ATOM 2423 N N . ARG A 1 315 ? 19.227 7.161 -42.335 1.00 95.94 315 ARG A N 1
ATOM 2424 C CA . ARG A 1 315 ? 19.478 8.248 -41.397 1.00 95.94 315 ARG A CA 1
ATOM 2425 C C . ARG A 1 315 ? 19.304 9.587 -42.094 1.00 95.94 315 ARG A C 1
ATOM 2427 O O . ARG A 1 315 ? 20.022 9.904 -43.040 1.00 95.94 315 ARG A O 1
ATOM 2434 N N . ASN A 1 316 ? 18.380 10.394 -41.597 1.00 95.06 316 ASN A N 1
ATOM 2435 C CA . ASN A 1 316 ? 18.253 11.776 -42.015 1.00 95.06 316 ASN A CA 1
ATOM 2436 C C . ASN A 1 316 ? 19.452 12.583 -41.481 1.00 95.06 316 ASN A C 1
ATOM 2438 O O . ASN A 1 316 ? 19.689 12.621 -40.274 1.00 95.06 316 ASN A O 1
ATOM 2442 N N . GLU A 1 317 ? 20.216 13.224 -42.368 1.00 91.69 317 GLU A N 1
ATOM 2443 C CA . GLU A 1 317 ? 21.462 13.914 -41.996 1.00 91.69 317 GLU A CA 1
ATOM 2444 C C . GLU A 1 317 ? 21.241 15.142 -41.097 1.00 91.69 317 GLU A C 1
ATOM 2446 O O . GLU A 1 317 ? 22.088 15.448 -40.260 1.00 91.69 317 GLU A O 1
ATOM 2451 N N . GLU A 1 318 ? 20.103 15.830 -41.229 1.00 92.06 318 GLU A N 1
ATOM 2452 C CA . GLU A 1 318 ? 19.805 17.048 -40.463 1.00 92.06 318 GLU A CA 1
ATOM 2453 C C . GLU A 1 318 ? 19.299 16.730 -39.054 1.00 92.06 318 GLU A C 1
ATOM 2455 O O . GLU A 1 318 ? 19.699 17.361 -38.076 1.00 92.06 318 GLU A O 1
ATOM 2460 N N . THR A 1 319 ? 18.411 15.743 -38.948 1.00 91.50 319 THR A N 1
ATOM 2461 C CA . THR A 1 319 ? 17.711 15.412 -37.697 1.00 91.50 319 THR A CA 1
ATOM 2462 C C . THR A 1 319 ? 18.319 14.227 -36.965 1.00 91.50 319 THR A C 1
ATOM 2464 O O . THR A 1 319 ? 17.991 14.008 -35.803 1.00 91.50 319 THR A O 1
ATOM 2467 N N . SER A 1 320 ? 19.218 13.474 -37.608 1.00 91.19 320 SER A N 1
ATOM 2468 C CA . SER A 1 320 ? 19.783 12.228 -37.078 1.00 91.19 320 SER A CA 1
ATOM 2469 C C . SER A 1 320 ? 18.759 11.109 -36.823 1.00 91.19 320 SER A C 1
ATOM 2471 O O . SER A 1 320 ? 19.106 10.107 -36.206 1.00 91.19 320 SER A O 1
ATOM 2473 N N . VAL A 1 321 ? 17.532 11.258 -37.328 1.00 96.12 321 VAL A N 1
ATOM 2474 C CA . VAL A 1 321 ? 16.434 10.292 -37.188 1.00 96.12 321 VAL A CA 1
ATOM 2475 C C . VAL A 1 321 ? 16.524 9.224 -38.274 1.00 96.12 321 VAL A C 1
ATOM 2477 O O . VAL A 1 321 ? 16.726 9.556 -39.445 1.00 96.12 321 VAL A O 1
ATOM 2480 N N . CYS A 1 322 ? 16.333 7.957 -37.913 1.00 96.81 322 CYS A N 1
ATOM 2481 C CA . CYS A 1 322 ? 16.113 6.889 -38.887 1.00 96.81 322 CYS A CA 1
ATOM 2482 C C . CYS A 1 322 ? 14.701 7.007 -39.466 1.00 96.81 322 CYS A C 1
ATOM 2484 O O . CYS A 1 322 ? 13.708 6.830 -38.762 1.00 96.81 322 CYS A O 1
ATOM 2486 N N . ILE A 1 323 ? 14.621 7.356 -40.748 1.00 95.75 323 ILE A N 1
ATOM 2487 C CA . ILE A 1 323 ? 13.364 7.487 -41.480 1.00 95.75 323 ILE A CA 1
ATOM 2488 C C . ILE A 1 323 ? 13.165 6.279 -42.383 1.00 95.75 323 ILE A C 1
ATOM 2490 O O . ILE A 1 323 ? 14.115 5.762 -42.963 1.00 95.75 323 ILE A O 1
ATOM 2494 N N . ASP A 1 324 ? 11.922 5.833 -42.476 1.00 96.69 324 ASP A N 1
ATOM 2495 C CA . ASP A 1 324 ? 11.524 4.741 -43.351 1.00 96.69 324 ASP A CA 1
ATOM 2496 C C . ASP A 1 324 ? 11.760 5.103 -44.823 1.00 96.69 324 ASP A C 1
ATOM 2498 O O . ASP A 1 324 ? 11.456 6.223 -45.259 1.00 96.69 324 ASP A O 1
ATOM 2502 N N . ASN A 1 325 ? 12.322 4.170 -45.585 1.00 95.06 325 ASN A N 1
ATOM 2503 C CA . ASN A 1 325 ? 12.528 4.354 -47.010 1.00 95.06 325 ASN A CA 1
ATOM 2504 C C . ASN A 1 325 ? 11.255 3.988 -47.757 1.00 95.06 325 ASN A C 1
ATOM 2506 O O . ASN A 1 325 ? 10.957 2.819 -47.923 1.00 95.06 325 ASN A O 1
ATOM 2510 N N . ASP A 1 326 ? 10.555 4.976 -48.310 1.00 94.75 326 ASP A N 1
ATOM 2511 C CA . ASP A 1 326 ? 9.378 4.681 -49.126 1.00 94.75 326 ASP A CA 1
ATOM 2512 C C . ASP A 1 326 ? 9.794 4.105 -50.495 1.00 94.75 326 ASP A C 1
ATOM 2514 O O . ASP A 1 326 ? 10.103 4.837 -51.454 1.00 94.75 326 ASP A O 1
ATOM 2518 N N . GLU A 1 327 ? 9.822 2.774 -50.612 1.00 94.44 327 GLU A N 1
ATOM 2519 C CA . GLU A 1 327 ? 10.168 2.109 -51.871 1.00 94.44 327 GLU A CA 1
ATOM 2520 C C . GLU A 1 327 ? 9.092 2.271 -52.947 1.00 94.44 327 GLU A C 1
ATOM 2522 O O . GLU A 1 327 ? 9.402 2.204 -54.143 1.00 94.44 327 GLU A O 1
ATOM 2527 N N . CYS A 1 328 ? 7.844 2.554 -52.557 1.00 93.50 328 CYS A N 1
ATOM 2528 C CA . CYS A 1 328 ? 6.763 2.831 -53.501 1.00 93.50 328 CYS A CA 1
ATOM 2529 C C . CYS A 1 328 ? 6.998 4.143 -54.263 1.00 93.50 328 CYS A C 1
ATOM 2531 O O . CYS A 1 328 ? 6.601 4.254 -55.429 1.00 93.50 328 CYS A O 1
ATOM 2533 N N . ILE A 1 329 ? 7.642 5.125 -53.625 1.00 91.81 329 ILE A N 1
ATOM 2534 C CA . ILE A 1 329 ? 8.025 6.395 -54.254 1.00 91.81 329 ILE A CA 1
ATOM 2535 C C . ILE A 1 329 ? 9.369 6.266 -54.973 1.00 91.81 329 ILE A C 1
ATOM 2537 O O . ILE A 1 329 ? 9.515 6.739 -56.104 1.00 91.81 329 ILE A O 1
ATOM 2541 N N . THR A 1 330 ? 10.360 5.648 -54.330 1.00 87.12 330 THR A N 1
ATOM 2542 C CA . THR A 1 330 ? 11.741 5.629 -54.842 1.00 87.12 330 THR A CA 1
ATOM 2543 C C . THR A 1 330 ? 11.954 4.628 -55.983 1.00 87.12 330 THR A C 1
ATOM 2545 O O . THR A 1 330 ? 12.816 4.862 -56.834 1.00 87.12 330 THR A O 1
ATOM 2548 N N . ASN A 1 331 ? 11.146 3.565 -56.077 1.00 87.50 331 ASN A N 1
ATOM 2549 C CA . ASN A 1 331 ? 11.221 2.562 -57.140 1.00 87.50 331 ASN A CA 1
ATOM 2550 C C . ASN A 1 331 ? 9.872 2.390 -57.862 1.00 87.50 331 ASN A C 1
ATOM 2552 O O . ASN A 1 331 ? 9.076 1.486 -57.585 1.00 87.50 331 ASN A O 1
ATOM 2556 N N . ALA A 1 332 ? 9.623 3.266 -58.840 1.00 79.75 332 ALA A N 1
ATOM 2557 C CA . ALA A 1 332 ? 8.419 3.220 -59.664 1.00 79.75 332 ALA A CA 1
ATOM 2558 C C . ALA A 1 332 ? 8.318 1.886 -60.433 1.00 79.75 332 ALA A C 1
ATOM 2560 O O . ALA A 1 332 ? 9.027 1.662 -61.414 1.00 79.75 332 ALA A O 1
ATOM 2561 N N . GLY A 1 333 ? 7.398 1.014 -60.003 1.00 81.38 333 GLY A N 1
ATOM 2562 C CA . GLY A 1 333 ? 7.177 -0.311 -60.597 1.00 81.38 333 GLY A CA 1
ATOM 2563 C C . GLY A 1 333 ? 7.670 -1.493 -59.758 1.00 81.38 333 GLY A C 1
ATOM 2564 O O . GLY A 1 333 ? 7.740 -2.604 -60.280 1.00 81.38 333 GLY A O 1
ATOM 2565 N N . ILE A 1 334 ? 7.979 -1.281 -58.474 1.00 89.81 334 ILE A N 1
ATOM 2566 C CA . ILE A 1 334 ? 8.391 -2.353 -57.555 1.00 89.81 334 ILE A CA 1
ATOM 2567 C C . ILE A 1 334 ? 7.357 -3.493 -57.445 1.00 89.81 334 ILE A C 1
ATOM 2569 O O . ILE A 1 334 ? 7.726 -4.664 -57.372 1.00 89.81 334 ILE A O 1
ATOM 2573 N N . CYS A 1 335 ? 6.063 -3.172 -57.548 1.00 90.75 335 CYS A N 1
ATOM 2574 C CA . CYS A 1 335 ? 4.993 -4.155 -57.721 1.00 90.75 335 CYS A CA 1
ATOM 2575 C C . CYS A 1 335 ? 4.768 -4.434 -59.209 1.00 90.75 335 CYS A C 1
ATOM 2577 O O . CYS A 1 335 ? 4.350 -3.553 -59.963 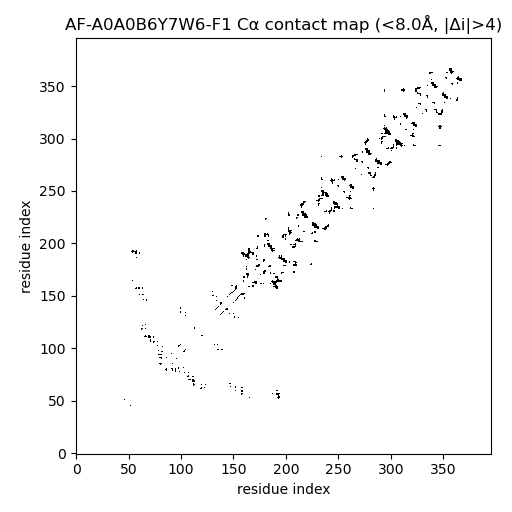1.00 90.75 335 CYS A O 1
ATOM 2579 N N . THR A 1 336 ? 5.032 -5.671 -59.626 1.00 88.75 336 THR A N 1
ATOM 2580 C CA . THR A 1 336 ? 4.981 -6.082 -61.039 1.00 88.75 336 THR A CA 1
ATOM 2581 C C . THR A 1 336 ? 3.665 -6.756 -61.434 1.00 88.75 336 THR A C 1
ATOM 2583 O O . THR A 1 336 ? 3.414 -6.935 -62.627 1.00 88.75 336 THR A O 1
ATOM 2586 N N . GLY A 1 337 ? 2.808 -7.124 -60.473 1.00 85.25 337 GLY A N 1
ATOM 2587 C CA . GLY A 1 337 ? 1.536 -7.783 -60.750 1.00 85.25 337 GLY A CA 1
ATOM 2588 C C . GLY A 1 337 ? 0.493 -6.847 -61.366 1.00 85.25 337 GLY A C 1
ATOM 2589 O O . GLY A 1 337 ? 0.328 -5.690 -60.971 1.00 85.25 337 GLY A O 1
ATOM 2590 N N . GLU A 1 338 ? -0.273 -7.355 -62.337 1.00 85.25 338 GLU A N 1
ATOM 2591 C CA . GLU A 1 338 ? -1.398 -6.607 -62.897 1.00 85.25 338 GLU A CA 1
ATOM 2592 C C . GLU A 1 338 ? -2.449 -6.320 -61.818 1.00 85.25 338 GLU A C 1
ATOM 2594 O O . GLU A 1 338 ? -2.884 -7.212 -61.093 1.00 85.25 338 GLU A O 1
ATOM 2599 N N . GLN A 1 339 ? -2.904 -5.066 -61.754 1.00 89.50 339 GLN A N 1
ATOM 2600 C CA . GLN A 1 339 ? -3.859 -4.591 -60.744 1.00 89.50 339 GLN A CA 1
ATOM 2601 C C . GLN A 1 339 ? -3.343 -4.661 -59.295 1.00 89.50 339 GLN A C 1
ATOM 2603 O O . GLN A 1 339 ? -4.156 -4.606 -58.370 1.00 89.50 339 GLN A O 1
ATOM 2608 N N . GLU A 1 340 ? -2.024 -4.711 -59.089 1.00 92.31 340 GLU A N 1
ATOM 2609 C CA . GLU A 1 340 ? -1.404 -4.446 -57.789 1.00 92.31 340 GLU A CA 1
ATOM 2610 C C . GLU A 1 340 ? -1.209 -2.937 -57.550 1.00 92.31 340 GLU A C 1
ATOM 2612 O O . GLU A 1 340 ? -1.175 -2.123 -58.481 1.00 92.31 340 GLU A O 1
ATOM 2617 N N . VAL A 1 341 ? -1.128 -2.571 -56.275 1.00 92.06 341 VAL A N 1
ATOM 2618 C CA . VAL A 1 341 ? -0.789 -1.249 -55.749 1.00 92.06 341 VAL A CA 1
ATOM 2619 C C . VAL A 1 341 ? 0.227 -1.455 -54.637 1.00 92.06 341 VAL A C 1
ATOM 2621 O O . VAL A 1 341 ? 0.034 -2.298 -53.762 1.00 92.06 341 VAL A O 1
ATOM 2624 N N . CYS A 1 342 ? 1.301 -0.675 -54.693 1.00 94.44 342 CYS A N 1
ATOM 2625 C CA . CYS A 1 342 ? 2.301 -0.627 -53.640 1.00 94.44 342 CYS A CA 1
ATOM 2626 C C . CYS A 1 342 ? 1.751 0.134 -52.434 1.00 94.44 342 CYS A C 1
ATOM 2628 O O . CYS A 1 342 ? 1.164 1.209 -52.591 1.00 94.44 342 CYS A O 1
ATOM 2630 N N . LYS A 1 343 ? 1.940 -0.428 -51.244 1.00 94.19 343 LYS A N 1
ATOM 2631 C CA . LYS A 1 343 ? 1.653 0.199 -49.960 1.00 94.19 343 LYS A CA 1
ATOM 2632 C C . LYS A 1 343 ? 2.941 0.204 -49.143 1.00 94.19 343 LYS A C 1
ATOM 2634 O O . LYS A 1 343 ? 3.469 -0.863 -48.850 1.00 94.19 343 LYS A O 1
ATOM 2639 N N . ASN A 1 344 ? 3.408 1.390 -48.772 1.00 94.50 344 ASN A N 1
ATOM 2640 C CA . ASN A 1 344 ? 4.573 1.535 -47.912 1.00 94.50 344 ASN A CA 1
ATOM 2641 C C . ASN A 1 344 ? 4.262 1.026 -46.491 1.00 94.50 344 ASN A C 1
ATOM 2643 O O . ASN A 1 344 ? 3.165 1.295 -45.974 1.00 94.50 344 ASN A O 1
ATOM 2647 N N . VAL A 1 345 ? 5.182 0.283 -45.876 1.00 94.62 345 VAL A N 1
ATOM 2648 C CA . VAL A 1 345 ? 5.079 -0.202 -44.488 1.00 94.62 345 VAL A CA 1
ATOM 2649 C C . VAL A 1 345 ? 6.422 0.013 -43.779 1.00 94.62 345 VAL A C 1
ATOM 2651 O O . VAL A 1 345 ? 7.445 -0.106 -44.423 1.00 94.62 345 VAL A O 1
ATOM 2654 N N . PRO A 1 346 ? 6.488 0.295 -42.470 1.00 94.38 346 PRO A N 1
ATOM 2655 C CA . PRO A 1 346 ? 7.780 0.554 -41.829 1.00 94.38 346 PRO A CA 1
ATOM 2656 C C . PRO A 1 346 ? 8.801 -0.577 -42.054 1.00 94.38 346 PRO A C 1
ATOM 2658 O O . PRO A 1 346 ? 8.527 -1.740 -41.746 1.00 94.38 346 PRO A O 1
ATOM 2661 N N . GLY A 1 347 ? 9.960 -0.224 -42.607 1.00 92.62 347 GLY A N 1
ATOM 2662 C CA . GLY A 1 347 ? 11.064 -1.110 -42.966 1.00 92.62 347 GLY A CA 1
ATOM 2663 C C . GLY A 1 347 ? 10.885 -1.879 -44.280 1.00 92.62 347 GLY A C 1
ATOM 2664 O O . GLY A 1 347 ? 11.748 -2.702 -44.604 1.00 92.62 347 GLY A O 1
ATOM 2665 N N . SER A 1 348 ? 9.774 -1.701 -45.011 1.00 94.25 348 SER A N 1
ATOM 2666 C CA . SER A 1 348 ? 9.509 -2.432 -46.257 1.00 94.25 348 SER A CA 1
ATOM 2667 C C . SER A 1 348 ? 8.323 -1.893 -47.084 1.00 94.25 348 SER A C 1
ATOM 2669 O O . SER A 1 348 ? 7.770 -0.822 -46.886 1.00 94.25 348 SER A O 1
ATOM 2671 N N . TYR A 1 349 ? 7.828 -2.710 -48.010 1.00 94.62 349 TYR A N 1
ATOM 2672 C CA . TYR A 1 349 ? 6.635 -2.412 -48.790 1.00 94.62 349 TYR A CA 1
ATOM 2673 C C . TYR A 1 349 ? 5.793 -3.672 -48.994 1.00 94.62 349 TYR A C 1
ATOM 2675 O O . TYR A 1 349 ? 6.289 -4.800 -49.037 1.00 94.62 349 TYR A O 1
ATOM 2683 N N . GLU A 1 350 ? 4.490 -3.482 -49.179 1.00 94.19 350 GLU A N 1
ATOM 2684 C CA . GLU A 1 350 ? 3.547 -4.548 -49.503 1.00 94.19 350 GLU A CA 1
ATOM 2685 C C . GLU A 1 350 ? 2.857 -4.279 -50.845 1.00 94.19 350 GLU A C 1
ATOM 2687 O O . GLU A 1 350 ? 2.295 -3.209 -51.083 1.00 94.19 350 GLU A O 1
ATOM 2692 N N . CYS A 1 351 ? 2.832 -5.282 -51.725 1.00 93.44 351 CYS A N 1
ATOM 2693 C CA . CYS A 1 351 ? 2.068 -5.234 -52.973 1.00 93.44 351 CYS A CA 1
ATOM 2694 C C . CYS A 1 351 ? 0.675 -5.849 -52.771 1.00 93.44 351 CYS A C 1
ATOM 2696 O O . CYS A 1 351 ? 0.505 -7.073 -52.716 1.00 93.44 351 CYS A O 1
ATOM 2698 N N . GLY A 1 352 ? -0.337 -4.987 -52.657 1.00 92.38 352 GLY A N 1
ATOM 2699 C CA . GLY A 1 352 ? -1.739 -5.365 -52.469 1.00 92.38 352 GLY A CA 1
ATOM 2700 C C . GLY A 1 352 ? -2.566 -5.240 -53.749 1.00 92.38 352 GLY A C 1
ATOM 2701 O O . GLY A 1 352 ? -2.216 -4.500 -54.660 1.00 92.38 352 GLY A O 1
ATOM 2702 N N . CYS A 1 353 ? -3.700 -5.936 -53.835 1.00 93.25 353 CYS A N 1
ATOM 2703 C CA . CYS A 1 353 ? -4.618 -5.768 -54.964 1.00 93.25 353 CYS A CA 1
ATOM 2704 C C . CYS A 1 353 ? -5.385 -4.440 -54.883 1.00 93.25 353 CYS A C 1
ATOM 2706 O O . CYS A 1 353 ? -5.797 -4.019 -53.802 1.00 93.25 353 CYS A O 1
ATOM 2708 N N . LYS A 1 354 ? -5.645 -3.812 -56.038 1.00 91.56 354 LYS A N 1
ATOM 2709 C CA . LYS A 1 354 ? -6.526 -2.635 -56.145 1.00 91.56 354 LYS A CA 1
ATOM 2710 C C . LYS A 1 354 ? -7.905 -2.901 -55.544 1.00 91.56 354 LYS A C 1
ATOM 2712 O O . LYS A 1 354 ? -8.413 -4.021 -55.588 1.00 91.56 354 LYS A O 1
ATOM 2717 N N . THR A 1 355 ? -8.568 -1.841 -55.087 1.00 90.50 355 THR A N 1
ATOM 2718 C CA . THR A 1 355 ? -9.952 -1.897 -54.597 1.00 90.50 355 THR A CA 1
ATOM 2719 C C . THR A 1 355 ? -10.870 -2.613 -55.593 1.00 90.50 355 THR A C 1
ATOM 2721 O O . THR A 1 355 ? -10.915 -2.274 -56.778 1.00 90.50 355 THR A O 1
ATOM 2724 N N . GLY A 1 356 ? -11.608 -3.617 -55.112 1.00 87.56 356 GLY A N 1
ATOM 2725 C CA . GLY A 1 356 ? -12.468 -4.463 -55.944 1.00 87.56 356 GLY A CA 1
ATOM 2726 C C . GLY A 1 356 ? -11.753 -5.639 -56.618 1.00 87.56 356 GLY A C 1
ATOM 2727 O O . GLY A 1 356 ? -12.365 -6.299 -57.458 1.00 87.56 356 GLY A O 1
ATOM 2728 N N . PHE A 1 357 ? -10.499 -5.926 -56.259 1.00 89.31 357 PHE A N 1
ATOM 2729 C CA . PHE A 1 357 ? -9.758 -7.123 -56.655 1.00 89.31 357 PHE A CA 1
ATOM 2730 C C . PHE A 1 357 ? -9.297 -7.905 -55.415 1.00 89.31 357 PHE A C 1
ATOM 2732 O O . PHE A 1 357 ? -9.054 -7.329 -54.359 1.00 89.31 357 PHE A O 1
ATOM 2739 N N . THR A 1 358 ? -9.176 -9.225 -55.534 1.00 89.62 358 THR A N 1
ATOM 2740 C CA . THR A 1 358 ? -8.678 -10.118 -54.479 1.00 89.62 358 THR A CA 1
ATOM 2741 C C . THR A 1 358 ? -7.551 -10.992 -55.017 1.00 89.62 358 THR A C 1
ATOM 2743 O O . THR A 1 358 ? -7.562 -11.364 -56.196 1.00 89.62 358 THR A O 1
ATOM 2746 N N . ARG A 1 359 ? -6.571 -11.309 -54.165 1.00 88.44 359 ARG A N 1
ATOM 2747 C CA . ARG A 1 359 ? -5.395 -12.097 -54.543 1.00 88.44 359 ARG A CA 1
ATOM 2748 C C . ARG A 1 359 ? -5.770 -13.578 -54.613 1.00 88.44 359 ARG A C 1
ATOM 2750 O O . ARG A 1 359 ? -6.135 -14.177 -53.605 1.00 88.44 359 ARG A O 1
ATOM 2757 N N . ARG A 1 360 ? -5.690 -14.166 -55.807 1.00 87.88 360 ARG A N 1
ATOM 2758 C CA . ARG A 1 360 ? -5.903 -15.598 -56.080 1.00 87.88 360 ARG A CA 1
ATOM 2759 C C . ARG A 1 360 ? -4.844 -16.079 -57.065 1.00 87.88 360 ARG A C 1
ATOM 2761 O O . ARG A 1 360 ? -4.603 -15.406 -58.058 1.00 87.88 360 ARG A O 1
ATOM 2768 N N . ASP A 1 361 ? -4.193 -17.203 -56.768 1.00 84.81 361 ASP A N 1
ATOM 2769 C CA . ASP A 1 361 ? -3.123 -17.781 -57.601 1.00 84.81 361 ASP A CA 1
ATOM 2770 C C . ASP A 1 361 ? -2.023 -16.767 -57.979 1.00 84.81 361 ASP A C 1
ATOM 2772 O O . ASP A 1 361 ? -1.549 -16.717 -59.109 1.00 84.81 361 ASP A O 1
ATOM 2776 N N . ASN A 1 362 ? -1.629 -15.927 -57.011 1.00 82.06 362 ASN A N 1
ATOM 2777 C CA . ASN A 1 362 ? -0.643 -14.852 -57.182 1.00 82.06 362 ASN A CA 1
ATOM 2778 C C . ASN A 1 362 ? -1.041 -13.755 -58.198 1.00 82.06 362 ASN A C 1
ATOM 2780 O O . ASN A 1 362 ? -0.185 -13.006 -58.659 1.00 82.06 362 ASN A O 1
ATOM 2784 N N . MET A 1 363 ? -2.333 -13.642 -58.524 1.00 84.06 363 MET A N 1
ATOM 2785 C CA . MET A 1 363 ? -2.904 -12.622 -59.406 1.00 84.06 363 MET A CA 1
ATOM 2786 C C . MET A 1 363 ? -4.055 -11.879 -58.720 1.00 84.06 363 MET A C 1
ATOM 2788 O O . MET A 1 363 ? -4.793 -12.439 -57.907 1.00 84.06 363 MET A O 1
ATOM 2792 N N . CYS A 1 364 ? -4.249 -10.611 -59.073 1.00 89.75 364 CYS A N 1
ATOM 2793 C CA . CYS A 1 364 ? -5.373 -9.817 -58.590 1.00 89.75 364 CYS A CA 1
ATOM 2794 C C . CYS A 1 364 ? -6.581 -9.980 -59.519 1.00 89.75 364 CYS A C 1
ATOM 2796 O O . CYS A 1 364 ? -6.593 -9.489 -60.647 1.00 89.75 364 CYS A O 1
ATOM 2798 N N . LEU A 1 365 ? -7.623 -10.665 -59.040 1.00 88.75 365 LEU A N 1
ATOM 2799 C CA . LEU A 1 365 ? -8.850 -10.935 -59.797 1.00 88.75 365 LEU A CA 1
ATOM 2800 C C . LEU A 1 365 ? -10.014 -10.100 -59.267 1.00 88.75 365 LEU A C 1
ATOM 2802 O O . LEU A 1 365 ? -10.167 -9.952 -58.057 1.00 88.75 365 LEU A O 1
ATOM 2806 N N . ARG A 1 366 ? -10.862 -9.578 -60.161 1.00 87.81 366 ARG A N 1
ATOM 2807 C CA . ARG A 1 366 ? -12.024 -8.760 -59.780 1.00 87.81 366 ARG A CA 1
ATOM 2808 C C . ARG A 1 366 ? -12.955 -9.533 -58.841 1.00 87.81 366 ARG A C 1
ATOM 2810 O O . ARG A 1 366 ? -13.309 -10.679 -59.117 1.00 87.81 366 ARG A O 1
ATOM 2817 N N . VAL A 1 367 ? -13.393 -8.881 -57.772 1.00 84.75 367 VAL A N 1
ATOM 2818 C CA . VAL A 1 367 ? -14.458 -9.380 -56.903 1.00 84.75 367 VAL A CA 1
ATOM 2819 C C . VAL A 1 367 ? -15.781 -9.270 -57.680 1.00 84.75 367 VAL A C 1
ATOM 2821 O O . VAL A 1 367 ? -16.079 -8.191 -58.206 1.00 84.75 367 VAL A O 1
ATOM 2824 N N . PRO A 1 368 ? -16.562 -10.357 -57.825 1.00 82.88 368 PRO A N 1
ATOM 2825 C CA . PRO A 1 368 ? -17.894 -10.285 -58.415 1.00 82.88 368 PRO A CA 1
ATOM 2826 C C . PRO A 1 368 ? -18.763 -9.314 -57.609 1.00 82.88 368 PRO A C 1
ATOM 2828 O O . PRO A 1 368 ? -18.841 -9.427 -56.389 1.00 82.88 368 PRO A O 1
ATOM 2831 N N . LYS A 1 369 ? -19.402 -8.346 -58.276 1.00 66.50 369 LYS A N 1
ATOM 2832 C CA . LYS A 1 369 ? -20.454 -7.542 -57.645 1.00 66.50 369 LYS A CA 1
ATOM 2833 C C . LYS A 1 369 ? -21.683 -8.433 -57.516 1.00 66.50 369 LYS A C 1
ATOM 2835 O O . LYS A 1 369 ? -22.389 -8.612 -58.507 1.00 66.50 369 LYS A O 1
ATOM 2840 N N . ASP A 1 370 ? -21.919 -9.008 -56.344 1.00 58.88 370 ASP A N 1
ATOM 2841 C CA . ASP A 1 370 ? -23.229 -9.581 -56.062 1.00 58.88 370 ASP A CA 1
ATOM 2842 C C . ASP A 1 370 ? -24.228 -8.433 -55.888 1.00 58.88 370 ASP A C 1
ATOM 2844 O O . ASP A 1 370 ? -24.078 -7.568 -55.027 1.00 58.88 370 ASP A O 1
ATOM 2848 N N . ASN A 1 371 ? -25.236 -8.404 -56.761 1.00 50.59 371 ASN A N 1
ATOM 2849 C CA . ASN A 1 371 ? -26.445 -7.620 -56.553 1.00 50.59 371 ASN A CA 1
ATOM 2850 C C . ASN A 1 371 ? -27.239 -8.289 -55.427 1.00 50.59 371 ASN A C 1
ATOM 2852 O O . ASN A 1 371 ? -28.139 -9.089 -55.682 1.00 50.59 371 ASN A O 1
ATOM 2856 N N . SER A 1 372 ? -26.929 -7.944 -54.186 1.00 42.66 372 SER A N 1
ATOM 2857 C CA . SER A 1 372 ? -27.859 -8.118 -53.079 1.00 42.66 372 SER A CA 1
ATOM 2858 C C . SER A 1 372 ? -28.064 -6.769 -52.414 1.00 42.66 372 SER A C 1
ATOM 2860 O O . SER A 1 372 ? -27.146 -6.218 -51.820 1.00 42.66 372 SER A O 1
ATOM 2862 N N . ASN A 1 373 ? -29.281 -6.255 -52.597 1.00 47.62 373 ASN A N 1
ATOM 2863 C CA . ASN A 1 373 ? -29.881 -5.129 -51.897 1.00 47.62 373 ASN A CA 1
ATOM 2864 C C . ASN A 1 373 ? -29.369 -5.001 -50.459 1.00 47.62 373 ASN A C 1
ATOM 2866 O O . ASN A 1 373 ? -29.596 -5.904 -49.654 1.00 47.62 373 ASN A O 1
ATOM 2870 N N . GLU A 1 374 ? -28.796 -3.851 -50.126 1.00 43.25 374 GLU A N 1
ATOM 2871 C CA . GLU A 1 374 ? -28.679 -3.417 -48.743 1.00 43.25 374 GLU A CA 1
ATOM 2872 C C . GLU A 1 374 ? -29.380 -2.066 -48.643 1.00 43.25 374 GLU A C 1
ATOM 2874 O O . GLU A 1 374 ? -29.061 -1.106 -49.342 1.00 43.25 374 GLU A O 1
ATOM 2879 N N . SER A 1 375 ? -30.470 -2.093 -47.890 1.00 38.25 375 SER A N 1
ATOM 2880 C CA . SER A 1 375 ? -31.371 -0.992 -47.606 1.00 38.25 375 SER A CA 1
ATOM 2881 C C . SER A 1 375 ? -30.638 0.154 -46.927 1.00 38.25 375 SER A C 1
ATOM 2883 O O . SER A 1 375 ? -30.034 -0.048 -45.874 1.00 38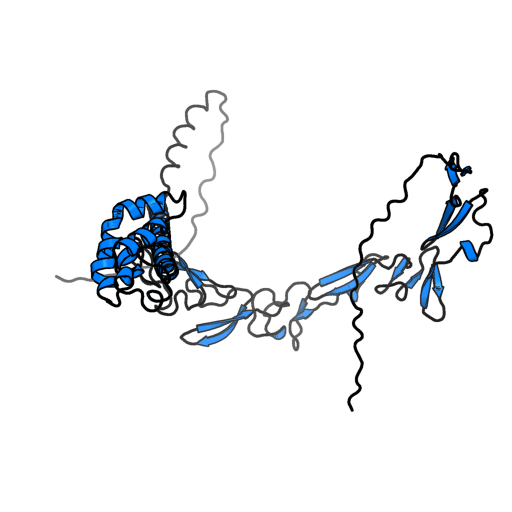.25 375 SER A O 1
ATOM 2885 N N . ASP A 1 376 ? -30.809 1.355 -47.470 1.00 41.75 376 ASP A N 1
ATOM 2886 C CA . ASP A 1 376 ? -30.671 2.594 -46.719 1.00 41.75 376 ASP A CA 1
ATOM 2887 C C . ASP A 1 376 ? -31.610 2.541 -45.501 1.00 41.75 376 ASP A C 1
ATOM 2889 O O . ASP A 1 376 ? -32.830 2.628 -45.634 1.00 41.75 376 ASP A O 1
ATOM 2893 N N . ASN A 1 377 ? -31.033 2.367 -44.316 1.00 38.62 377 ASN A N 1
ATOM 2894 C CA . ASN A 1 377 ? -31.621 2.754 -43.037 1.00 38.62 377 ASN A CA 1
ATOM 2895 C C . ASN A 1 377 ? -30.527 3.503 -42.275 1.00 38.62 377 ASN A C 1
ATOM 2897 O O . ASN A 1 377 ? -29.791 2.918 -41.482 1.00 38.62 377 ASN A O 1
ATOM 2901 N N . VAL A 1 378 ? -30.392 4.795 -42.570 1.00 42.81 378 VAL A N 1
ATOM 2902 C CA . VAL A 1 378 ? -29.754 5.736 -41.652 1.00 42.81 378 VAL A CA 1
ATOM 2903 C C . VAL A 1 378 ? -30.889 6.321 -40.825 1.00 42.81 378 VAL A C 1
ATOM 2905 O O . VAL A 1 378 ? -31.715 7.069 -41.343 1.00 42.81 378 VAL A O 1
ATOM 2908 N N . ASP A 1 379 ? -30.963 5.856 -39.583 1.00 35.66 379 ASP A N 1
ATOM 2909 C CA . ASP A 1 379 ? -31.846 6.361 -38.539 1.00 35.66 379 ASP A CA 1
ATOM 2910 C C . ASP A 1 379 ? -31.328 7.725 -38.062 1.00 35.66 379 ASP A C 1
ATOM 2912 O O . ASP A 1 379 ? -30.118 7.924 -37.906 1.00 35.66 379 ASP A O 1
ATOM 2916 N N . ASP A 1 380 ? -32.259 8.653 -37.865 1.00 40.19 380 ASP A N 1
ATOM 2917 C CA . ASP A 1 380 ? -32.029 9.960 -37.263 1.00 40.19 380 ASP A CA 1
ATOM 2918 C C . ASP A 1 380 ? -31.672 9.786 -35.779 1.00 40.19 380 ASP A C 1
ATOM 2920 O O . ASP A 1 380 ? -32.456 9.252 -34.994 1.00 40.19 380 ASP A O 1
ATOM 2924 N N . SER A 1 381 ? -30.539 10.341 -35.354 1.00 37.84 381 SER A N 1
ATOM 2925 C CA . SER A 1 381 ? -30.403 10.836 -33.983 1.00 37.84 381 SER A CA 1
ATOM 2926 C C . SER A 1 381 ? -29.419 12.000 -33.940 1.00 37.84 381 SER A C 1
ATOM 2928 O O . SER A 1 381 ? -28.207 11.822 -34.075 1.00 37.84 381 SER A O 1
ATOM 2930 N N . GLU A 1 382 ? -29.977 13.193 -33.760 1.00 43.78 382 GLU A N 1
ATOM 2931 C CA . GLU A 1 382 ? -29.292 14.380 -33.259 1.00 43.78 382 GLU A CA 1
ATOM 2932 C C . GLU A 1 382 ? -28.606 14.064 -31.918 1.00 43.78 382 GLU A C 1
ATOM 2934 O O . GLU A 1 382 ? -29.244 13.489 -31.040 1.00 43.78 382 GLU A O 1
ATOM 2939 N N . ASP A 1 383 ? -27.357 14.502 -31.724 1.00 31.55 383 ASP A N 1
ATOM 2940 C CA . ASP A 1 383 ? -27.040 15.306 -30.540 1.00 31.55 383 ASP A CA 1
ATOM 2941 C C . ASP A 1 383 ? -25.773 16.156 -30.735 1.00 31.55 383 ASP A C 1
ATOM 2943 O O . ASP A 1 383 ? -24.749 15.708 -31.257 1.00 31.55 383 ASP A O 1
ATOM 2947 N N . ASN A 1 384 ? -25.880 17.409 -30.304 1.00 39.50 384 ASN A N 1
ATOM 2948 C CA . ASN A 1 384 ? -24.796 18.377 -30.169 1.00 39.50 38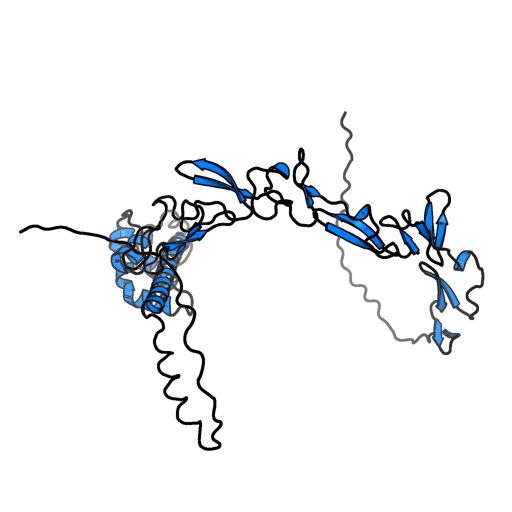4 ASN A CA 1
ATOM 2949 C C . ASN A 1 384 ? -24.053 18.116 -28.850 1.00 39.50 384 ASN A C 1
ATOM 2951 O O . ASN A 1 384 ? -24.686 17.876 -27.828 1.00 39.50 384 ASN A O 1
ATOM 2955 N N . SER A 1 385 ? -22.732 18.300 -28.816 1.00 36.34 385 SER A N 1
ATOM 2956 C CA . SER A 1 385 ? -22.065 18.955 -27.673 1.00 36.34 385 SER A CA 1
ATOM 2957 C C . SER A 1 385 ? -20.591 19.270 -27.961 1.00 36.34 385 SER A C 1
ATOM 2959 O O . SER A 1 385 ? -19.740 18.395 -28.065 1.00 36.34 385 SER A O 1
ATOM 2961 N N . ASP A 1 386 ? -20.349 20.570 -28.117 1.00 36.62 386 ASP A N 1
ATOM 2962 C CA . ASP A 1 386 ? -19.333 21.385 -27.443 1.00 36.62 386 ASP A CA 1
ATOM 2963 C C . ASP A 1 386 ? -17.855 20.944 -27.400 1.00 36.62 386 ASP A C 1
ATOM 2965 O O . ASP A 1 386 ? -17.416 20.098 -26.625 1.00 36.62 386 ASP A O 1
ATOM 2969 N N . LEU A 1 387 ? -17.059 21.705 -28.161 1.00 41.69 387 LEU A N 1
ATOM 2970 C CA . LEU A 1 387 ? -15.640 21.991 -27.929 1.00 41.69 387 LEU A CA 1
ATOM 2971 C C . LEU A 1 387 ? -15.459 22.883 -26.683 1.00 41.69 387 LEU A C 1
ATOM 2973 O O . LEU A 1 387 ? -16.175 23.879 -26.564 1.00 41.69 387 LEU A O 1
ATOM 2977 N N . PRO A 1 388 ? -14.428 22.673 -25.845 1.00 39.62 388 PRO A N 1
ATOM 2978 C CA . PRO A 1 388 ? -13.877 23.729 -25.013 1.00 39.62 388 PRO A CA 1
ATOM 2979 C C . PRO A 1 388 ? -12.720 24.425 -25.742 1.00 39.62 388 PRO A C 1
ATOM 2981 O O . PRO A 1 388 ? -11.694 23.821 -26.056 1.00 39.62 388 PRO A O 1
ATOM 2984 N N . THR A 1 389 ? -12.883 25.722 -25.983 1.00 38.03 389 THR A N 1
ATOM 2985 C CA . THR A 1 389 ? -11.782 26.668 -26.183 1.00 38.03 389 THR A CA 1
ATOM 2986 C C . THR A 1 389 ? -11.293 27.128 -24.811 1.00 38.03 389 THR A C 1
ATOM 2988 O O . THR A 1 389 ? -12.080 27.716 -24.071 1.00 38.03 389 THR A O 1
ATOM 2991 N N . GLU A 1 390 ? -10.021 26.906 -24.474 1.00 38.28 390 GLU A N 1
ATOM 2992 C CA . GLU A 1 390 ? -9.368 27.634 -23.380 1.00 38.28 390 GLU A CA 1
ATOM 2993 C C . GLU A 1 390 ? -8.401 28.682 -23.933 1.00 38.28 390 GLU A C 1
ATOM 2995 O O . GLU A 1 390 ? -7.465 28.389 -24.679 1.00 38.28 390 GLU A O 1
ATOM 3000 N N . ASP A 1 391 ? -8.701 29.920 -23.546 1.00 35.03 391 ASP A N 1
ATOM 3001 C CA . ASP A 1 391 ? -7.919 31.131 -23.716 1.00 35.03 391 ASP A CA 1
ATOM 3002 C C . ASP A 1 391 ? -6.612 31.070 -22.914 1.00 35.03 391 ASP A C 1
ATOM 3004 O O . ASP A 1 391 ? -6.609 30.901 -21.693 1.00 35.03 391 ASP A O 1
ATOM 3008 N N . VAL A 1 392 ? -5.494 31.334 -23.590 1.00 40.06 392 VAL A N 1
ATOM 3009 C CA . VAL A 1 392 ? -4.235 31.724 -22.951 1.00 40.06 392 VAL A CA 1
ATOM 3010 C C . VAL A 1 392 ? -4.315 33.218 -22.635 1.00 40.06 392 VAL A C 1
ATOM 3012 O O . VAL A 1 392 ? -4.296 34.052 -23.541 1.00 40.06 392 VAL A O 1
ATOM 3015 N N . LYS A 1 393 ? -4.389 33.564 -21.346 1.00 44.78 393 LYS A N 1
ATOM 3016 C CA . LYS A 1 393 ? -4.084 34.913 -20.855 1.00 44.78 393 LYS A CA 1
ATOM 3017 C C . LYS A 1 393 ? -2.629 34.984 -20.404 1.00 44.78 393 LYS A C 1
ATOM 3019 O O . LYS A 1 393 ? -2.223 34.282 -19.484 1.00 44.78 393 LYS A O 1
ATOM 3024 N N . GLU A 1 394 ? -1.892 35.878 -21.054 1.00 43.19 394 GLU A N 1
ATOM 3025 C CA . GLU A 1 394 ? -0.686 36.514 -20.531 1.00 43.19 394 GLU A CA 1
ATOM 3026 C C . GLU A 1 394 ? -1.018 37.289 -19.245 1.00 43.19 394 GLU A C 1
ATOM 3028 O O . GLU A 1 394 ? -1.966 38.077 -19.221 1.00 43.19 394 GLU A O 1
ATOM 3033 N N . GLU A 1 395 ? -0.194 37.132 -18.210 1.00 49.47 395 GLU A N 1
ATOM 3034 C CA . GLU A 1 395 ? 0.037 38.185 -17.221 1.00 49.47 395 GLU A CA 1
ATOM 3035 C C . GLU A 1 395 ? 1.543 38.432 -17.075 1.00 49.47 395 GLU A C 1
ATOM 3037 O O . GLU A 1 395 ? 2.360 37.508 -17.110 1.00 49.47 395 GLU A O 1
ATOM 3042 N N . LEU A 1 396 ? 1.844 39.728 -16.984 1.00 44.16 396 LEU A N 1
ATOM 3043 C CA . LEU A 1 396 ? 3.114 40.373 -16.659 1.00 44.16 396 LEU 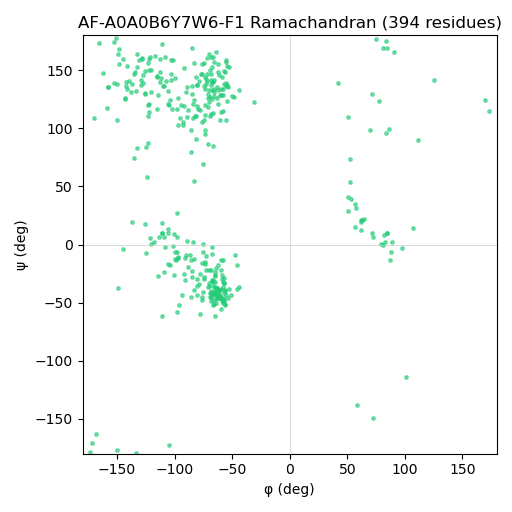A CA 1
ATOM 3044 C C . LEU A 1 396 ? 3.532 40.148 -15.204 1.00 44.16 396 LEU A C 1
ATOM 3046 O O . LEU A 1 396 ? 2.628 40.111 -14.339 1.00 44.16 396 LEU A O 1
#

Secondary structure (DSSP, 8-state):
-------------------------------TTSSTTSSSSSSSS-S-HHHHHHHHHHHHHHHHHHHHHHHHHHHHHGGG--TTSS--TTTTTS-TTGGG-HHHHHHHHTTSS-TT-HHHHHHHHTTHHHHHHHIIIIITTT----HHIIIIIIIS--B--TTEETTTTEEPSB-SSSBGGGTEEETTTTBS-----EEEPTTEESTTS-EE-TTEEEEEE-SS-EEEEEPPTTBSS-BSSSTTTTBSSBPTTEEEETTTEEEEP-GGGS--S-TTEEEEEETTEEEEEEPPTTEEEESSSSTTSEEEEPTTEEE-TTT--EEE--HHHHSTT---STTEEEEEETTEEEEEEPTTEEEETTEEEEPP------------------PPP-------

Foldseek 3Di:
DDDDDDDDDDDDDDDDDDDDDDDDDDDDDDDPPPPVVPVVVVVPPDPPPQVVVQVVLLVLLVLLVLLLVLLVVLLVVCLQPAPPRDRPVVCSVDCPPVNLDPVSLVSSLVRSDDDPRVSNVVVCVVCVVQSNCCSVPDVVVVHPDRPCCSPSPPPVVSWEPFQFAAQVRHGQPDDNVCRLLVQFDFAGGGGNHGDNFTDGHQQFDDRSRQDGFFQWEFPDDDPRHTDIDGEDPQADTDFHDHAQQRHPDGDAQWDQDNPRHTHGDQPQVDDDDDQQWEWDGDRNGIDTDGEDPQAPGAHDHAQQGHPHGDAQWDQDPPRRGTHGDFCVVVPPCPPPADQWDWDDDGNGIDTAHHPQFDQDPNHTHGDDPDPDDDDDDPDDDDDDDDDDDDDDDDDD